Protein AF-A0AA92S564-F1 (afdb_monomer)

Nearest PDB structures (foldseek):
  7aaw-assembly1_B  TM=9.682E-01  e=4.346E-39  Bacillus cereus ATCC 14579
  4gcm-assembly1_A  TM=9.694E-01  e=1.920E-39  Staphylococcus aureus subsp. aureus MW2
  5m5j-assembly1_A  TM=9.539E-01  e=5.341E-38  Giardia duodenalis
  3ish-assembly2_C  TM=9.345E-01  e=8.551E-36  Helicobacter pylori 26695
  4o5q-assembly1_A  TM=9.581E-01  e=9.951E-33  Escherichia coli K-12

Foldseek 3Di:
DAQEEEEAQELLSLLLLLLCLLVVRLYEYEHEPDRHPPLQLAQWFCPAPPCPPTDGSVVVSVVSNVSSVVSRHHYDYFDFQAWDLPDPQIWTDTPNHDIDTYRFYEYEQAWAQDDLPAAPQVVQRNQFEDQDLVGCLQVQAAWEEEEEAFALQSLVSQVVSVVGHQAYEYEYLAPHGNYDPVSVVVSVPDPRYHYDHNKAWHYFDADPNGTQWTWIANNVVRDIDTGGTSHYHYHHAIQQPCVNHVCVWDDPPRQAGDDDPPAQHTPRQRYGYAANSRDRDPRDSNRRNVNSNRRSVSNSVSSVVCVCDDVVDDNPLQWFDLPPLAEIEHAPVSVQVCCPPSVAQEEEEQQLPDDPDPHDDPRHHYHYQRADPVQDPVRLVSLVVSLCVSLVCRVVVGRYYYYYHPQEASRLLSSLLNCCVVVVDVDSVRSSVSVCVRPVRYDHDPSSVVSSCVVRVD

Solvent-accessible surface area (backbone atoms only — not comparable to full-atom values): 23909 Å² total; per-residue (Å²): 123,37,58,27,36,28,34,20,36,23,50,12,19,31,35,17,30,33,52,28,9,68,69,71,44,51,20,40,31,35,27,37,94,54,68,30,35,76,43,54,61,41,59,73,38,71,82,47,90,94,33,94,88,36,43,43,22,48,55,54,37,50,51,44,45,53,52,12,46,72,45,51,26,44,79,41,83,42,38,71,60,35,57,46,80,90,52,82,58,25,38,34,28,30,68,83,71,46,80,47,40,18,59,26,40,39,44,15,58,22,46,48,73,45,76,91,85,39,56,50,47,78,85,24,49,69,37,30,31,42,75,47,55,90,75,52,32,70,83,36,53,75,30,40,31,35,35,39,31,39,38,49,68,27,35,52,41,45,54,55,36,49,79,31,23,64,33,29,35,41,33,20,69,41,87,71,64,75,28,52,70,68,44,50,49,55,35,68,71,34,89,43,48,44,82,40,59,26,24,37,81,57,34,46,39,63,56,99,93,22,35,50,24,40,30,27,30,34,68,90,79,63,51,72,49,74,46,79,24,52,31,39,33,43,35,69,53,66,41,34,60,45,76,42,48,75,73,77,56,56,50,50,101,77,42,32,41,48,50,50,90,94,59,24,43,38,84,47,90,58,35,25,42,17,21,38,22,43,36,91,79,77,73,41,66,59,60,12,25,52,34,6,43,48,27,23,54,54,47,49,53,52,52,50,62,43,68,68,51,54,95,85,50,85,66,76,68,87,42,35,59,81,38,81,98,34,30,37,41,32,35,60,84,40,49,62,55,40,34,74,76,71,56,37,40,33,40,39,36,38,54,53,72,80,67,87,79,88,67,93,60,90,81,46,47,78,43,71,46,64,60,70,96,77,44,56,91,79,42,43,62,54,49,48,50,53,24,50,52,54,51,49,39,44,76,71,72,37,26,31,34,40,26,28,83,83,55,53,30,61,52,35,46,38,50,24,49,36,30,42,77,70,65,76,25,95,44,71,69,54,13,47,52,56,47,28,73,61,35,76,72,47,43,62,44,72,51,48,50,52,37,50,46,67,71,72,75,116

Radius of gyration: 32.49 Å; Cα contacts (8 Å, |Δi|>4): 999; chains: 1; bounding box: 56×43×103 Å

Sequence (458 aa):
MHKVVVLGTGPAGLTAAIYLARANMHPLVVEGNEPGGQLTLTTEVENFPGFPDGIMGPELMQNMRKQAERFGATFQTGWVTNVDLSKRPFTLTVDESVQIQAESLVVSTGASAKLLGIPGEKENIGRGVSTCATCDGFFFRGKKVIIVGGGDSAMEEANFLTKFATEVRVIHRRNELRASKIMQDRARNNPKITWSLNATPIEVIANEKGVTGLKVKQNDTGVEETIDTDGIFVAIGHRPNTTFLKGQIKTDETGYIMVTPGTTETNIPGVFACGDVQDHRYRQAISAAGTGCMAALDCERFLESDAVHDWSMSEPKQYQALVEDKIFVGSASDVESMIQNEGVEVVVDLRGEAQQPAFSDPNVQWIQIALSDEGNSDQSTLFKQAIEEVVKAYKNGKKVAFHCNGGRGRTGAVAAGTHLSLGLSSTLQEAEEKVKEIRSEINIKPKQKEALHKLFSE

Mean predicted aligned error: 15.08 Å

Secondary structure (DSSP, 8-state):
-EEEEEE--SHHHHHHHHHHHHTT--PEEE--SSTTGGGGG-SEE-SSTT-TT-EEHHHHHHHHHHHHHHTT-EEE-S-EEEEE-SSSSEEEEETTTEEEEEEEEEE---EEEPP---TTTGGGBTTTEES-HHHHGGGGTTSEEEEE--SHHHHHHHHHHTTT-SEEEEEESSSS--S-HHHHHHHHT-TTEEEEETEEEEEEEEETTEEEEEEEEETTT--EEEEE-SEEEE-S-EEES-GGGTTSS-B-TTSPBP--TTS-B-SSTTEEE-GGGT-SS---HHHHHHHHHHHHHHHHHHHHHHHT--TTS----SSEEEETTTEEEE-GGGHHHHHHHH---EEEESS----TTSS--TTSEEEE----SS--TTHHHHHHHHHHHHHHHHHTT--EEEE-TTSSSHHHHHHHHHHHHTTS-SSHHHHHHHHHHH-TT----HHHHHHHHHHH--

Structure (mmCIF, N/CA/C/O backbone):
data_AF-A0AA92S564-F1
#
_entry.id   AF-A0AA92S564-F1
#
loop_
_atom_site.group_PDB
_atom_site.id
_atom_site.type_symbol
_atom_site.label_atom_id
_atom_site.label_alt_id
_atom_site.label_comp_id
_atom_site.label_asym_id
_atom_site.label_entity_id
_atom_site.label_seq_id
_atom_site.pdbx_PDB_ins_code
_atom_site.Cartn_x
_atom_site.Cartn_y
_atom_site.Cartn_z
_atom_site.occupancy
_atom_site.B_iso_or_equiv
_atom_site.auth_seq_id
_atom_site.auth_comp_id
_atom_site.auth_asym_id
_atom_site.auth_atom_id
_atom_site.pdbx_PDB_model_num
ATOM 1 N N . MET A 1 1 ? 25.114 4.923 -8.455 1.00 84.69 1 MET A N 1
ATOM 2 C CA . MET A 1 1 ? 24.017 4.923 -9.444 1.00 84.69 1 MET A CA 1
ATOM 3 C C . MET A 1 1 ? 23.402 3.537 -9.433 1.00 84.69 1 MET A C 1
ATOM 5 O O . MET A 1 1 ? 24.161 2.576 -9.431 1.00 84.69 1 MET A O 1
ATOM 9 N N . HIS A 1 2 ? 22.078 3.439 -9.343 1.00 95.19 2 HIS A N 1
ATOM 10 C CA . HIS A 1 2 ? 21.334 2.179 -9.251 1.00 95.19 2 HIS A CA 1
ATOM 11 C C . HIS A 1 2 ? 20.413 2.029 -10.464 1.00 95.19 2 HIS A C 1
ATOM 13 O O . HIS A 1 2 ? 19.885 3.024 -10.952 1.00 95.19 2 HIS A O 1
ATOM 19 N N . LYS A 1 3 ? 20.162 0.798 -10.918 1.00 94.44 3 LYS A N 1
ATOM 20 C CA . LYS A 1 3 ? 19.125 0.558 -11.935 1.00 94.44 3 LYS A CA 1
ATOM 21 C C . LYS A 1 3 ? 17.742 0.893 -11.385 1.00 94.44 3 LYS A C 1
ATOM 23 O O . LYS A 1 3 ? 16.966 1.619 -11.992 1.00 94.44 3 LYS A O 1
ATOM 28 N N . VAL A 1 4 ? 17.463 0.417 -10.177 1.00 98.00 4 VAL A N 1
ATOM 29 C CA . VAL A 1 4 ? 16.181 0.629 -9.513 1.00 98.00 4 VAL A CA 1
ATOM 30 C C . VAL A 1 4 ? 16.374 0.898 -8.029 1.00 98.00 4 VAL A C 1
ATOM 32 O O . VAL A 1 4 ? 17.160 0.232 -7.348 1.00 98.00 4 VAL A O 1
ATOM 35 N N . VAL A 1 5 ? 15.625 1.881 -7.536 1.00 98.69 5 VAL A N 1
ATOM 36 C CA . VAL A 1 5 ? 15.448 2.136 -6.107 1.00 98.69 5 VAL A CA 1
ATOM 37 C C . VAL A 1 5 ? 14.008 1.813 -5.719 1.00 98.69 5 VAL A C 1
ATOM 39 O O . VAL A 1 5 ? 13.067 2.215 -6.402 1.00 98.69 5 VAL A O 1
ATOM 42 N N . VAL A 1 6 ? 13.830 1.094 -4.613 1.00 98.75 6 VAL A N 1
ATOM 43 C CA . VAL A 1 6 ? 12.528 0.802 -4.004 1.00 98.75 6 VAL A CA 1
ATOM 44 C C . VAL A 1 6 ? 12.395 1.620 -2.723 1.00 98.75 6 VAL A C 1
ATOM 46 O O . VAL A 1 6 ? 13.259 1.560 -1.849 1.00 98.75 6 VAL A O 1
ATOM 49 N N . LEU A 1 7 ? 11.321 2.397 -2.597 1.00 98.06 7 LEU A N 1
ATOM 50 C CA . LEU A 1 7 ? 11.066 3.246 -1.434 1.00 98.06 7 LEU A CA 1
ATOM 51 C C . LEU A 1 7 ? 10.069 2.589 -0.495 1.00 98.06 7 LEU A C 1
ATOM 53 O O . LEU A 1 7 ? 8.881 2.513 -0.813 1.00 98.06 7 LEU A O 1
ATOM 57 N N . GLY A 1 8 ? 10.539 2.178 0.679 1.00 96.56 8 GLY A N 1
ATOM 58 C CA . GLY A 1 8 ? 9.728 1.542 1.708 1.00 96.56 8 GLY A CA 1
ATOM 59 C C . GLY A 1 8 ? 9.963 0.037 1.818 1.00 96.56 8 GLY A C 1
ATOM 60 O O . GLY A 1 8 ? 10.322 -0.652 0.868 1.00 96.56 8 GLY A O 1
ATOM 61 N N . THR A 1 9 ? 9.743 -0.472 3.027 1.00 96.31 9 THR A N 1
ATOM 62 C CA . THR A 1 9 ? 10.054 -1.854 3.432 1.00 96.31 9 THR A CA 1
ATOM 63 C C . THR A 1 9 ? 8.829 -2.616 3.931 1.00 96.31 9 THR A C 1
ATOM 65 O O . THR A 1 9 ? 8.962 -3.618 4.625 1.00 96.31 9 THR A O 1
ATOM 68 N N . GLY A 1 10 ? 7.624 -2.162 3.580 1.00 97.12 10 GLY A N 1
ATOM 69 C CA . GLY A 1 10 ? 6.408 -2.949 3.781 1.00 97.12 10 GLY A CA 1
ATOM 70 C C . GLY A 1 10 ? 6.328 -4.153 2.826 1.00 97.12 10 GLY A C 1
ATOM 71 O O . GLY A 1 10 ? 7.220 -4.352 1.993 1.00 97.12 10 GLY A O 1
ATOM 72 N N . PRO A 1 11 ? 5.230 -4.931 2.872 1.00 98.25 11 PRO A N 1
ATOM 73 C CA . PRO A 1 11 ? 5.041 -6.098 2.005 1.00 98.25 11 PRO A CA 1
ATOM 74 C C . PRO A 1 11 ? 5.193 -5.798 0.510 1.00 98.25 11 PRO A C 1
ATOM 76 O O . PRO A 1 11 ? 5.776 -6.600 -0.218 1.00 98.25 11 PRO A O 1
ATOM 79 N N . ALA A 1 12 ? 4.717 -4.633 0.056 1.00 98.56 12 ALA A N 1
ATOM 80 C CA . ALA A 1 12 ? 4.847 -4.196 -1.333 1.00 98.56 12 ALA A CA 1
ATOM 81 C C . ALA A 1 12 ? 6.315 -4.010 -1.746 1.00 98.56 12 ALA A C 1
ATOM 83 O O . ALA A 1 12 ? 6.772 -4.658 -2.687 1.00 98.56 12 ALA A O 1
ATOM 84 N N . GLY A 1 13 ? 7.065 -3.187 -1.008 1.00 98.50 13 GLY A N 1
ATOM 85 C CA . GLY A 1 13 ? 8.464 -2.887 -1.314 1.00 98.50 13 GLY A CA 1
ATOM 86 C C . GLY A 1 13 ? 9.370 -4.110 -1.227 1.00 98.50 13 GLY A C 1
ATOM 87 O O . GLY A 1 13 ? 10.169 -4.353 -2.129 1.00 98.50 13 GLY A O 1
ATOM 88 N N . LEU A 1 14 ? 9.202 -4.949 -0.199 1.00 98.69 14 LEU A N 1
ATOM 89 C CA . LEU A 1 14 ? 9.995 -6.176 -0.077 1.00 98.69 14 LEU A CA 1
ATOM 90 C C . LEU A 1 14 ? 9.651 -7.199 -1.161 1.00 98.69 14 LEU A C 1
ATOM 92 O O . LEU A 1 14 ? 10.558 -7.843 -1.682 1.00 98.69 14 LEU A O 1
ATOM 96 N N . THR A 1 15 ? 8.379 -7.324 -1.554 1.00 98.88 15 THR A N 1
ATOM 97 C CA . THR A 1 15 ? 8.020 -8.189 -2.690 1.00 98.88 15 THR A CA 1
ATOM 98 C C . THR A 1 15 ? 8.628 -7.660 -3.984 1.00 98.88 15 THR A C 1
ATOM 100 O O . THR A 1 15 ? 9.231 -8.435 -4.723 1.00 98.88 15 THR A O 1
ATOM 103 N N . ALA A 1 16 ? 8.555 -6.348 -4.230 1.00 98.81 16 ALA A N 1
ATOM 104 C CA . ALA A 1 16 ? 9.180 -5.741 -5.399 1.00 98.81 16 ALA A CA 1
ATOM 105 C C . ALA A 1 16 ? 10.696 -6.007 -5.428 1.00 98.81 16 ALA A C 1
ATOM 107 O O . ALA A 1 16 ? 11.240 -6.458 -6.435 1.00 98.81 16 ALA A O 1
ATOM 108 N N . ALA A 1 17 ? 11.371 -5.817 -4.291 1.00 98.75 17 ALA A N 1
ATOM 109 C CA . ALA A 1 17 ? 12.797 -6.081 -4.143 1.00 98.75 17 ALA A CA 1
ATOM 110 C C . ALA A 1 17 ? 13.158 -7.553 -4.403 1.00 98.75 17 ALA A C 1
ATOM 112 O O . ALA A 1 17 ? 14.153 -7.815 -5.071 1.00 98.75 17 ALA A O 1
ATOM 113 N N . ILE A 1 18 ? 12.352 -8.515 -3.935 1.00 98.75 18 ILE A N 1
ATOM 114 C CA . ILE A 1 18 ? 12.569 -9.948 -4.205 1.00 98.75 18 ILE A CA 1
ATOM 115 C C . ILE A 1 18 ? 12.551 -10.228 -5.710 1.00 98.75 18 ILE A C 1
ATOM 117 O O . ILE A 1 18 ? 13.452 -10.898 -6.213 1.00 98.75 18 ILE A O 1
ATOM 121 N N . TYR A 1 19 ? 11.535 -9.742 -6.427 1.00 98.69 19 TYR A N 1
ATOM 122 C CA . TYR A 1 19 ? 11.398 -9.994 -7.864 1.00 98.69 19 TYR A CA 1
ATOM 123 C C . TYR A 1 19 ? 12.511 -9.308 -8.665 1.00 98.69 19 TYR A C 1
ATOM 125 O O . TYR A 1 19 ? 13.190 -9.973 -9.443 1.00 98.69 19 TYR A O 1
ATOM 133 N N . LEU A 1 20 ? 12.788 -8.029 -8.393 1.00 98.25 20 LEU A N 1
ATOM 134 C CA . LEU A 1 20 ? 13.865 -7.278 -9.050 1.00 98.25 20 LEU A CA 1
ATOM 135 C C . LEU A 1 20 ? 15.253 -7.880 -8.777 1.00 98.25 20 LEU A C 1
ATOM 137 O O . LEU A 1 20 ? 16.093 -7.949 -9.671 1.00 98.25 20 LEU A O 1
ATOM 141 N N . ALA A 1 21 ? 15.512 -8.346 -7.552 1.00 97.06 21 ALA A N 1
ATOM 142 C CA . ALA A 1 21 ? 16.777 -8.997 -7.218 1.00 97.06 21 ALA A CA 1
ATOM 143 C C . ALA A 1 21 ? 16.939 -10.331 -7.963 1.00 97.06 21 ALA A C 1
ATOM 145 O O . ALA A 1 21 ? 18.006 -10.610 -8.504 1.00 97.06 21 ALA A O 1
ATOM 146 N N . ARG A 1 22 ? 15.863 -11.121 -8.079 1.00 95.81 22 ARG A N 1
ATOM 147 C CA . ARG A 1 22 ? 15.852 -12.363 -8.873 1.00 95.81 22 ARG A CA 1
ATOM 148 C C . ARG A 1 22 ? 16.048 -12.125 -10.371 1.00 95.81 22 ARG A C 1
ATOM 150 O O . ARG A 1 22 ? 16.612 -12.991 -11.031 1.00 95.81 22 ARG A O 1
ATOM 157 N N . ALA A 1 23 ? 15.622 -10.970 -10.870 1.00 92.06 23 ALA A N 1
ATOM 158 C CA . ALA A 1 23 ? 15.867 -10.494 -12.229 1.00 92.06 23 ALA A CA 1
ATOM 159 C C . ALA A 1 23 ? 17.281 -9.903 -12.434 1.00 92.06 23 ALA A C 1
ATOM 161 O O . ALA A 1 23 ? 17.568 -9.322 -13.474 1.00 92.06 23 ALA A O 1
ATOM 162 N N . ASN A 1 24 ? 18.188 -10.016 -11.452 1.00 91.00 24 ASN A N 1
ATOM 163 C CA . ASN A 1 24 ? 19.530 -9.414 -11.482 1.00 91.00 24 ASN A CA 1
ATOM 164 C C . ASN A 1 24 ? 19.529 -7.880 -11.682 1.00 91.00 24 ASN A C 1
ATOM 166 O O . ASN A 1 24 ? 20.494 -7.308 -12.191 1.00 91.00 24 ASN A O 1
ATOM 170 N N . MET A 1 25 ? 18.474 -7.185 -11.239 1.00 93.12 25 MET A N 1
ATOM 171 C CA . MET A 1 25 ? 18.402 -5.716 -11.289 1.00 93.12 25 MET A CA 1
ATOM 172 C C . MET A 1 25 ? 19.088 -5.033 -10.095 1.00 93.12 25 MET A C 1
ATOM 174 O O . MET A 1 25 ? 19.158 -3.807 -10.054 1.00 93.12 25 MET A O 1
ATOM 178 N N . HIS A 1 26 ? 19.610 -5.813 -9.138 1.00 94.06 26 HIS A N 1
ATOM 179 C CA . HIS A 1 26 ? 20.340 -5.344 -7.949 1.00 94.06 26 HIS A CA 1
ATOM 180 C C . HIS A 1 26 ? 19.656 -4.153 -7.238 1.00 94.06 26 HIS A C 1
ATOM 182 O O . HIS A 1 26 ? 20.258 -3.081 -7.112 1.00 94.06 26 HIS A O 1
ATOM 188 N N . PRO A 1 27 ? 18.390 -4.303 -6.797 1.00 98.19 27 PRO A N 1
ATOM 189 C CA . PRO A 1 27 ? 17.624 -3.196 -6.240 1.00 98.19 27 PRO A CA 1
ATOM 190 C C . PRO A 1 27 ? 18.255 -2.668 -4.947 1.00 98.19 27 PRO A C 1
ATOM 192 O O . PRO A 1 27 ? 18.675 -3.443 -4.079 1.00 98.19 27 PRO A O 1
ATOM 195 N N . LEU A 1 28 ? 18.259 -1.341 -4.802 1.00 98.50 28 LEU A N 1
ATOM 196 C CA . LEU A 1 28 ? 18.479 -0.681 -3.517 1.00 98.50 28 LEU A CA 1
ATOM 197 C C . LEU A 1 28 ? 17.127 -0.359 -2.878 1.00 98.50 28 LEU A C 1
ATOM 199 O O . LEU A 1 28 ? 16.309 0.340 -3.472 1.00 98.50 28 LEU A O 1
ATOM 203 N N . VAL A 1 29 ? 16.907 -0.823 -1.654 1.00 98.50 29 VAL A N 1
ATOM 204 C CA . VAL A 1 29 ? 15.708 -0.531 -0.866 1.00 98.50 29 VAL A CA 1
ATOM 205 C C . VAL A 1 29 ? 16.036 0.543 0.169 1.00 98.50 29 VAL A C 1
ATOM 207 O O . VAL A 1 29 ? 16.909 0.342 1.012 1.00 98.50 29 VAL A O 1
ATOM 210 N N . VAL A 1 30 ? 15.329 1.673 0.130 1.00 97.38 30 VAL A N 1
ATOM 211 C CA . VAL A 1 30 ? 15.441 2.727 1.151 1.00 97.38 30 VAL A CA 1
ATOM 212 C C . VAL A 1 30 ? 14.370 2.510 2.212 1.00 97.38 30 VAL A C 1
ATOM 214 O O . VAL A 1 30 ? 13.177 2.441 1.907 1.00 97.38 30 VAL A O 1
ATOM 217 N N . GLU A 1 31 ? 14.800 2.366 3.461 1.00 91.25 31 GLU A N 1
ATOM 218 C CA . GLU A 1 31 ? 13.980 1.732 4.496 1.00 91.25 31 GLU A CA 1
ATOM 219 C C . GLU A 1 31 ? 12.987 2.663 5.184 1.00 91.25 31 GLU A C 1
ATOM 221 O O . GLU A 1 31 ? 11.911 2.210 5.585 1.00 91.25 31 GLU A O 1
ATOM 226 N N . GLY A 1 32 ? 13.330 3.947 5.300 1.00 88.44 32 GLY A N 1
ATOM 227 C CA . GLY A 1 32 ? 12.619 4.888 6.155 1.00 88.44 32 GLY A CA 1
ATOM 228 C C . GLY A 1 32 ? 12.884 4.654 7.646 1.00 88.44 32 GLY A C 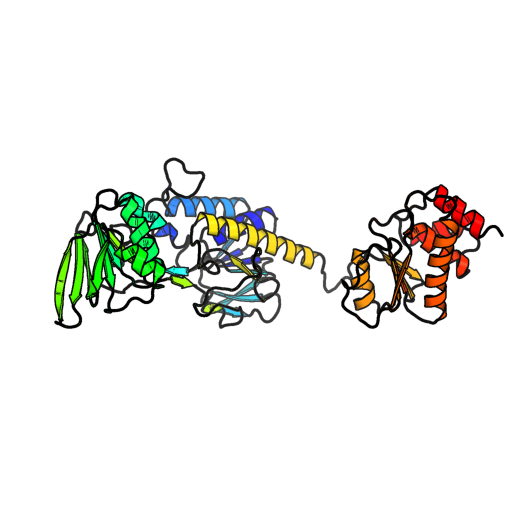1
ATOM 229 O O . GLY A 1 32 ? 13.738 3.864 8.043 1.00 88.44 32 GLY A O 1
ATOM 230 N N . ASN A 1 33 ? 12.119 5.360 8.478 1.00 81.94 33 ASN A N 1
ATOM 231 C CA . ASN A 1 33 ? 12.281 5.360 9.937 1.00 81.94 33 ASN A CA 1
ATOM 232 C C . ASN A 1 33 ? 11.557 4.196 10.631 1.00 81.94 33 ASN A C 1
ATOM 234 O O . ASN A 1 33 ? 11.789 3.947 11.810 1.00 81.94 33 ASN A O 1
ATOM 238 N N . GLU A 1 34 ? 10.688 3.489 9.907 1.00 85.94 34 GLU A N 1
ATOM 239 C CA . GLU A 1 34 ? 9.911 2.354 10.414 1.00 85.94 34 GLU A CA 1
ATOM 240 C C . GLU A 1 34 ? 10.120 1.124 9.506 1.00 85.94 34 GLU A C 1
ATOM 242 O O . GLU A 1 34 ? 9.220 0.759 8.739 1.00 85.94 34 GLU A O 1
ATOM 247 N N . PRO A 1 35 ? 11.313 0.489 9.531 1.00 89.31 35 PRO A N 1
ATOM 248 C CA . PRO A 1 35 ? 11.589 -0.678 8.702 1.00 89.31 35 PRO A CA 1
ATOM 249 C C . PRO A 1 35 ? 10.581 -1.808 8.943 1.00 89.31 35 PRO A C 1
ATOM 251 O O . PRO A 1 35 ? 10.352 -2.205 10.080 1.00 89.31 35 PRO A O 1
ATOM 254 N N . GLY A 1 36 ? 9.992 -2.344 7.872 1.00 88.56 36 GLY A N 1
ATOM 255 C CA . GLY A 1 36 ? 8.917 -3.346 7.922 1.00 88.56 36 GLY A CA 1
ATOM 256 C C . GLY A 1 36 ? 7.504 -2.749 7.843 1.00 88.56 36 GLY A C 1
ATOM 257 O O . GLY A 1 36 ? 6.546 -3.462 7.540 1.00 88.56 36 GLY A O 1
ATOM 258 N N . GLY A 1 37 ? 7.359 -1.437 8.043 1.00 90.38 37 GLY A N 1
ATOM 259 C CA . GLY A 1 37 ? 6.088 -0.726 7.923 1.00 90.38 37 GLY A CA 1
ATOM 260 C C . GLY A 1 37 ? 5.045 -1.140 8.967 1.00 90.38 37 GLY A C 1
ATOM 261 O O . GLY A 1 37 ? 5.371 -1.657 10.034 1.00 90.38 37 GLY A O 1
ATOM 262 N N . GLN A 1 38 ? 3.765 -0.919 8.651 1.00 89.31 38 GLN A N 1
ATOM 263 C CA . GLN A 1 38 ? 2.650 -1.045 9.605 1.00 89.31 38 GLN A CA 1
ATOM 264 C C . GLN A 1 38 ? 2.515 -2.430 10.256 1.00 89.31 38 GLN A C 1
ATOM 266 O O . GLN A 1 38 ? 2.063 -2.523 11.393 1.00 89.31 38 GLN A O 1
ATOM 271 N N . LEU A 1 39 ? 2.935 -3.506 9.580 1.00 89.06 39 LEU A N 1
ATOM 272 C CA . LEU A 1 39 ? 2.879 -4.857 10.148 1.00 89.06 39 LEU A CA 1
ATOM 273 C C . LEU A 1 39 ? 3.821 -5.057 11.341 1.00 89.06 39 LEU A C 1
ATOM 275 O O . LEU A 1 39 ? 3.650 -5.999 12.102 1.00 89.06 39 LEU A O 1
ATOM 279 N N . THR A 1 40 ? 4.794 -4.173 11.551 1.00 86.75 40 THR A N 1
ATOM 280 C CA . THR A 1 40 ? 5.632 -4.223 12.759 1.00 86.75 40 THR A CA 1
ATOM 281 C C . THR A 1 40 ? 4.897 -3.786 14.023 1.00 86.75 40 THR A C 1
ATOM 283 O O . THR A 1 40 ? 5.348 -4.083 15.125 1.00 86.75 40 THR A O 1
ATOM 286 N N . LEU A 1 41 ? 3.760 -3.103 13.861 1.00 81.50 41 LEU A N 1
ATOM 287 C CA . LEU A 1 41 ? 2.929 -2.612 14.956 1.00 81.50 41 LEU A CA 1
ATOM 288 C C . LEU A 1 41 ? 1.808 -3.591 15.327 1.00 81.50 41 LEU A C 1
ATOM 290 O O . LEU A 1 41 ? 1.176 -3.411 16.366 1.00 81.50 41 LEU A O 1
ATOM 294 N N . THR A 1 42 ? 1.548 -4.603 14.491 1.00 78.00 42 THR A N 1
ATOM 295 C CA . THR A 1 42 ? 0.573 -5.654 14.802 1.00 78.00 42 THR A CA 1
ATOM 296 C C . THR A 1 42 ? 1.241 -6.836 15.494 1.00 78.00 42 THR A C 1
ATOM 298 O O . THR A 1 42 ? 2.416 -7.128 15.264 1.00 78.00 42 THR A O 1
ATOM 301 N N . THR A 1 43 ? 0.485 -7.525 16.346 1.00 76.62 43 THR A N 1
ATOM 302 C CA . THR A 1 43 ? 0.931 -8.761 16.982 1.00 76.62 43 THR A CA 1
ATOM 303 C C . THR A 1 43 ? 0.839 -9.910 15.991 1.00 76.62 43 THR A C 1
ATOM 305 O O . THR A 1 43 ? 1.867 -10.342 15.487 1.00 76.62 43 THR A O 1
ATOM 308 N N . GLU A 1 44 ? -0.365 -10.360 15.653 1.00 82.62 44 GLU A N 1
ATOM 309 C CA . GLU A 1 44 ? -0.605 -11.594 14.904 1.00 82.62 44 GLU A CA 1
ATOM 310 C C . GLU A 1 44 ? -1.291 -11.314 13.562 1.00 82.62 44 GLU A C 1
ATOM 312 O O . GLU A 1 44 ? -2.180 -10.470 13.454 1.00 82.62 44 GLU A O 1
ATOM 317 N N . VAL A 1 45 ? -0.855 -12.024 12.523 1.00 86.44 45 VAL A N 1
ATOM 318 C CA . VAL A 1 45 ? -1.369 -11.941 11.157 1.00 86.44 45 VAL A CA 1
ATOM 319 C C . VAL A 1 45 ? -1.909 -13.309 10.759 1.00 86.44 45 VAL A C 1
ATOM 321 O O . VAL A 1 45 ? -1.146 -14.236 10.499 1.00 86.44 45 VAL A O 1
ATOM 324 N N . GLU A 1 46 ? -3.232 -13.421 10.663 1.00 86.38 46 GLU A N 1
ATOM 325 C CA . GLU A 1 46 ? -3.926 -14.675 10.318 1.00 86.38 46 GLU A CA 1
ATOM 326 C C . GLU A 1 46 ? -4.408 -14.716 8.856 1.00 86.38 46 GLU A C 1
ATOM 328 O O . GLU A 1 46 ? -4.875 -15.739 8.360 1.00 86.38 46 GLU A O 1
ATOM 333 N N . ASN A 1 47 ? -4.325 -13.589 8.144 1.00 86.50 47 ASN A N 1
ATOM 334 C CA . ASN A 1 47 ? -4.905 -13.418 6.809 1.00 86.50 47 ASN A CA 1
ATOM 335 C C . ASN A 1 47 ? -3.860 -13.303 5.683 1.00 86.50 47 ASN A C 1
ATOM 337 O O . ASN A 1 47 ? -4.221 -13.031 4.534 1.00 86.50 47 ASN A O 1
ATOM 341 N N . PHE A 1 48 ? -2.579 -13.535 5.988 1.00 93.88 48 PHE A N 1
ATOM 342 C CA . PHE A 1 48 ? -1.533 -13.666 4.978 1.00 93.88 48 PHE A CA 1
ATOM 343 C C . PHE A 1 48 ? -1.367 -15.149 4.599 1.00 93.88 48 PHE A C 1
ATOM 345 O O . PHE A 1 48 ? -0.979 -15.959 5.444 1.00 93.88 48 PHE A O 1
ATOM 352 N N . PRO A 1 49 ? -1.667 -15.545 3.349 1.00 94.62 49 PRO A N 1
ATOM 353 C CA . PRO A 1 49 ? -1.661 -16.950 2.956 1.00 94.62 49 PRO A CA 1
ATOM 354 C C . PRO A 1 49 ? -0.258 -17.563 3.050 1.00 94.62 49 PRO A C 1
ATOM 356 O O . PRO A 1 49 ? 0.737 -16.926 2.710 1.00 94.62 49 PRO A O 1
ATOM 359 N N . GLY A 1 50 ? -0.199 -18.829 3.469 1.00 96.25 50 GLY A N 1
ATOM 360 C CA . GLY A 1 50 ? 1.051 -19.565 3.702 1.00 96.25 50 GLY A CA 1
ATOM 361 C C . GLY A 1 50 ? 1.374 -19.801 5.180 1.00 96.25 50 GLY A C 1
ATOM 362 O O . GLY A 1 50 ? 2.238 -20.622 5.471 1.00 96.25 50 GLY A O 1
ATOM 363 N N . PHE A 1 51 ? 0.642 -19.156 6.095 1.00 94.44 51 PHE A N 1
ATOM 364 C CA . PHE A 1 51 ? 0.788 -19.304 7.547 1.00 94.44 51 PHE A CA 1
ATOM 365 C C . PHE A 1 51 ? -0.536 -19.797 8.160 1.00 94.44 51 PHE A C 1
ATOM 367 O O . PHE A 1 51 ? -1.336 -18.982 8.614 1.00 94.44 51 PHE A O 1
ATOM 374 N N . PRO A 1 52 ? -0.829 -21.113 8.114 1.00 89.31 52 PRO A N 1
ATOM 375 C CA . PRO A 1 52 ? -2.122 -21.660 8.545 1.00 89.31 52 PRO A CA 1
ATOM 376 C C . PRO A 1 52 ? -2.411 -21.456 10.037 1.00 89.31 52 PRO A C 1
ATOM 378 O O . PRO A 1 52 ? -3.575 -21.355 10.410 1.00 89.31 52 PRO A O 1
ATOM 381 N N . ASP A 1 53 ? -1.361 -21.365 10.854 1.00 89.75 53 ASP A N 1
ATOM 382 C CA . ASP A 1 53 ? -1.439 -21.133 12.299 1.00 89.75 53 ASP A CA 1
ATOM 383 C C . ASP A 1 53 ? -1.199 -19.654 12.669 1.00 89.75 53 ASP A C 1
ATOM 385 O O . ASP A 1 53 ? -0.952 -19.345 13.830 1.00 89.75 53 ASP A O 1
ATOM 389 N N . GLY A 1 54 ? -1.227 -18.746 11.684 1.00 85.94 54 GLY A N 1
ATOM 390 C CA . GLY A 1 54 ? -0.851 -17.343 11.862 1.00 85.94 54 GLY A CA 1
ATOM 391 C C . GLY A 1 54 ? 0.664 -17.117 11.926 1.00 85.94 54 GLY A C 1
ATOM 392 O O . GLY A 1 54 ? 1.473 -18.048 11.904 1.00 85.94 54 GLY A O 1
ATOM 393 N N . ILE A 1 55 ? 1.067 -15.847 11.937 1.00 93.69 55 ILE A N 1
ATOM 394 C CA . ILE A 1 55 ? 2.463 -15.423 12.116 1.00 93.69 55 ILE A CA 1
ATOM 395 C C . ILE A 1 55 ? 2.518 -14.058 12.797 1.00 93.69 55 ILE A C 1
ATOM 397 O O . ILE A 1 55 ? 1.659 -13.206 12.571 1.00 93.69 55 ILE A O 1
ATOM 401 N N . MET A 1 56 ? 3.558 -13.810 13.594 1.00 89.00 56 MET A N 1
ATOM 402 C CA . MET A 1 56 ? 3.779 -12.481 14.155 1.00 89.00 56 MET A CA 1
ATOM 403 C C . MET A 1 56 ? 4.090 -11.462 13.047 1.00 89.00 56 MET A C 1
ATOM 405 O O . MET A 1 56 ? 4.942 -11.708 12.193 1.00 89.00 56 MET A O 1
ATOM 409 N N . GLY A 1 57 ? 3.463 -10.285 13.081 1.00 89.19 57 GLY A N 1
ATOM 410 C CA . GLY A 1 57 ? 3.674 -9.226 12.085 1.00 89.19 57 GLY A CA 1
ATOM 411 C C . GLY A 1 57 ? 5.155 -8.865 11.859 1.00 89.19 57 GLY A C 1
ATOM 412 O O . GLY A 1 57 ? 5.626 -8.919 10.717 1.00 89.19 57 GLY A O 1
ATOM 413 N N . PRO A 1 58 ? 5.942 -8.593 12.921 1.00 91.38 58 PRO A N 1
ATOM 414 C CA . PRO A 1 58 ? 7.386 -8.379 12.811 1.00 91.38 58 PRO A CA 1
ATOM 415 C C . PRO A 1 58 ? 8.155 -9.566 12.214 1.00 91.38 58 PRO A C 1
ATOM 417 O O . PRO A 1 58 ? 9.108 -9.367 11.459 1.00 91.38 58 PRO A O 1
ATOM 420 N N . GLU A 1 59 ? 7.746 -10.798 12.524 1.00 95.81 59 GLU A N 1
ATOM 421 C CA . GLU A 1 59 ? 8.392 -12.012 12.016 1.00 95.81 59 GLU A CA 1
ATOM 422 C C . GLU A 1 59 ? 8.141 -12.189 10.516 1.00 95.81 59 GLU A C 1
ATOM 424 O O . GLU A 1 59 ? 9.080 -12.443 9.758 1.00 95.81 59 GLU A O 1
ATOM 429 N N . LEU A 1 60 ? 6.903 -11.964 10.062 1.00 96.69 60 LEU A N 1
ATOM 430 C CA . LEU A 1 60 ? 6.558 -11.952 8.641 1.00 96.69 60 LEU A CA 1
ATOM 431 C C . LEU A 1 60 ? 7.436 -10.954 7.877 1.00 96.69 60 LEU A C 1
ATOM 433 O O . LEU A 1 60 ? 8.052 -11.312 6.870 1.00 96.69 60 LEU A O 1
ATOM 437 N N . MET A 1 61 ? 7.563 -9.728 8.389 1.00 97.56 61 MET A N 1
ATOM 438 C CA . MET A 1 61 ? 8.386 -8.700 7.750 1.00 97.56 61 MET A CA 1
ATOM 439 C C . MET A 1 61 ? 9.872 -9.055 7.735 1.00 97.56 61 MET A C 1
ATOM 441 O O . MET A 1 61 ? 10.546 -8.864 6.718 1.00 97.56 61 MET A O 1
ATOM 445 N N . GLN A 1 62 ? 10.387 -9.626 8.824 1.00 96.81 62 GLN A N 1
ATOM 446 C CA . GLN A 1 62 ? 11.766 -10.100 8.881 1.00 96.81 62 GLN A CA 1
ATOM 447 C C . GLN A 1 62 ? 12.020 -11.231 7.871 1.00 96.81 62 GLN A C 1
ATOM 449 O O . GLN A 1 62 ? 13.069 -11.250 7.224 1.00 96.81 62 GLN A O 1
ATOM 454 N N . ASN A 1 63 ? 11.070 -12.154 7.701 1.00 98.19 63 ASN A N 1
ATOM 455 C CA . ASN A 1 63 ? 11.169 -13.244 6.732 1.00 98.19 63 ASN A CA 1
ATOM 456 C C . ASN A 1 63 ? 11.188 -12.718 5.290 1.00 98.19 63 ASN A C 1
ATOM 458 O O . ASN A 1 63 ? 12.053 -13.119 4.507 1.00 98.19 63 ASN A O 1
ATOM 462 N N . MET A 1 64 ? 10.314 -11.763 4.956 1.00 98.50 64 MET A N 1
ATOM 463 C CA . MET A 1 64 ? 10.322 -11.103 3.643 1.00 98.50 64 MET A CA 1
ATOM 464 C C . MET A 1 64 ? 11.642 -10.363 3.383 1.00 98.50 64 MET A C 1
ATOM 466 O O . MET A 1 64 ? 12.196 -10.450 2.287 1.00 98.50 64 MET A O 1
ATOM 470 N N . ARG A 1 65 ? 12.193 -9.683 4.398 1.00 97.94 65 ARG A N 1
ATOM 471 C CA . ARG A 1 65 ? 13.484 -8.991 4.287 1.00 97.94 65 ARG A CA 1
ATOM 472 C C . ARG A 1 65 ? 14.619 -9.970 3.994 1.00 97.94 65 ARG A C 1
ATOM 474 O O . ARG A 1 65 ? 15.337 -9.785 3.016 1.00 97.94 65 ARG A O 1
ATOM 481 N N . LYS A 1 66 ? 14.738 -11.038 4.791 1.00 98.31 66 LYS A N 1
ATOM 482 C CA . LYS A 1 66 ? 15.749 -12.093 4.593 1.00 98.31 66 LYS A CA 1
ATOM 483 C C . LYS A 1 66 ? 15.657 -12.700 3.194 1.00 98.31 66 LYS A C 1
ATOM 485 O O . LYS A 1 66 ? 16.676 -13.024 2.590 1.00 98.31 66 LYS A O 1
ATOM 490 N N . GLN A 1 67 ? 14.443 -12.856 2.663 1.00 98.38 67 GLN A N 1
ATOM 491 C CA . GLN A 1 67 ? 14.236 -13.350 1.305 1.00 98.38 67 GLN A CA 1
ATOM 492 C C . GLN A 1 67 ? 14.757 -12.367 0.247 1.00 98.38 67 GLN A C 1
ATOM 494 O O . GLN A 1 67 ? 15.422 -12.805 -0.690 1.00 98.38 67 GLN A O 1
ATOM 499 N N . ALA A 1 68 ? 14.503 -11.065 0.398 1.00 98.12 68 ALA A N 1
ATOM 500 C CA . ALA A 1 68 ? 15.033 -10.038 -0.500 1.00 98.12 68 ALA A CA 1
ATOM 501 C C . ALA A 1 68 ? 16.574 -9.988 -0.464 1.00 98.12 68 ALA A C 1
ATOM 503 O O . ALA A 1 68 ? 17.216 -10.044 -1.514 1.00 98.12 68 ALA A O 1
ATOM 504 N N . GLU A 1 69 ? 17.170 -9.964 0.734 1.00 97.31 69 GLU A N 1
ATOM 505 C CA . GLU A 1 69 ? 18.630 -9.976 0.936 1.00 97.31 69 GLU A CA 1
ATOM 506 C C . GLU A 1 69 ? 19.274 -11.217 0.307 1.00 97.31 69 GLU A C 1
ATOM 508 O O . GLU A 1 69 ? 20.272 -11.113 -0.404 1.00 97.31 69 GLU A O 1
ATOM 513 N N . ARG A 1 70 ? 18.664 -12.397 0.496 1.00 97.25 70 ARG A N 1
ATOM 514 C CA . ARG A 1 70 ? 19.145 -13.665 -0.075 1.00 97.25 70 ARG A CA 1
ATOM 515 C C . ARG A 1 70 ? 19.282 -13.620 -1.599 1.00 97.25 70 ARG A C 1
ATOM 517 O O . ARG A 1 70 ? 20.170 -14.280 -2.132 1.00 97.25 70 ARG A O 1
ATOM 524 N N . PHE A 1 71 ? 18.401 -12.902 -2.295 1.00 95.19 71 PHE A N 1
ATOM 525 C CA . PHE A 1 71 ? 18.453 -12.772 -3.754 1.00 95.19 71 PHE A CA 1
ATOM 526 C C . PHE A 1 71 ? 19.313 -11.596 -4.235 1.00 95.19 71 PHE A C 1
ATOM 528 O O . PHE A 1 71 ? 19.474 -11.435 -5.440 1.00 95.19 71 PHE A O 1
ATOM 535 N N . GLY A 1 72 ? 19.903 -10.812 -3.327 1.00 92.44 72 GLY A N 1
ATOM 536 C CA . GLY A 1 72 ? 20.842 -9.742 -3.667 1.00 92.44 72 GLY A CA 1
ATOM 537 C C . GLY A 1 72 ? 20.259 -8.329 -3.639 1.00 92.44 72 GLY A C 1
ATOM 538 O O . GLY A 1 72 ? 20.891 -7.417 -4.172 1.00 92.44 72 GLY A O 1
ATOM 539 N N . ALA A 1 73 ? 19.085 -8.121 -3.031 1.00 98.00 73 ALA A N 1
ATOM 540 C CA . ALA A 1 73 ? 18.635 -6.770 -2.701 1.00 98.00 73 ALA A CA 1
ATOM 541 C C . ALA A 1 73 ? 19.546 -6.158 -1.626 1.00 98.00 73 ALA A C 1
ATOM 543 O O . ALA A 1 73 ? 19.944 -6.835 -0.676 1.00 98.00 73 ALA A O 1
ATOM 544 N N . THR A 1 74 ? 19.850 -4.870 -1.761 1.00 97.94 74 THR A N 1
ATOM 545 C CA . THR A 1 74 ? 20.619 -4.109 -0.767 1.00 97.94 74 THR A CA 1
ATOM 546 C C . THR A 1 74 ? 19.719 -3.110 -0.061 1.00 97.94 74 THR A C 1
ATOM 548 O O . THR A 1 74 ? 18.695 -2.701 -0.603 1.00 97.94 74 THR A O 1
ATOM 551 N N . PHE A 1 75 ? 20.085 -2.729 1.159 1.00 97.31 75 PHE A N 1
ATOM 552 C CA . PHE A 1 75 ? 19.264 -1.876 2.011 1.00 97.31 75 PHE A CA 1
ATOM 553 C C . PHE A 1 75 ? 20.059 -0.656 2.447 1.00 97.31 75 PHE A C 1
ATOM 555 O O . PHE A 1 75 ? 21.222 -0.771 2.835 1.00 97.31 75 PHE A O 1
ATOM 562 N N . GLN A 1 76 ? 19.411 0.502 2.401 1.00 94.88 76 GLN A N 1
ATOM 563 C CA . GLN A 1 76 ? 19.927 1.742 2.951 1.00 94.88 76 GLN A CA 1
ATOM 564 C C . GLN A 1 76 ? 18.927 2.302 3.955 1.00 94.88 76 GLN A C 1
ATOM 566 O O . GLN A 1 76 ? 17.804 2.679 3.611 1.00 94.88 76 GLN A O 1
ATOM 571 N N . THR A 1 77 ? 19.373 2.401 5.200 1.00 93.00 77 THR A N 1
ATOM 572 C CA . THR A 1 77 ? 18.650 3.138 6.228 1.00 93.00 77 THR A CA 1
ATOM 573 C C . THR A 1 77 ? 18.670 4.626 5.894 1.00 93.00 77 THR A C 1
ATOM 575 O O . THR A 1 77 ? 19.690 5.159 5.453 1.00 93.00 77 THR A O 1
ATOM 578 N N . GLY A 1 78 ? 17.535 5.284 6.095 1.00 90.81 78 GLY A N 1
ATOM 579 C CA . GLY A 1 78 ? 17.382 6.717 5.881 1.00 90.81 78 GLY A CA 1
ATOM 580 C C . GLY A 1 78 ? 16.009 7.067 5.329 1.00 90.81 78 GLY A C 1
ATOM 581 O O . GLY A 1 78 ? 15.247 6.200 4.885 1.00 90.81 78 GLY A O 1
ATOM 582 N N . TRP A 1 79 ? 15.686 8.353 5.364 1.00 92.12 79 TRP A N 1
ATOM 583 C CA . TRP A 1 79 ? 14.401 8.888 4.946 1.00 92.12 79 TRP A CA 1
ATOM 584 C C . TRP A 1 79 ? 14.533 9.713 3.666 1.00 92.12 79 TRP A C 1
ATOM 586 O O . TRP A 1 79 ? 15.267 10.700 3.623 1.00 92.12 79 TRP A O 1
ATOM 596 N N . VAL A 1 80 ? 13.785 9.358 2.617 1.00 94.94 80 VAL A N 1
ATOM 597 C CA . VAL A 1 80 ? 13.731 10.180 1.398 1.00 94.94 80 VAL A CA 1
ATOM 598 C C . VAL A 1 80 ? 12.951 11.461 1.682 1.00 94.94 80 VAL A C 1
ATOM 600 O O . VAL A 1 80 ? 11.731 11.443 1.851 1.00 94.94 80 VAL A O 1
ATOM 603 N N . THR A 1 81 ? 13.650 12.593 1.721 1.00 93.75 81 THR A N 1
ATOM 604 C CA . THR A 1 81 ? 13.051 13.912 1.972 1.00 93.75 81 THR A CA 1
ATOM 605 C C . THR A 1 81 ? 12.634 14.618 0.688 1.00 93.75 81 THR A C 1
ATOM 607 O O . THR A 1 81 ? 11.750 15.479 0.714 1.00 93.75 81 THR A O 1
ATOM 610 N N . ASN A 1 82 ? 13.253 14.273 -0.442 1.00 94.69 82 ASN A N 1
ATOM 611 C CA . ASN A 1 82 ? 12.956 14.880 -1.732 1.00 94.69 82 ASN A CA 1
ATOM 612 C C . ASN A 1 82 ? 13.303 13.943 -2.892 1.00 94.69 82 ASN A C 1
ATOM 614 O O . ASN A 1 82 ? 14.204 13.113 -2.777 1.00 94.69 82 ASN A O 1
ATOM 618 N N . VAL A 1 83 ? 12.632 14.141 -4.024 1.00 96.75 83 VAL A N 1
ATOM 619 C CA . VAL A 1 83 ? 12.976 13.517 -5.306 1.00 96.75 83 VAL A CA 1
ATOM 620 C C . VAL A 1 83 ? 12.934 14.555 -6.424 1.00 96.75 83 VAL A C 1
ATOM 622 O O . VAL A 1 83 ? 12.096 15.454 -6.404 1.00 96.75 83 VAL A O 1
ATOM 625 N N . ASP A 1 84 ? 13.827 14.424 -7.397 1.00 97.06 84 ASP A N 1
ATOM 626 C CA . ASP A 1 84 ? 13.774 15.097 -8.693 1.00 97.06 84 ASP A CA 1
ATOM 627 C C . ASP A 1 84 ? 13.482 14.040 -9.761 1.00 97.06 84 ASP A C 1
ATOM 629 O O . ASP A 1 84 ? 14.327 13.191 -10.066 1.00 97.06 84 ASP A O 1
ATOM 633 N N . LEU A 1 85 ? 12.252 14.085 -10.277 1.00 96.88 85 LEU A N 1
ATOM 634 C CA . LEU A 1 85 ? 11.732 13.176 -11.296 1.00 96.88 85 LEU A CA 1
ATOM 635 C C . LEU A 1 85 ? 11.692 13.825 -12.689 1.00 96.88 85 LEU A C 1
ATOM 637 O O . LEU A 1 85 ? 11.137 13.249 -13.621 1.00 96.88 85 LEU A O 1
ATOM 641 N N . SER A 1 86 ? 12.253 15.031 -12.843 1.00 93.44 86 SER A N 1
ATOM 642 C CA . SER A 1 86 ? 12.188 15.797 -14.098 1.00 93.44 86 SER A CA 1
ATOM 643 C C . SER A 1 86 ? 13.078 15.235 -15.208 1.00 93.44 86 SER A C 1
ATOM 645 O O . SER A 1 86 ? 12.837 15.492 -16.386 1.00 93.44 86 SER A O 1
ATOM 647 N N . LYS A 1 87 ? 14.110 14.471 -14.838 1.00 91.69 87 LYS A N 1
ATOM 648 C CA . LYS A 1 87 ? 15.079 13.859 -15.750 1.00 91.69 87 LYS A CA 1
ATOM 649 C C . LYS A 1 87 ? 15.576 12.528 -15.199 1.00 91.69 87 LYS A C 1
ATOM 651 O O . LYS A 1 87 ? 15.626 12.337 -13.985 1.00 91.69 87 LYS A O 1
ATOM 656 N N . ARG A 1 88 ? 15.991 11.638 -16.100 1.00 90.06 88 ARG A N 1
ATOM 657 C CA . ARG A 1 88 ? 16.631 10.362 -15.762 1.00 90.06 88 ARG A CA 1
ATOM 658 C C . ARG A 1 88 ? 18.166 10.469 -15.879 1.00 90.06 88 ARG A C 1
ATOM 660 O O . ARG A 1 88 ? 18.635 11.194 -16.757 1.00 90.06 88 ARG A O 1
ATOM 667 N N . PRO A 1 89 ? 18.945 9.776 -15.023 1.00 95.88 89 PRO A N 1
ATOM 668 C CA . PRO A 1 89 ? 18.485 9.037 -13.847 1.00 95.88 89 PRO A CA 1
ATOM 669 C C . PRO A 1 89 ? 17.868 9.984 -12.806 1.00 95.88 89 PRO A C 1
ATOM 671 O O . PRO A 1 89 ? 18.344 11.102 -12.594 1.00 95.88 89 PRO A O 1
ATOM 674 N N . PHE A 1 90 ? 16.790 9.527 -12.175 1.00 97.75 90 PHE A N 1
ATOM 675 C CA . PHE A 1 90 ? 16.107 10.255 -11.116 1.00 97.75 90 PHE A CA 1
ATOM 676 C C . PHE A 1 90 ? 17.042 10.454 -9.938 1.00 97.75 90 PHE A C 1
ATOM 678 O O . PHE A 1 90 ? 17.879 9.599 -9.643 1.00 97.75 90 PHE A O 1
ATOM 685 N N . THR A 1 91 ? 16.888 11.577 -9.251 1.00 98.06 91 THR A N 1
ATOM 686 C CA . THR A 1 91 ? 17.732 11.921 -8.108 1.00 98.06 91 THR A CA 1
ATOM 687 C C . THR A 1 91 ? 16.890 11.958 -6.840 1.00 98.06 91 THR A C 1
ATOM 689 O O . THR A 1 91 ? 15.861 12.624 -6.787 1.00 98.06 91 THR A O 1
ATOM 692 N N . LEU A 1 92 ? 17.315 11.230 -5.813 1.00 97.50 92 LEU A N 1
ATOM 693 C CA . LEU A 1 92 ? 16.667 11.157 -4.512 1.00 97.50 92 LEU A CA 1
ATOM 694 C C . LEU A 1 92 ? 17.584 11.759 -3.453 1.00 97.50 92 LEU A C 1
ATOM 696 O O . LEU A 1 92 ? 18.766 11.423 -3.391 1.00 97.50 92 LEU A O 1
ATOM 700 N N . THR A 1 93 ? 17.016 12.580 -2.576 1.00 97.06 93 THR A N 1
ATOM 701 C CA . THR A 1 93 ? 17.697 13.082 -1.383 1.00 97.06 93 THR A CA 1
ATOM 702 C C . THR A 1 93 ? 17.261 12.263 -0.174 1.00 97.06 93 THR A C 1
ATOM 704 O O . THR A 1 93 ? 16.086 12.292 0.199 1.00 97.06 93 THR A O 1
ATOM 707 N N . VAL A 1 94 ? 18.207 11.572 0.457 1.00 94.69 94 VAL A N 1
ATOM 708 C CA . VAL A 1 94 ? 18.034 10.835 1.714 1.00 94.69 94 VAL A CA 1
ATOM 709 C C . VAL A 1 94 ? 18.643 11.639 2.860 1.00 94.69 94 VAL A C 1
ATOM 711 O O . VAL A 1 94 ? 19.749 12.164 2.726 1.00 94.69 94 VAL A O 1
ATOM 714 N N . ASP A 1 95 ? 17.907 11.771 3.964 1.00 91.50 95 ASP A N 1
ATOM 715 C CA . ASP A 1 95 ? 18.319 12.498 5.176 1.00 91.50 95 ASP A CA 1
ATOM 716 C C . ASP A 1 95 ? 18.900 13.891 4.868 1.00 91.50 95 ASP A C 1
ATOM 718 O O . ASP A 1 95 ? 19.947 14.295 5.373 1.00 91.50 95 ASP A O 1
ATOM 722 N N . GLU A 1 96 ? 18.233 14.601 3.949 1.00 88.50 96 GLU A N 1
ATOM 723 C CA . GLU A 1 96 ? 18.535 15.976 3.501 1.00 88.50 96 GLU A CA 1
ATOM 724 C C . GLU A 1 96 ? 19.886 16.192 2.800 1.00 88.50 96 GLU A C 1
ATOM 726 O O . GLU A 1 96 ? 20.107 17.256 2.224 1.00 88.50 96 GLU A O 1
ATOM 731 N N . SER A 1 97 ? 20.768 15.195 2.783 1.00 88.62 97 SER A N 1
ATOM 732 C CA . SER A 1 97 ? 22.170 15.376 2.396 1.00 88.62 97 SER A CA 1
ATOM 733 C C . SER A 1 97 ? 22.686 14.318 1.424 1.00 88.62 97 SER A C 1
ATOM 735 O O . SER A 1 97 ? 23.451 14.647 0.516 1.00 88.62 97 SER A O 1
ATOM 737 N N . VAL A 1 98 ? 22.253 13.063 1.553 1.00 93.88 98 VAL A N 1
ATOM 738 C CA . VAL A 1 98 ? 22.749 11.958 0.727 1.00 93.88 98 VAL A CA 1
ATOM 739 C C . VAL A 1 98 ? 21.988 11.918 -0.593 1.00 93.88 98 VAL A C 1
ATOM 741 O O . VAL A 1 98 ? 20.769 11.783 -0.613 1.00 93.88 98 VAL A O 1
ATOM 744 N N . GLN A 1 99 ? 22.711 12.016 -1.707 1.00 96.62 99 GLN A N 1
ATOM 745 C CA . GLN A 1 99 ? 22.139 11.936 -3.051 1.00 96.62 99 GLN A CA 1
ATOM 746 C C . GLN A 1 99 ? 22.255 10.513 -3.600 1.00 96.62 99 GLN A C 1
ATOM 748 O O . GLN A 1 99 ? 23.351 9.956 -3.677 1.00 96.62 99 GLN A O 1
ATOM 753 N N . ILE A 1 100 ? 21.129 9.945 -4.023 1.00 96.56 100 ILE A N 1
ATOM 754 C CA . ILE A 1 100 ? 21.054 8.648 -4.700 1.00 96.56 100 ILE A CA 1
ATOM 755 C C . ILE A 1 100 ? 20.499 8.874 -6.099 1.00 96.56 100 ILE A C 1
ATOM 757 O O . ILE A 1 100 ? 19.520 9.591 -6.272 1.00 96.56 100 ILE A O 1
ATOM 761 N N . GLN A 1 101 ? 21.104 8.235 -7.097 1.00 97.56 101 GLN A N 1
ATOM 762 C CA . GLN A 1 101 ? 20.607 8.261 -8.470 1.00 97.56 101 GLN A CA 1
ATOM 763 C C . GLN A 1 101 ? 20.099 6.891 -8.898 1.00 97.56 101 GLN A C 1
ATOM 765 O O . GLN A 1 101 ? 20.786 5.890 -8.655 1.00 97.56 101 GLN A O 1
ATOM 770 N N . ALA A 1 102 ? 18.937 6.870 -9.554 1.00 97.19 102 ALA A N 1
ATOM 771 C CA . ALA A 1 102 ? 18.269 5.658 -10.012 1.00 97.19 102 ALA A CA 1
ATOM 772 C C . ALA A 1 102 ? 17.691 5.811 -11.427 1.00 97.19 102 ALA A C 1
ATOM 774 O O . ALA A 1 102 ? 17.078 6.831 -11.729 1.00 97.19 102 ALA A O 1
ATOM 775 N N . GLU A 1 103 ? 17.842 4.810 -12.294 1.00 96.69 103 GLU A N 1
ATOM 776 C CA . GLU A 1 103 ? 17.205 4.828 -13.625 1.00 96.69 103 GLU A CA 1
ATOM 777 C C . GLU A 1 103 ? 15.683 4.656 -13.546 1.00 96.69 103 GLU A C 1
ATOM 779 O O . GLU A 1 103 ? 14.965 5.203 -14.385 1.00 96.69 103 GLU A O 1
ATOM 784 N N . SER A 1 104 ? 15.206 3.928 -12.534 1.00 98.12 104 SER A N 1
ATOM 785 C CA . SER A 1 104 ? 13.795 3.676 -12.246 1.00 98.12 104 SER A CA 1
ATOM 786 C C . SER A 1 104 ? 13.507 3.730 -10.740 1.00 98.12 104 SER A C 1
ATOM 788 O O . SER A 1 104 ? 14.398 3.529 -9.904 1.00 98.12 104 SER A O 1
ATOM 790 N N . LEU A 1 105 ? 12.252 4.003 -10.384 1.00 98.56 105 LEU A N 1
ATOM 791 C CA . LEU A 1 105 ? 11.797 4.172 -9.008 1.00 98.56 105 LEU A CA 1
ATOM 792 C C . LEU A 1 105 ? 10.513 3.380 -8.740 1.00 98.56 105 LEU A C 1
ATOM 794 O O . LEU A 1 105 ? 9.514 3.554 -9.432 1.00 98.56 105 LEU A O 1
ATOM 798 N N . VAL A 1 106 ? 10.501 2.578 -7.675 1.00 98.81 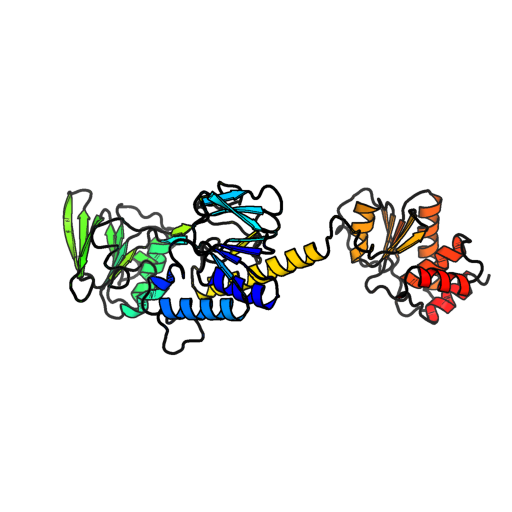106 VAL A N 1
ATOM 799 C CA . VAL A 1 106 ? 9.286 1.937 -7.153 1.00 98.81 106 VAL A CA 1
ATOM 800 C C . VAL A 1 106 ? 8.895 2.604 -5.837 1.00 98.81 106 VAL A C 1
ATOM 802 O O . VAL A 1 106 ? 9.601 2.498 -4.834 1.00 98.81 106 VAL A O 1
ATOM 805 N N . VAL A 1 107 ? 7.760 3.299 -5.823 1.00 98.62 107 VAL A N 1
ATOM 806 C CA . VAL A 1 107 ? 7.210 3.981 -4.649 1.00 98.62 107 VAL A CA 1
ATOM 807 C C . VAL A 1 107 ? 6.279 3.030 -3.896 1.00 98.62 107 VAL A C 1
ATOM 809 O O . VAL A 1 107 ? 5.183 2.717 -4.351 1.00 98.62 107 VAL A O 1
ATOM 812 N N . SER A 1 108 ? 6.705 2.593 -2.711 1.00 98.31 108 SER A N 1
ATOM 813 C CA . SER A 1 108 ? 5.960 1.670 -1.842 1.00 98.31 108 SER A CA 1
ATOM 814 C C . SER A 1 108 ? 5.886 2.170 -0.393 1.00 98.31 108 SER A C 1
ATOM 816 O O . SER A 1 108 ? 5.940 1.402 0.567 1.00 98.31 108 SER A O 1
ATOM 818 N N . THR A 1 109 ? 5.768 3.490 -0.224 1.00 97.38 109 THR A N 1
ATOM 819 C CA . THR A 1 109 ? 5.853 4.189 1.072 1.00 97.38 109 THR A CA 1
ATOM 820 C C . THR A 1 109 ? 4.619 4.013 1.966 1.00 97.38 109 THR A C 1
ATOM 822 O O . THR A 1 109 ? 4.606 4.478 3.107 1.00 97.38 109 THR A O 1
ATOM 825 N N . GLY A 1 110 ? 3.591 3.319 1.471 1.00 96.00 110 GLY A N 1
ATOM 826 C CA . GLY A 1 110 ? 2.363 3.006 2.196 1.00 96.00 110 GLY A CA 1
ATOM 827 C C . GLY A 1 110 ? 1.506 4.229 2.534 1.00 96.00 110 GLY A C 1
ATOM 828 O O . GLY A 1 110 ? 1.672 5.323 1.987 1.00 96.00 110 GLY A O 1
ATOM 829 N N . ALA A 1 111 ? 0.572 4.028 3.461 1.00 94.38 111 ALA A N 1
ATOM 830 C CA . ALA A 1 111 ? -0.283 5.070 4.006 1.00 94.38 111 ALA A CA 1
ATOM 831 C C . ALA A 1 111 ? -0.394 4.912 5.521 1.00 94.38 111 ALA A C 1
ATOM 833 O O . ALA A 1 111 ? -0.685 3.826 6.007 1.00 94.38 111 ALA A O 1
ATOM 834 N N . SER A 1 112 ? -0.197 5.986 6.276 1.00 91.19 112 SER A N 1
ATOM 835 C CA . SER A 1 112 ? -0.304 5.950 7.734 1.00 91.19 112 SER A CA 1
ATOM 836 C C . SER A 1 112 ? -1.756 6.130 8.172 1.00 91.19 112 SER A C 1
ATOM 838 O O . SER A 1 112 ? -2.448 7.041 7.704 1.00 91.19 112 SER A O 1
ATOM 840 N N . ALA A 1 113 ? -2.229 5.288 9.089 1.00 88.69 113 ALA A N 1
ATOM 841 C CA . ALA A 1 113 ? -3.526 5.482 9.726 1.00 88.69 113 ALA A CA 1
ATOM 842 C C . ALA A 1 113 ? -3.571 6.832 10.461 1.00 88.69 113 ALA A C 1
ATOM 844 O O . ALA A 1 113 ? -2.611 7.238 11.120 1.00 88.69 113 ALA A O 1
ATOM 845 N N . LYS A 1 114 ? -4.689 7.551 10.340 1.00 91.50 114 LYS A N 1
ATOM 846 C CA . LYS A 1 114 ? -4.909 8.772 11.118 1.00 91.50 114 LYS A CA 1
ATOM 847 C C . LYS A 1 114 ? -5.348 8.374 12.523 1.00 91.50 114 LYS A C 1
ATOM 849 O O . LYS A 1 114 ? -6.336 7.663 12.680 1.00 91.50 114 LYS A O 1
ATOM 854 N N . LEU A 1 115 ? -4.626 8.874 13.517 1.00 92.75 115 LEU A N 1
ATOM 855 C CA . LEU A 1 115 ? -4.945 8.721 14.934 1.00 92.75 115 LEU A CA 1
ATOM 856 C C . LEU A 1 115 ? -5.678 9.963 15.459 1.00 92.75 115 LEU A C 1
ATOM 858 O O . LEU A 1 115 ? -5.629 11.033 14.842 1.00 92.75 115 LEU A O 1
ATOM 862 N N . LEU A 1 116 ? -6.367 9.819 16.587 1.00 94.56 116 LEU A N 1
ATOM 863 C CA . LEU A 1 116 ? -7.063 10.909 17.272 1.00 94.56 116 LEU A CA 1
ATOM 864 C C . LEU A 1 116 ? -6.083 11.864 17.966 1.00 94.56 116 LEU A C 1
ATOM 866 O O . LEU A 1 116 ? -6.386 13.050 18.096 1.00 94.56 116 LEU A O 1
ATOM 870 N N . GLY A 1 117 ? -4.917 11.362 18.380 1.00 95.56 117 GLY A N 1
ATOM 871 C CA . GLY A 1 117 ? -3.913 12.112 19.131 1.00 95.56 117 GLY A CA 1
ATOM 872 C C . GLY A 1 117 ? -4.296 12.309 20.597 1.00 95.56 117 GLY A C 1
ATOM 873 O O . GLY A 1 117 ? -3.962 13.340 21.177 1.00 95.56 117 GLY A O 1
ATOM 874 N N . ILE A 1 118 ? -5.028 11.354 21.177 1.00 97.38 118 ILE A N 1
ATOM 875 C CA . ILE A 1 118 ? -5.495 11.412 22.569 1.00 97.38 118 ILE A CA 1
ATOM 876 C C . ILE A 1 118 ? -4.606 10.576 23.503 1.00 97.38 118 ILE A C 1
ATOM 878 O O . ILE A 1 118 ? -4.004 9.596 23.054 1.00 97.38 118 ILE A O 1
ATOM 882 N N . PRO A 1 119 ? -4.527 10.915 24.805 1.00 98.06 119 PRO A N 1
ATOM 883 C CA . PRO A 1 119 ? -3.789 10.114 25.775 1.00 98.06 119 PRO A CA 1
ATOM 884 C C . PRO A 1 119 ? -4.251 8.652 25.791 1.00 98.06 119 PRO A C 1
ATOM 886 O O . PRO A 1 119 ? -5.447 8.361 25.695 1.00 98.06 119 PRO A O 1
ATOM 889 N N . GLY A 1 120 ? -3.284 7.737 25.885 1.00 96.31 120 GLY A N 1
ATOM 890 C CA . GLY A 1 120 ? -3.510 6.295 25.921 1.00 96.31 120 GLY A CA 1
ATOM 891 C C . GLY A 1 120 ? -3.776 5.653 24.558 1.00 96.31 120 GLY A C 1
ATOM 892 O O . GLY A 1 120 ? -3.779 4.427 24.476 1.00 96.31 120 GLY A O 1
ATOM 893 N N . GLU A 1 121 ? -4.005 6.416 23.483 1.00 95.38 121 GLU A N 1
ATOM 894 C CA . GLU A 1 121 ? -4.272 5.835 22.161 1.00 95.38 121 GLU A CA 1
ATOM 895 C C . GLU A 1 121 ? -3.046 5.099 21.620 1.00 95.38 121 GLU A C 1
ATOM 897 O O . GLU A 1 121 ? -3.135 3.919 21.286 1.00 95.38 121 GLU A O 1
ATOM 902 N N . LYS A 1 122 ? -1.890 5.774 21.569 1.00 92.25 122 LYS A N 1
ATOM 903 C CA . LYS A 1 122 ? -0.672 5.235 20.950 1.00 92.25 122 LYS A CA 1
ATOM 904 C C . LYS A 1 122 ? -0.081 4.077 21.757 1.00 92.25 122 LYS A C 1
ATOM 906 O O . LYS A 1 122 ? 0.379 3.102 21.174 1.00 92.25 122 LYS A O 1
ATOM 911 N N . GLU A 1 123 ? -0.119 4.166 23.085 1.00 92.75 123 GLU A N 1
ATOM 912 C CA . GLU A 1 123 ? 0.422 3.160 24.010 1.00 92.75 123 GLU A CA 1
ATOM 913 C C . GLU A 1 123 ? -0.382 1.851 24.017 1.00 92.75 123 GLU A C 1
ATOM 915 O O . GLU A 1 123 ? 0.124 0.819 24.463 1.00 92.75 123 GLU A O 1
ATOM 920 N N . ASN A 1 124 ? -1.634 1.890 23.548 1.00 93.25 124 ASN A N 1
ATOM 921 C CA . ASN A 1 124 ? -2.534 0.738 23.537 1.00 93.25 124 ASN A CA 1
ATOM 922 C C . ASN A 1 124 ? -2.832 0.195 22.130 1.00 93.25 124 ASN A C 1
ATOM 924 O O . ASN A 1 124 ? -3.681 -0.693 21.996 1.00 93.25 124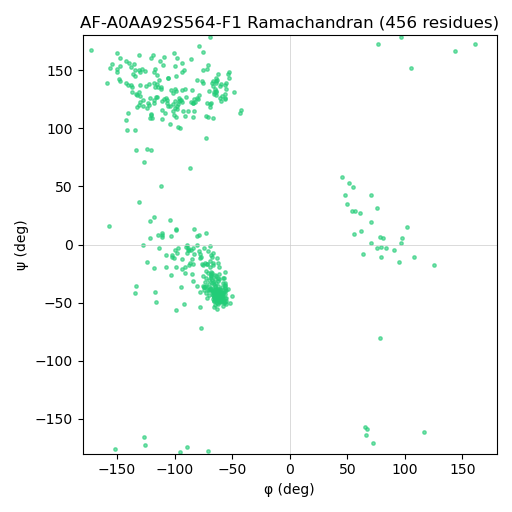 ASN A O 1
ATOM 928 N N . ILE A 1 125 ? -2.124 0.663 21.092 1.00 90.69 125 ILE A N 1
ATOM 929 C CA . ILE A 1 125 ? -2.142 0.019 19.768 1.00 90.69 125 ILE A CA 1
ATOM 930 C C . ILE A 1 125 ? -1.671 -1.434 19.923 1.00 90.69 125 ILE A C 1
ATOM 932 O O . ILE A 1 125 ? -0.659 -1.697 20.571 1.00 90.69 125 ILE A O 1
ATOM 936 N N . GLY A 1 126 ? -2.450 -2.389 19.406 1.00 86.19 126 GLY A N 1
ATOM 937 C CA . GLY A 1 126 ? -2.195 -3.829 19.574 1.00 86.19 126 GLY A CA 1
ATOM 938 C C . GLY A 1 126 ? -2.546 -4.387 20.965 1.00 86.19 126 GLY A C 1
ATOM 939 O O . GLY A 1 126 ? -2.467 -5.592 21.184 1.00 86.19 126 GLY A O 1
ATOM 940 N N . ARG A 1 127 ? -2.988 -3.543 21.911 1.00 90.38 127 ARG A N 1
ATOM 941 C CA . ARG A 1 127 ? -3.461 -3.927 23.262 1.00 90.38 127 ARG A CA 1
ATOM 942 C C . ARG A 1 127 ? -4.934 -3.570 23.503 1.00 90.38 127 ARG A C 1
ATOM 944 O O . ARG A 1 127 ? -5.369 -3.395 24.641 1.00 90.38 127 ARG A O 1
ATOM 951 N N . GLY A 1 128 ? -5.700 -3.450 22.422 1.00 92.19 128 GLY A N 1
ATOM 952 C CA . GLY A 1 128 ? -7.124 -3.110 22.436 1.00 92.19 128 GLY A CA 1
ATOM 953 C C . GLY A 1 128 ? -7.475 -1.902 21.569 1.00 92.19 128 GLY A C 1
ATOM 954 O O . GLY A 1 128 ? -8.636 -1.762 21.199 1.00 92.19 128 GLY A O 1
ATOM 955 N N . VAL A 1 129 ? -6.503 -1.066 21.189 1.00 95.88 129 VAL A N 1
ATOM 956 C CA . VAL A 1 129 ? -6.677 -0.060 20.129 1.00 95.88 129 VAL A CA 1
ATOM 957 C C . VAL A 1 129 ? -6.206 -0.646 18.798 1.00 95.88 129 VAL A C 1
ATOM 959 O O . VAL A 1 129 ? -5.125 -1.229 18.717 1.00 95.88 129 VAL A O 1
ATOM 962 N N . SER A 1 130 ? -7.011 -0.475 17.754 1.00 93.75 130 SER A N 1
ATOM 963 C CA . SER A 1 130 ? -6.721 -0.918 16.389 1.00 93.75 130 SER A CA 1
ATOM 964 C C . SER A 1 130 ? -7.118 0.153 15.374 1.00 93.75 130 SER A C 1
ATOM 966 O O . SER A 1 130 ? -8.035 0.943 15.596 1.00 93.75 130 SER A O 1
ATOM 968 N N . THR A 1 131 ? -6.442 0.170 14.230 1.00 92.38 131 THR A N 1
ATOM 969 C CA . THR A 1 131 ? -6.774 1.002 13.061 1.00 92.38 131 THR A CA 1
ATOM 970 C C . THR A 1 131 ? -7.280 0.169 11.878 1.00 92.38 131 THR A C 1
ATOM 972 O O . THR A 1 131 ? -7.480 0.711 10.791 1.00 92.38 131 THR A O 1
ATOM 975 N N . CYS A 1 132 ? -7.480 -1.143 12.068 1.00 89.56 132 CYS A N 1
ATOM 976 C CA . CYS A 1 132 ? -7.885 -2.079 11.023 1.00 89.56 132 CYS A CA 1
ATOM 977 C C . CYS A 1 132 ? -8.881 -3.121 11.560 1.00 89.56 132 CYS A C 1
ATOM 979 O O . CYS A 1 132 ? -8.495 -4.155 12.112 1.00 89.56 132 CYS A O 1
ATOM 981 N N . ALA A 1 133 ? -10.183 -2.905 11.338 1.00 88.94 133 ALA A N 1
ATOM 982 C CA . ALA A 1 133 ? -11.198 -3.875 11.753 1.00 88.94 133 ALA A CA 1
ATOM 983 C C . ALA A 1 133 ? -11.065 -5.240 11.065 1.00 88.94 133 ALA A C 1
ATOM 985 O O . ALA A 1 133 ? -11.322 -6.263 11.695 1.00 88.94 133 ALA A O 1
ATOM 986 N N . THR A 1 134 ? -10.667 -5.280 9.790 1.00 86.50 134 THR A N 1
ATOM 987 C CA . THR A 1 134 ? -10.495 -6.536 9.038 1.00 86.50 134 THR A CA 1
ATOM 988 C C . THR A 1 134 ? -9.324 -7.375 9.533 1.00 86.50 134 THR A C 1
ATOM 990 O O . THR A 1 134 ? -9.371 -8.593 9.387 1.00 86.50 134 THR A O 1
ATOM 993 N N . CYS A 1 135 ? -8.312 -6.731 10.114 1.00 85.12 135 CYS A N 1
ATOM 994 C CA . CYS A 1 135 ? -7.148 -7.381 10.693 1.00 85.12 135 CYS A CA 1
ATOM 995 C C . CYS A 1 135 ? -7.502 -7.973 12.063 1.00 85.12 135 CYS A C 1
ATOM 997 O O . CYS A 1 135 ? -7.364 -9.173 12.268 1.00 85.12 135 CYS A O 1
ATOM 999 N N . ASP A 1 136 ? -8.050 -7.149 12.965 1.00 90.81 136 ASP A N 1
ATOM 1000 C CA . ASP A 1 136 ? -8.099 -7.511 14.388 1.00 90.81 136 ASP A CA 1
ATOM 1001 C C . ASP A 1 136 ? -9.499 -7.891 14.885 1.00 90.81 136 ASP A C 1
ATOM 1003 O O . ASP A 1 136 ? -9.661 -8.376 16.005 1.00 90.81 136 ASP A O 1
ATOM 1007 N N . GLY A 1 137 ? -10.544 -7.687 14.076 1.00 89.38 137 GLY A N 1
ATOM 1008 C CA . GLY A 1 137 ? -11.938 -7.875 14.490 1.00 89.38 137 GLY A CA 1
ATOM 1009 C C . GLY A 1 137 ? -12.253 -9.279 15.017 1.00 89.38 137 GLY A C 1
ATOM 1010 O O . GLY A 1 137 ? -13.111 -9.429 15.890 1.00 89.38 137 GLY A O 1
ATOM 1011 N N . PHE A 1 138 ? -11.534 -10.302 14.546 1.00 89.50 138 PHE A N 1
ATOM 1012 C CA . PHE A 1 138 ? -11.682 -11.683 15.007 1.00 89.50 138 PHE A CA 1
ATOM 1013 C C . PHE A 1 138 ? -11.349 -11.855 16.503 1.00 89.50 138 PHE A C 1
ATOM 1015 O O . PHE A 1 138 ? -12.092 -12.544 17.211 1.00 89.50 138 PHE A O 1
ATOM 1022 N N . PHE A 1 139 ? -10.330 -11.155 17.021 1.00 89.19 139 PHE A N 1
ATOM 1023 C CA . PHE A 1 139 ? -9.894 -11.214 18.429 1.00 89.19 139 PHE A CA 1
ATOM 1024 C C . PHE A 1 139 ? -10.907 -10.619 19.426 1.00 89.19 139 PHE A C 1
ATOM 1026 O O . PHE A 1 139 ? -10.783 -10.783 20.649 1.00 89.19 139 PHE A O 1
ATOM 1033 N N . PHE A 1 140 ? -11.937 -9.938 18.916 1.00 93.69 140 PHE A N 1
ATOM 1034 C CA . PHE A 1 140 ? -13.019 -9.338 19.699 1.00 93.69 140 PHE A CA 1
ATOM 1035 C C . PHE A 1 140 ? -14.323 -10.142 19.641 1.00 93.69 140 PHE A C 1
ATOM 1037 O O . PHE A 1 140 ? -15.405 -9.632 19.945 1.00 93.69 140 PHE A O 1
ATOM 1044 N N . ARG A 1 141 ? -14.240 -11.433 19.298 1.00 94.69 141 ARG A N 1
ATOM 1045 C CA . ARG A 1 141 ? -15.381 -12.349 19.375 1.00 94.69 141 ARG A CA 1
ATOM 1046 C C . ARG A 1 141 ? -15.973 -12.375 20.785 1.00 94.69 141 ARG A C 1
ATOM 1048 O O . ARG A 1 141 ? -15.276 -12.651 21.755 1.00 94.69 141 ARG A O 1
ATOM 1055 N N . GLY A 1 142 ? -17.275 -12.119 20.890 1.00 95.75 142 GLY A N 1
ATOM 1056 C CA . GLY A 1 142 ? -17.979 -12.109 22.175 1.00 95.75 142 GLY A CA 1
ATOM 1057 C C . GLY A 1 142 ? -17.795 -10.829 23.004 1.00 95.75 142 GLY A C 1
ATOM 1058 O O . GLY A 1 142 ? -18.410 -10.714 24.062 1.00 95.75 142 GLY A O 1
ATOM 1059 N N . LYS A 1 143 ? -16.994 -9.868 22.530 1.00 96.69 143 LYS A N 1
ATOM 1060 C CA . LYS A 1 143 ? -16.625 -8.649 23.262 1.00 96.69 143 LYS A CA 1
ATOM 1061 C C . LYS A 1 143 ? -17.434 -7.428 22.820 1.00 96.69 143 LYS A C 1
ATOM 1063 O O . LYS A 1 143 ? -18.068 -7.455 21.760 1.00 96.69 143 LYS A O 1
ATOM 1068 N N . LYS A 1 144 ? -17.397 -6.360 23.620 1.00 97.62 144 LYS A N 1
ATOM 1069 C CA . LYS A 1 144 ? -17.926 -5.040 23.252 1.00 97.62 144 LYS A CA 1
ATOM 1070 C C . LYS A 1 144 ? -16.823 -4.225 22.599 1.00 97.62 144 LYS A C 1
ATOM 1072 O O . LYS A 1 144 ? -15.703 -4.189 23.106 1.00 97.62 144 LYS A O 1
ATOM 1077 N N . VAL A 1 145 ? -17.132 -3.576 21.482 1.00 98.25 145 VAL A N 1
ATOM 1078 C CA . VAL A 1 145 ? -16.154 -2.752 20.765 1.00 98.25 145 VAL A CA 1
ATOM 1079 C C . VAL A 1 145 ? -16.716 -1.383 20.428 1.00 98.25 145 VAL A C 1
ATOM 1081 O O . VAL A 1 145 ? -17.910 -1.209 20.183 1.00 98.25 145 VAL A O 1
ATOM 1084 N N . ILE A 1 146 ? -15.823 -0.408 20.372 1.00 98.56 146 ILE A N 1
ATOM 1085 C CA . ILE A 1 146 ? -16.089 0.942 19.903 1.00 98.56 146 ILE A CA 1
ATOM 1086 C C . ILE A 1 146 ? -15.468 1.104 18.524 1.00 98.56 146 ILE A C 1
ATOM 1088 O O . ILE A 1 146 ? -14.361 0.632 18.280 1.00 98.56 146 ILE A O 1
ATOM 1092 N N . ILE A 1 147 ? -16.146 1.838 17.648 1.00 97.94 147 ILE A N 1
ATOM 1093 C CA . ILE A 1 147 ? -15.562 2.363 16.420 1.00 97.94 147 ILE A CA 1
ATOM 1094 C C . ILE A 1 147 ? -15.680 3.885 16.390 1.00 97.94 147 ILE A C 1
ATOM 1096 O O . ILE A 1 147 ? -16.763 4.446 16.551 1.00 97.94 147 ILE A O 1
ATOM 1100 N N . VAL A 1 148 ? -14.556 4.567 16.186 1.00 98.25 148 VAL A N 1
ATOM 1101 C CA . VAL A 1 148 ? -14.486 6.026 16.100 1.00 98.25 148 VAL A CA 1
ATOM 1102 C C . VAL A 1 148 ? -14.393 6.434 14.637 1.00 98.25 148 VAL A C 1
ATOM 1104 O O . VAL A 1 148 ? -13.403 6.156 13.964 1.00 98.25 148 VAL A O 1
ATOM 1107 N N . GLY A 1 149 ? -15.415 7.121 14.131 1.00 96.94 149 GLY A N 1
ATOM 1108 C CA . GLY A 1 149 ? -15.457 7.538 12.732 1.00 96.94 149 GLY A CA 1
ATOM 1109 C C . GLY A 1 149 ? -16.861 7.889 12.258 1.00 96.94 149 GLY A C 1
ATOM 1110 O O . GLY A 1 149 ? -17.840 7.730 12.976 1.00 96.94 149 GLY A O 1
ATOM 1111 N N . GLY A 1 150 ? -16.965 8.431 11.046 1.00 95.31 150 GLY A N 1
ATOM 1112 C CA . GLY A 1 150 ? -18.270 8.792 10.474 1.00 95.31 150 GLY A CA 1
ATOM 1113 C C . GLY A 1 150 ? -18.316 8.882 8.952 1.00 95.31 150 GLY A C 1
ATOM 1114 O O . GLY A 1 150 ? -19.233 9.497 8.414 1.00 95.31 150 GLY A O 1
ATOM 1115 N N . GLY A 1 151 ? -17.316 8.327 8.263 1.00 93.81 151 GLY A N 1
ATOM 1116 C CA . GLY A 1 151 ? -17.339 8.114 6.811 1.00 93.81 151 GLY A CA 1
ATOM 1117 C C . GLY A 1 151 ? -17.792 6.695 6.464 1.00 93.81 151 GLY A C 1
ATOM 1118 O O . GLY A 1 151 ? -18.073 5.904 7.366 1.00 93.81 151 GLY A O 1
ATOM 1119 N N . ASP A 1 152 ? -17.830 6.364 5.172 1.00 89.75 152 ASP A N 1
ATOM 1120 C CA . ASP A 1 152 ? -18.252 5.033 4.710 1.00 89.75 152 ASP A CA 1
ATOM 1121 C C . ASP A 1 152 ? -17.400 3.910 5.311 1.00 89.75 152 ASP A C 1
ATOM 1123 O O . ASP A 1 152 ? -17.964 2.949 5.826 1.00 89.75 152 ASP A O 1
ATOM 1127 N N . SER A 1 153 ? -16.073 4.077 5.387 1.00 88.88 153 SER A N 1
ATOM 1128 C CA . SER A 1 153 ? -15.181 3.080 6.001 1.00 88.88 153 SER A CA 1
ATOM 1129 C C . SER A 1 153 ? -15.572 2.752 7.442 1.00 88.88 153 SER A C 1
ATOM 1131 O O . SER A 1 153 ? -15.640 1.587 7.807 1.00 88.88 153 SER A O 1
ATOM 1133 N N . ALA A 1 154 ? -15.925 3.759 8.249 1.00 94.62 154 ALA A N 1
ATOM 1134 C CA . ALA A 1 154 ? -16.365 3.524 9.622 1.00 94.62 154 ALA A CA 1
ATOM 1135 C C . ALA A 1 154 ? -17.679 2.728 9.673 1.00 94.62 154 ALA A C 1
ATOM 1137 O O . ALA A 1 154 ? -17.857 1.896 10.552 1.00 94.62 154 ALA A O 1
ATOM 1138 N N . MET A 1 155 ? -18.608 2.952 8.738 1.00 96.19 155 MET A N 1
ATOM 1139 C CA . MET A 1 155 ? -19.888 2.229 8.699 1.00 96.19 155 MET A CA 1
ATOM 1140 C C . MET A 1 155 ? -19.735 0.797 8.173 1.00 96.19 155 MET A C 1
ATOM 1142 O O . MET A 1 155 ? -20.420 -0.117 8.643 1.00 96.19 155 MET A O 1
ATOM 1146 N N . GLU A 1 156 ? -18.841 0.588 7.209 1.00 91.50 156 GLU A N 1
ATOM 1147 C CA . GLU A 1 156 ? -18.482 -0.737 6.702 1.00 91.50 156 GLU A CA 1
ATOM 1148 C C . GLU A 1 156 ? -17.783 -1.568 7.779 1.00 91.50 156 GLU A C 1
ATOM 1150 O O . GLU A 1 156 ? -18.206 -2.693 8.057 1.00 91.50 156 GLU A O 1
ATOM 1155 N N . GLU A 1 157 ? -16.779 -0.993 8.442 1.00 94.56 157 GLU A N 1
ATOM 1156 C CA . GLU A 1 157 ? -16.045 -1.638 9.529 1.00 94.56 157 GLU A CA 1
ATOM 1157 C C . GLU A 1 157 ? -16.943 -1.901 10.744 1.00 94.56 157 GLU A C 1
ATOM 1159 O O . GLU A 1 157 ? -16.895 -2.995 11.304 1.00 94.56 157 GLU A O 1
ATOM 1164 N N . ALA A 1 158 ? -17.846 -0.976 11.099 1.00 96.88 158 ALA A N 1
ATOM 1165 C CA . ALA A 1 158 ? -18.820 -1.195 12.169 1.00 96.88 158 ALA A CA 1
ATOM 1166 C C . ALA A 1 158 ? -19.668 -2.446 11.899 1.00 96.88 158 ALA A C 1
ATOM 1168 O O . ALA A 1 158 ? -19.780 -3.329 12.748 1.00 96.88 158 ALA A O 1
ATOM 1169 N N . ASN A 1 159 ? -20.222 -2.557 10.687 1.00 95.31 159 ASN A N 1
ATOM 1170 C CA . ASN A 1 159 ? -20.994 -3.730 10.278 1.00 95.31 159 ASN A CA 1
ATOM 1171 C C . ASN A 1 159 ? -20.143 -5.001 10.248 1.00 95.31 159 ASN A C 1
ATOM 1173 O O . ASN A 1 159 ? -20.610 -6.054 10.683 1.00 95.31 159 ASN A O 1
ATOM 1177 N N . PHE A 1 160 ? -18.904 -4.923 9.763 1.00 94.75 160 PHE A N 1
ATOM 1178 C CA . PHE A 1 160 ? -17.982 -6.054 9.765 1.00 94.75 160 PHE A CA 1
ATOM 1179 C C . PHE A 1 160 ? -17.733 -6.581 11.185 1.00 94.75 160 PHE A C 1
ATOM 1181 O O . PHE A 1 160 ? -17.873 -7.783 11.417 1.00 94.75 160 PHE A O 1
ATOM 1188 N N . LEU A 1 161 ? -17.468 -5.691 12.145 1.00 97.25 161 LEU A N 1
ATOM 1189 C CA . LEU A 1 161 ? -17.219 -6.043 13.545 1.00 97.25 161 LEU A CA 1
ATOM 1190 C C . LEU A 1 161 ? -18.415 -6.744 14.202 1.00 97.25 161 LEU A C 1
ATOM 1192 O O . LEU A 1 161 ? -18.213 -7.627 15.035 1.00 97.25 161 LEU A O 1
ATOM 1196 N N . THR A 1 162 ? -19.657 -6.455 13.785 1.00 96.88 162 THR A N 1
ATOM 1197 C CA . THR A 1 162 ? -20.854 -7.135 14.332 1.00 96.88 162 THR A CA 1
ATOM 1198 C C . THR A 1 162 ? -20.895 -8.649 14.080 1.00 96.88 162 THR A C 1
ATOM 1200 O O . THR A 1 162 ? -21.644 -9.367 14.756 1.00 96.88 162 THR A O 1
ATOM 1203 N N . LYS A 1 163 ? -20.079 -9.159 13.145 1.00 95.31 163 LYS A N 1
ATOM 1204 C CA . LYS A 1 163 ? -19.901 -10.602 12.910 1.00 95.31 163 LYS A CA 1
ATOM 1205 C C . LYS A 1 163 ? -19.207 -11.307 14.081 1.00 95.31 163 LYS A C 1
ATOM 1207 O O . LYS A 1 163 ? -19.403 -12.507 14.259 1.00 95.31 163 LYS A O 1
ATOM 1212 N N . PHE A 1 164 ? -18.428 -10.572 14.875 1.00 94.75 164 PHE A N 1
ATOM 1213 C CA . PHE A 1 164 ? -17.624 -11.103 15.978 1.00 94.75 164 PHE A CA 1
ATOM 1214 C C . PHE A 1 164 ? -18.085 -10.549 17.330 1.00 94.75 164 PHE A C 1
ATOM 1216 O O . PHE A 1 164 ? -18.339 -11.319 18.260 1.00 94.75 164 PHE A O 1
ATOM 1223 N N . ALA A 1 165 ? -18.242 -9.229 17.423 1.00 96.94 165 ALA A N 1
ATOM 1224 C CA . ALA A 1 165 ? -18.605 -8.527 18.644 1.00 96.94 165 ALA A CA 1
ATOM 1225 C C . ALA A 1 165 ? -20.071 -8.766 19.058 1.00 96.94 165 ALA A C 1
ATOM 1227 O O . ALA A 1 165 ? -20.954 -9.070 18.238 1.00 96.94 165 ALA A O 1
ATOM 1228 N N . THR A 1 166 ? -20.334 -8.623 20.358 1.00 96.94 166 THR A N 1
ATOM 1229 C CA . THR A 1 166 ? -21.693 -8.634 20.927 1.00 96.94 166 THR A CA 1
ATOM 1230 C C . THR A 1 166 ? -22.384 -7.286 20.754 1.00 96.94 166 THR A C 1
ATOM 1232 O O . THR A 1 166 ? -23.576 -7.258 20.459 1.00 96.94 166 THR A O 1
ATOM 1235 N N . GLU A 1 167 ? -21.625 -6.194 20.848 1.00 97.75 167 GLU A N 1
ATOM 1236 C CA . GLU A 1 167 ? -22.064 -4.814 20.627 1.00 97.75 167 GLU A CA 1
ATOM 1237 C C . GLU A 1 167 ? -20.953 -4.036 19.908 1.00 97.75 167 GLU A C 1
ATOM 1239 O O . GLU A 1 167 ? -19.775 -4.179 20.244 1.00 97.75 167 GLU A O 1
ATOM 1244 N N . VAL A 1 168 ? -21.332 -3.205 18.936 1.00 98.50 168 VAL A N 1
ATOM 1245 C CA . VAL A 1 168 ? -20.443 -2.254 18.261 1.00 98.50 168 VAL A CA 1
ATOM 1246 C C . VAL A 1 168 ? -20.997 -0.850 18.466 1.00 98.50 168 VAL A C 1
ATOM 1248 O O . VAL A 1 168 ? -22.040 -0.508 17.914 1.00 98.50 168 VAL A O 1
ATOM 1251 N N . ARG A 1 169 ? -20.303 -0.008 19.227 1.00 98.50 169 ARG A N 1
ATOM 1252 C CA . ARG A 1 169 ? -20.719 1.381 19.436 1.00 98.50 169 ARG A CA 1
ATOM 1253 C C . ARG A 1 169 ? -19.975 2.327 18.507 1.00 98.50 169 ARG A C 1
ATOM 1255 O O . ARG A 1 169 ? -18.758 2.459 18.592 1.00 98.50 169 ARG A O 1
ATOM 1262 N N . VAL A 1 170 ? -20.710 3.028 17.652 1.00 98.50 170 VAL A N 1
ATOM 1263 C CA . VAL A 1 170 ? -20.166 4.087 16.797 1.00 98.50 170 VAL A CA 1
ATOM 1264 C C . VAL A 1 170 ? -20.079 5.383 17.593 1.00 98.50 170 VAL A C 1
ATOM 1266 O O . VAL A 1 170 ? -21.098 5.891 18.061 1.00 98.50 170 VAL A O 1
ATOM 1269 N N . ILE A 1 171 ? -18.880 5.955 17.677 1.00 98.25 171 ILE A N 1
ATOM 1270 C CA . ILE A 1 171 ? -18.639 7.282 18.245 1.00 98.25 171 ILE A CA 1
ATOM 1271 C C . ILE A 1 171 ? -18.271 8.259 17.134 1.00 98.25 171 ILE A C 1
ATOM 1273 O O . ILE A 1 171 ? -17.321 8.049 16.372 1.00 98.25 171 ILE A O 1
ATOM 1277 N N . HIS A 1 172 ? -19.016 9.362 17.065 1.00 98.00 172 HIS A N 1
ATOM 1278 C CA . HIS A 1 172 ? -18.753 10.432 16.115 1.00 98.00 172 HIS A CA 1
ATOM 1279 C C . HIS A 1 172 ? -18.892 11.812 16.754 1.00 98.00 172 HIS A C 1
ATOM 1281 O O . HIS A 1 172 ? -19.889 12.124 17.395 1.00 98.00 172 HIS A O 1
ATOM 1287 N N . ARG A 1 173 ? -17.928 12.692 16.467 1.00 95.75 173 ARG A N 1
ATOM 1288 C CA . ARG A 1 173 ? -17.859 14.059 17.011 1.00 95.75 173 ARG A CA 1
ATOM 1289 C C . ARG A 1 173 ? -18.939 15.027 16.507 1.00 95.75 173 ARG A C 1
ATOM 1291 O O . ARG A 1 173 ? -18.898 16.197 16.855 1.00 95.75 173 ARG A O 1
ATOM 1298 N N . ARG A 1 174 ? -19.840 14.606 15.619 1.00 95.94 174 ARG A N 1
ATOM 1299 C CA . ARG A 1 174 ? -20.936 15.432 15.076 1.00 95.94 174 ARG A CA 1
ATOM 1300 C C . ARG A 1 174 ? -22.246 14.666 15.170 1.00 95.94 174 ARG A C 1
ATOM 1302 O O . ARG A 1 174 ? -22.236 13.443 15.285 1.00 95.94 174 ARG A O 1
ATOM 1309 N N . ASN A 1 175 ? -23.353 15.390 15.051 1.00 95.00 175 ASN A N 1
ATOM 1310 C CA . ASN A 1 175 ? -24.688 14.805 14.912 1.00 95.00 175 ASN A CA 1
ATOM 1311 C C . ASN A 1 175 ? -24.911 14.139 13.544 1.00 95.00 175 ASN A C 1
ATOM 1313 O O . ASN A 1 175 ? -25.723 13.228 13.420 1.00 95.00 175 ASN A O 1
ATOM 1317 N N . GLU A 1 176 ? -24.172 14.567 12.520 1.00 94.12 176 GLU A N 1
ATOM 1318 C CA . GLU A 1 176 ? -24.328 14.093 11.146 1.00 94.12 176 GLU A CA 1
ATOM 1319 C C . GLU A 1 176 ? -23.082 13.350 10.663 1.00 94.12 176 GLU A C 1
ATOM 1321 O O . GLU A 1 176 ? -21.948 13.777 10.901 1.00 94.12 176 GLU A O 1
ATOM 1326 N N . LEU A 1 177 ? -23.307 12.241 9.957 1.00 95.50 177 LEU A N 1
ATOM 1327 C CA . LEU A 1 177 ? -22.263 11.407 9.368 1.00 95.50 177 LEU A CA 1
ATOM 1328 C C . LEU A 1 177 ? -22.000 11.833 7.920 1.00 95.50 177 LEU A C 1
ATOM 1330 O O . LEU A 1 177 ? -22.911 12.240 7.203 1.00 95.50 177 LEU A O 1
ATOM 1334 N N . ARG A 1 178 ? -20.750 11.680 7.474 1.00 94.44 178 ARG A N 1
ATOM 1335 C CA . ARG A 1 178 ? -20.341 11.880 6.073 1.00 94.44 178 ARG A CA 1
ATOM 1336 C C . ARG A 1 178 ? -20.576 10.653 5.195 1.00 94.44 178 ARG A C 1
ATOM 1338 O O . ARG A 1 178 ? -20.513 10.778 3.979 1.00 94.44 178 ARG A O 1
ATOM 1345 N N . ALA A 1 179 ? -20.779 9.486 5.802 1.00 93.44 179 ALA A N 1
ATOM 1346 C CA . ALA A 1 179 ? -21.072 8.251 5.088 1.00 93.44 179 ALA A CA 1
ATOM 1347 C C . ALA A 1 179 ? -22.272 8.422 4.142 1.00 93.44 179 ALA A C 1
ATOM 1349 O O . ALA A 1 179 ? -23.225 9.141 4.453 1.00 93.44 179 ALA A O 1
ATOM 1350 N N . SER A 1 180 ? -22.250 7.726 3.013 1.00 91.19 180 SER A N 1
ATOM 1351 C CA . SER A 1 180 ? -23.376 7.622 2.093 1.00 91.19 180 SER A CA 1
ATOM 1352 C C . SER A 1 180 ? -24.645 7.163 2.817 1.00 91.19 180 SER A C 1
ATOM 1354 O O . SER A 1 180 ? -24.609 6.390 3.782 1.00 91.19 180 SER A O 1
ATOM 1356 N N . LYS A 1 181 ? -25.805 7.623 2.337 1.00 93.75 181 LYS A N 1
ATOM 1357 C CA . LYS A 1 181 ? -27.095 7.336 2.977 1.00 93.75 181 LYS A CA 1
ATOM 1358 C C . LYS A 1 181 ? -27.348 5.831 3.130 1.00 93.75 181 LYS A C 1
ATOM 1360 O O . LYS A 1 181 ? -27.763 5.387 4.193 1.00 93.75 181 LYS A O 1
ATOM 1365 N N . ILE A 1 182 ? -26.983 5.049 2.114 1.00 90.88 182 ILE A N 1
ATOM 1366 C CA . ILE A 1 182 ? -27.116 3.586 2.108 1.00 90.88 182 ILE A CA 1
ATOM 1367 C C . ILE A 1 182 ? -26.269 2.941 3.215 1.00 90.88 182 ILE A C 1
ATOM 1369 O O . ILE A 1 182 ? -26.747 2.033 3.897 1.00 90.88 182 ILE A O 1
ATOM 1373 N N . MET A 1 183 ? -25.032 3.403 3.425 1.00 92.19 183 MET A N 1
ATOM 1374 C CA . MET A 1 183 ? -24.168 2.859 4.479 1.00 92.19 183 MET A CA 1
ATOM 1375 C C . MET A 1 183 ? -24.655 3.241 5.874 1.00 92.19 183 MET A C 1
ATOM 1377 O O . MET A 1 183 ? -24.657 2.394 6.770 1.00 92.19 183 MET A O 1
ATOM 1381 N N . GLN A 1 184 ? -25.138 4.475 6.048 1.00 95.38 184 G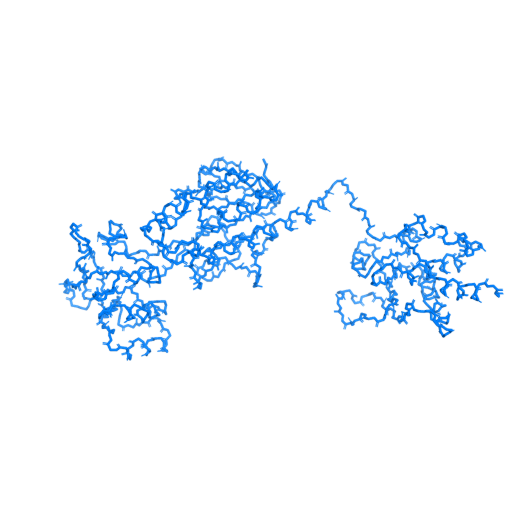LN A N 1
ATOM 1382 C CA . GLN A 1 184 ? -25.781 4.888 7.296 1.00 95.38 184 GLN A CA 1
ATOM 1383 C C . GLN A 1 184 ? -27.007 4.024 7.603 1.00 95.38 184 GLN A C 1
ATOM 1385 O O . GLN A 1 184 ? -27.134 3.523 8.716 1.00 95.38 184 GLN A O 1
ATOM 1390 N N . ASP A 1 185 ? -27.891 3.822 6.625 1.00 94.00 185 ASP A N 1
ATOM 1391 C CA . ASP A 1 185 ? -29.120 3.050 6.810 1.00 94.00 185 ASP A CA 1
ATOM 1392 C C . ASP A 1 185 ? -28.806 1.576 7.106 1.00 94.00 185 ASP A C 1
ATOM 1394 O O . ASP A 1 185 ? -29.384 0.994 8.023 1.00 94.00 185 ASP A O 1
ATOM 1398 N N . ARG A 1 186 ? -27.821 0.980 6.418 1.00 92.12 186 ARG A N 1
ATOM 1399 C CA . ARG A 1 186 ? -27.344 -0.381 6.713 1.00 92.12 186 ARG A CA 1
ATOM 1400 C C . ARG A 1 186 ? -26.841 -0.510 8.151 1.00 92.12 186 ARG A C 1
ATOM 1402 O O . ARG A 1 186 ? -27.219 -1.457 8.832 1.00 92.12 186 ARG A O 1
ATOM 1409 N N . ALA A 1 187 ? -26.005 0.423 8.608 1.00 95.00 187 ALA A N 1
ATOM 1410 C CA . ALA A 1 187 ? -25.496 0.409 9.976 1.00 95.00 187 ALA A CA 1
ATOM 1411 C C . ALA A 1 187 ? -26.611 0.642 11.009 1.00 95.00 187 ALA A C 1
ATOM 1413 O O . ALA A 1 187 ? -26.651 -0.041 12.026 1.00 95.00 187 ALA A O 1
ATOM 1414 N N . ARG A 1 188 ? -27.550 1.565 10.752 1.00 96.38 188 ARG A N 1
ATOM 1415 C CA . ARG A 1 188 ? -28.669 1.859 11.669 1.00 96.38 188 ARG A CA 1
ATOM 1416 C C . ARG A 1 188 ? -29.660 0.703 11.788 1.00 96.38 188 ARG A C 1
ATOM 1418 O O . ARG A 1 188 ? -30.239 0.524 12.851 1.00 96.38 188 ARG A O 1
ATOM 1425 N N . ASN A 1 189 ? -29.825 -0.084 10.727 1.00 97.19 189 ASN A N 1
ATOM 1426 C CA . ASN A 1 189 ? -30.685 -1.268 10.721 1.00 97.19 189 ASN A CA 1
ATOM 1427 C C . ASN A 1 189 ? -30.042 -2.493 11.395 1.00 97.19 189 ASN A C 1
ATOM 1429 O O . ASN A 1 189 ? -30.699 -3.524 11.535 1.00 97.19 189 ASN A O 1
ATOM 1433 N N . ASN A 1 190 ? -28.770 -2.417 11.798 1.00 97.50 190 ASN A N 1
ATOM 1434 C CA . ASN A 1 190 ? -28.089 -3.505 12.484 1.00 97.50 190 ASN A CA 1
ATOM 1435 C C . ASN A 1 190 ? -28.310 -3.395 14.007 1.00 97.50 190 ASN A C 1
ATOM 1437 O O . ASN A 1 190 ? -27.803 -2.458 14.623 1.00 97.50 190 ASN A O 1
ATOM 1441 N N . PRO A 1 191 ? -29.005 -4.353 14.650 1.00 97.75 191 PRO A N 1
ATOM 1442 C CA . PRO A 1 191 ? -29.370 -4.249 16.065 1.00 97.75 191 PRO A CA 1
ATOM 1443 C C . PRO A 1 191 ? -28.176 -4.347 17.025 1.00 97.75 191 PRO A C 1
ATOM 1445 O O . PRO A 1 191 ? -28.315 -4.015 18.198 1.00 97.75 191 PRO A O 1
ATOM 1448 N N . LYS A 1 192 ? -27.007 -4.802 16.553 1.00 98.12 192 LYS A N 1
ATOM 1449 C CA . LYS A 1 192 ? -25.771 -4.819 17.349 1.00 98.12 192 LYS A CA 1
ATOM 1450 C C . LYS A 1 192 ? -25.035 -3.478 17.342 1.00 98.12 192 LYS A C 1
ATOM 1452 O O . LYS A 1 192 ? -24.047 -3.348 18.062 1.00 98.12 192 LYS A O 1
ATOM 1457 N N . ILE A 1 193 ? -25.465 -2.517 16.519 1.00 98.50 193 ILE A N 1
ATOM 1458 C CA . ILE A 1 193 ? -24.815 -1.212 16.400 1.00 98.50 193 ILE A CA 1
ATOM 1459 C C . ILE A 1 193 ? -25.535 -0.179 17.267 1.00 98.50 193 ILE A C 1
ATOM 1461 O O . ILE A 1 193 ? -26.711 0.118 17.058 1.00 98.50 193 ILE A O 1
ATOM 1465 N N . THR A 1 194 ? -24.802 0.409 18.211 1.00 97.94 194 THR A N 1
ATOM 1466 C CA . THR A 1 194 ? -25.259 1.525 19.051 1.00 97.94 194 THR A CA 1
ATOM 1467 C C . THR A 1 194 ? -24.535 2.820 18.675 1.00 97.94 194 THR A C 1
ATOM 1469 O O . THR A 1 194 ? -23.506 2.797 17.999 1.00 97.94 194 THR A O 1
ATOM 1472 N N . TRP A 1 195 ? -25.090 3.974 19.060 1.00 97.50 195 TRP A N 1
ATOM 1473 C CA . TRP A 1 195 ? -24.659 5.278 18.543 1.00 97.50 195 TRP A CA 1
ATOM 1474 C C . TRP A 1 195 ? -24.402 6.281 19.663 1.00 97.50 195 TRP A C 1
ATOM 1476 O O . TRP A 1 195 ? -25.284 6.562 20.469 1.00 97.50 195 TRP A O 1
ATOM 1486 N N . SER A 1 196 ? -23.222 6.886 19.629 1.00 96.50 196 SER A N 1
ATOM 1487 C CA . SER A 1 196 ? -22.819 8.031 20.442 1.00 96.50 196 SER A CA 1
ATOM 1488 C C . SER A 1 196 ? -22.375 9.143 19.493 1.00 96.50 196 SER A C 1
ATOM 1490 O O . SER A 1 196 ? -21.197 9.297 19.163 1.00 96.50 196 SER A O 1
ATOM 1492 N N . LEU A 1 197 ? -23.364 9.869 18.974 1.00 96.94 197 LEU A N 1
ATOM 1493 C CA . LEU A 1 197 ? -23.148 11.027 18.111 1.00 96.94 197 LEU A CA 1
ATOM 1494 C C . LEU A 1 197 ? -22.935 12.278 18.958 1.00 96.94 197 LEU A C 1
ATOM 1496 O O . LEU A 1 197 ? -23.308 12.314 20.126 1.00 96.94 197 LEU A O 1
ATOM 1500 N N . ASN A 1 198 ? -22.326 13.290 18.349 1.00 97.12 198 ASN A N 1
ATOM 1501 C CA . ASN A 1 198 ? -21.904 14.511 19.028 1.00 97.12 198 ASN A CA 1
ATOM 1502 C C . ASN A 1 198 ? -21.005 14.282 20.257 1.00 97.12 198 ASN A C 1
ATOM 1504 O O . ASN A 1 198 ? -20.964 15.099 21.177 1.00 97.12 198 ASN A O 1
ATOM 1508 N N . ALA A 1 199 ? -20.249 13.186 20.231 1.00 97.56 199 ALA A N 1
ATOM 1509 C CA . ALA A 1 199 ? -19.339 12.788 21.289 1.00 97.56 199 ALA A CA 1
ATOM 1510 C C . ALA A 1 199 ? -17.898 12.809 20.769 1.00 97.56 199 ALA A C 1
ATOM 1512 O O . ALA A 1 199 ? -17.579 12.201 19.741 1.00 97.56 199 ALA A O 1
ATOM 1513 N N . THR A 1 200 ? -17.023 13.520 21.473 1.00 97.69 200 THR A N 1
ATOM 1514 C CA . THR A 1 200 ? -15.601 13.637 21.136 1.00 97.69 200 THR A CA 1
ATOM 1515 C C . THR A 1 200 ? -14.772 12.768 22.083 1.00 97.69 200 THR A C 1
ATOM 1517 O O . THR A 1 200 ? -14.810 13.008 23.289 1.00 97.69 200 THR A O 1
ATOM 1520 N N . PRO A 1 201 ? -14.017 11.774 21.580 1.00 98.00 201 PRO A N 1
ATOM 1521 C CA . PRO A 1 201 ? -13.052 11.025 22.385 1.00 98.00 201 PRO A CA 1
ATOM 1522 C C . PRO A 1 201 ? -12.016 11.938 23.048 1.00 98.00 201 PRO A C 1
ATOM 1524 O O . PRO A 1 201 ? -11.507 12.852 22.400 1.00 98.00 201 PRO A O 1
ATOM 1527 N N . ILE A 1 202 ? -11.703 11.676 24.317 1.00 98.12 202 ILE A N 1
ATOM 1528 C CA . ILE A 1 202 ? -10.749 12.460 25.117 1.00 98.12 202 ILE A CA 1
ATOM 1529 C C . ILE A 1 202 ? -9.545 11.622 25.532 1.00 98.12 202 ILE A C 1
ATOM 1531 O O . ILE A 1 202 ? -8.437 12.137 25.521 1.00 98.12 202 ILE A O 1
ATOM 1535 N N . GLU A 1 203 ? -9.756 10.365 25.930 1.00 98.31 203 GLU A N 1
ATOM 1536 C CA . GLU A 1 203 ? -8.715 9.515 26.519 1.00 98.31 203 GLU A CA 1
ATOM 1537 C C . GLU A 1 203 ? -9.089 8.033 26.390 1.00 98.31 203 GLU A C 1
ATOM 1539 O O . GLU A 1 203 ? -10.244 7.653 26.609 1.00 98.31 203 GLU A O 1
ATOM 1544 N N . VAL A 1 204 ? -8.108 7.193 26.057 1.00 98.44 204 VAL A N 1
ATOM 1545 C CA . VAL A 1 204 ? -8.235 5.732 26.112 1.00 98.44 204 VAL A CA 1
ATOM 1546 C C . VAL A 1 204 ? -7.899 5.254 27.521 1.00 98.44 204 VAL A C 1
ATOM 1548 O O . VAL A 1 204 ? -6.796 5.479 28.012 1.00 98.44 204 VAL A O 1
ATOM 1551 N N . ILE A 1 205 ? -8.837 4.548 28.151 1.00 98.06 205 ILE A N 1
ATOM 1552 C CA . ILE A 1 205 ? -8.665 3.978 29.487 1.00 98.06 205 ILE A CA 1
ATOM 1553 C C . ILE A 1 205 ? -8.239 2.517 29.343 1.00 98.06 205 ILE A C 1
ATOM 1555 O O . ILE A 1 205 ? -8.934 1.716 28.711 1.00 98.06 205 ILE A O 1
ATOM 1559 N N . ALA A 1 206 ? -7.103 2.167 29.941 1.00 96.75 206 ALA A N 1
ATOM 1560 C CA . ALA A 1 206 ? -6.530 0.828 29.882 1.00 96.75 206 ALA A CA 1
ATOM 1561 C C . ALA A 1 206 ? -5.891 0.423 31.217 1.00 96.75 206 ALA A C 1
ATOM 1563 O O . ALA A 1 206 ? -5.502 1.267 32.025 1.00 96.75 206 ALA A O 1
ATOM 1564 N N . ASN A 1 207 ? -5.756 -0.884 31.430 1.00 93.88 207 ASN A N 1
ATOM 1565 C CA . ASN A 1 207 ? -5.027 -1.472 32.551 1.00 93.88 207 ASN A CA 1
ATOM 1566 C C . ASN A 1 207 ? -3.975 -2.484 32.050 1.00 93.88 207 ASN A C 1
ATOM 1568 O O . ASN A 1 207 ? -3.638 -2.533 30.865 1.00 93.88 207 ASN A O 1
ATOM 1572 N N . GLU A 1 208 ? -3.432 -3.309 32.947 1.00 89.38 208 GLU A N 1
ATOM 1573 C CA . GLU A 1 208 ? -2.436 -4.335 32.597 1.00 89.38 208 GLU A CA 1
ATOM 1574 C C . GLU A 1 208 ? -2.932 -5.308 31.511 1.00 89.38 208 GLU A C 1
ATOM 1576 O O . GLU A 1 208 ? -2.152 -5.733 30.658 1.00 89.38 208 GLU A O 1
ATOM 1581 N N . LYS A 1 209 ? -4.239 -5.599 31.488 1.00 85.69 209 LYS A N 1
ATOM 1582 C CA . LYS A 1 209 ? -4.884 -6.529 30.551 1.00 85.69 209 LYS A CA 1
ATOM 1583 C C . LYS A 1 209 ? -5.292 -5.891 29.217 1.00 85.69 209 LYS A C 1
ATOM 1585 O O . LYS A 1 209 ? -5.735 -6.621 28.336 1.00 85.69 209 LYS A O 1
ATOM 1590 N N . GLY A 1 210 ? -5.123 -4.578 29.053 1.00 91.94 210 GLY A N 1
ATOM 1591 C CA . GLY A 1 210 ? -5.465 -3.838 27.835 1.00 91.94 210 GLY A CA 1
ATOM 1592 C C . GLY A 1 210 ? -6.560 -2.794 28.050 1.00 91.94 210 GLY A C 1
ATOM 1593 O O . GLY A 1 210 ? -6.808 -2.358 29.176 1.00 91.94 210 GLY A O 1
ATOM 1594 N N . VAL A 1 211 ? -7.184 -2.367 26.952 1.00 96.81 211 VAL A N 1
ATOM 1595 C CA . VAL A 1 211 ? -8.265 -1.367 26.948 1.00 96.81 211 VAL A CA 1
ATOM 1596 C C . VAL A 1 211 ? -9.466 -1.838 27.774 1.00 96.81 211 VAL A C 1
ATOM 1598 O O . VAL A 1 211 ? -9.896 -2.983 27.663 1.00 96.81 211 VAL A O 1
ATOM 1601 N N . THR A 1 212 ? -10.017 -0.932 28.582 1.00 97.50 212 THR A N 1
ATOM 1602 C CA . THR A 1 212 ? -11.246 -1.151 29.364 1.00 97.50 212 THR A CA 1
ATOM 1603 C C . THR A 1 212 ? -12.331 -0.115 29.093 1.00 97.50 212 THR A C 1
ATOM 1605 O O . THR A 1 212 ? -13.482 -0.316 29.476 1.00 97.50 212 THR A O 1
ATOM 1608 N N . GLY A 1 213 ? -11.994 1.008 28.459 1.00 97.69 213 GLY A N 1
ATOM 1609 C CA . GLY A 1 213 ? -12.973 2.041 28.159 1.00 97.69 213 GLY A CA 1
ATOM 1610 C C . GLY A 1 213 ? -12.435 3.165 27.286 1.00 97.69 213 GLY A C 1
ATOM 1611 O O . GLY A 1 213 ? -11.229 3.320 27.098 1.00 97.69 213 GLY A O 1
ATOM 1612 N N . LEU A 1 214 ? -13.352 3.982 26.779 1.00 98.50 214 LEU A N 1
ATOM 1613 C CA . LEU A 1 214 ? -13.042 5.239 26.109 1.00 98.50 214 LEU A CA 1
ATOM 1614 C C . LEU A 1 214 ? -13.766 6.378 26.821 1.00 98.50 214 LEU A C 1
ATOM 1616 O O . LEU A 1 214 ? -14.995 6.381 26.912 1.00 98.50 214 LEU A O 1
ATOM 1620 N N . LYS A 1 215 ? -13.004 7.360 27.298 1.00 98.44 215 LYS A N 1
ATOM 1621 C CA . LYS A 1 215 ? -13.559 8.592 27.846 1.00 98.44 215 LYS A CA 1
ATOM 1622 C C . LYS A 1 215 ? -13.969 9.513 26.704 1.00 98.44 215 LYS A C 1
ATOM 1624 O O . LYS A 1 215 ? -13.168 9.792 25.808 1.00 98.44 215 LYS A O 1
ATOM 1629 N N . VAL A 1 216 ? -15.203 10.000 26.736 1.00 98.00 216 VAL A N 1
ATOM 1630 C CA . VAL A 1 216 ? -15.770 10.895 25.722 1.00 98.00 216 VAL A CA 1
ATOM 1631 C C . VAL A 1 216 ? -16.370 12.139 26.360 1.00 98.00 216 VAL A C 1
ATOM 1633 O O . VAL A 1 216 ? -16.853 12.097 27.487 1.00 98.00 216 VAL A O 1
ATOM 1636 N N . LYS A 1 217 ? -16.366 13.244 25.617 1.00 97.94 217 LYS A N 1
ATOM 1637 C CA . LYS A 1 217 ? -17.066 14.485 25.948 1.00 97.94 217 LYS A CA 1
ATOM 1638 C C . LYS A 1 217 ? -18.278 14.634 25.048 1.00 97.94 217 LYS A C 1
ATOM 1640 O O . LYS A 1 217 ? -18.121 14.678 23.827 1.00 97.94 217 LYS A O 1
ATOM 1645 N N . GLN A 1 218 ? -19.458 14.785 25.630 1.00 96.88 218 GLN A N 1
ATOM 1646 C CA . GLN A 1 218 ? -20.628 15.237 24.887 1.00 96.88 218 GLN A CA 1
ATOM 1647 C C . GLN A 1 218 ? -20.468 16.717 24.546 1.00 96.88 218 GLN A C 1
ATOM 1649 O O . GLN A 1 218 ? -20.283 17.548 25.435 1.00 96.88 218 GLN A O 1
ATOM 1654 N N . ASN A 1 219 ? -20.498 17.064 23.260 1.00 95.12 219 ASN A N 1
ATOM 1655 C CA . ASN A 1 219 ? -20.112 18.409 22.829 1.00 95.12 219 ASN A CA 1
ATOM 1656 C C . ASN A 1 219 ? -21.125 19.486 23.244 1.00 95.12 219 ASN A C 1
ATOM 1658 O O . ASN A 1 219 ? -20.707 20.597 23.558 1.00 95.12 219 ASN A O 1
ATOM 1662 N N . ASP A 1 220 ? -22.424 19.166 23.277 1.00 93.94 220 ASP A N 1
ATOM 1663 C CA . ASP A 1 220 ? -23.472 20.144 23.613 1.00 93.94 220 ASP A CA 1
ATOM 1664 C C . ASP A 1 220 ? -23.509 20.471 25.110 1.00 93.94 220 ASP A C 1
ATOM 1666 O O . ASP A 1 220 ? -23.718 21.618 25.498 1.00 93.94 220 ASP A O 1
ATOM 1670 N N . THR A 1 221 ? -23.315 19.462 25.963 1.00 94.69 221 THR A N 1
ATOM 1671 C CA . THR A 1 221 ? -23.439 19.585 27.424 1.00 94.69 221 THR A CA 1
ATOM 1672 C C . THR A 1 221 ? -22.095 19.758 28.122 1.00 94.69 221 THR A C 1
ATOM 1674 O O . THR A 1 221 ? -22.044 20.168 29.279 1.00 94.69 221 THR A O 1
ATOM 1677 N N . GLY A 1 222 ? -21.002 19.399 27.450 1.00 95.38 222 GLY A N 1
ATOM 1678 C CA . GLY A 1 222 ? -19.661 19.338 28.018 1.00 95.38 222 GLY A CA 1
ATOM 1679 C C . GLY A 1 222 ? -19.439 18.197 29.012 1.00 95.38 222 GLY A C 1
ATOM 1680 O O . GLY A 1 222 ? -18.334 18.092 29.537 1.00 95.38 222 GLY A O 1
ATOM 1681 N N . VAL A 1 223 ? -20.450 17.357 29.262 1.00 96.25 223 VAL A N 1
ATOM 1682 C CA . VAL A 1 223 ? -20.370 16.223 30.191 1.00 96.25 223 VAL A CA 1
ATOM 1683 C C . VAL A 1 223 ? -19.381 15.193 29.662 1.00 96.25 223 VAL A C 1
ATOM 1685 O O . VAL A 1 223 ? -19.441 14.803 28.495 1.00 96.25 223 VAL A O 1
ATOM 1688 N N . GLU A 1 224 ? -18.485 14.753 30.539 1.00 97.31 224 GLU A N 1
ATOM 1689 C CA . GLU A 1 224 ? -17.542 13.678 30.262 1.00 97.31 224 GLU A CA 1
ATOM 1690 C C . GLU A 1 224 ? -18.070 12.366 30.842 1.00 97.31 224 GLU A C 1
ATOM 1692 O O . GLU A 1 224 ? -18.483 12.314 32.001 1.00 97.31 224 GLU A O 1
ATOM 1697 N N . GLU A 1 225 ? -18.040 11.305 30.045 1.00 96.38 225 GLU A N 1
ATOM 1698 C CA . GLU A 1 225 ? -18.426 9.958 30.461 1.00 96.38 225 GLU A CA 1
ATOM 1699 C C . GLU A 1 225 ? -17.400 8.935 29.971 1.00 96.38 225 GLU A C 1
ATOM 1701 O O . GLU A 1 225 ? -16.761 9.122 28.933 1.00 96.38 225 GLU A O 1
ATOM 1706 N N . THR A 1 226 ? -17.239 7.843 30.715 1.00 97.81 226 THR A N 1
ATOM 1707 C CA . THR A 1 226 ? -16.430 6.700 30.282 1.00 97.81 226 THR A CA 1
ATOM 1708 C C . THR A 1 226 ? -17.357 5.627 29.742 1.00 97.81 226 THR A C 1
ATOM 1710 O O . THR A 1 226 ? -18.265 5.176 30.436 1.00 97.81 226 THR A O 1
ATOM 1713 N N . ILE A 1 227 ? -17.120 5.221 28.499 1.00 97.56 227 ILE A N 1
ATOM 1714 C CA . ILE A 1 227 ? -17.841 4.128 27.858 1.00 97.56 227 ILE A CA 1
ATOM 1715 C C . ILE A 1 227 ? -16.991 2.867 27.976 1.00 97.56 227 ILE A C 1
ATOM 1717 O O . ILE A 1 227 ? -15.905 2.806 27.398 1.00 97.56 227 ILE A O 1
ATOM 1721 N N . ASP A 1 228 ? -17.504 1.863 28.683 1.00 97.56 228 ASP A N 1
ATOM 1722 C CA . ASP A 1 228 ? -16.847 0.561 28.812 1.00 97.56 228 ASP A CA 1
ATOM 1723 C C . ASP A 1 228 ? -16.748 -0.142 27.455 1.00 97.56 228 ASP A C 1
ATOM 1725 O O . ASP A 1 228 ? -17.733 -0.263 26.717 1.00 97.56 228 ASP A O 1
ATOM 1729 N N . THR A 1 229 ? -15.554 -0.633 27.135 1.00 97.62 229 THR A N 1
ATOM 1730 C CA . THR A 1 229 ? -15.290 -1.389 25.910 1.00 97.62 229 THR A CA 1
ATOM 1731 C C . THR A 1 229 ? -14.078 -2.286 26.096 1.00 97.62 229 THR A C 1
ATOM 1733 O O . THR A 1 229 ? -13.161 -1.947 26.840 1.00 97.62 229 THR A O 1
ATOM 1736 N N . ASP A 1 230 ? -14.039 -3.398 25.373 1.00 96.75 230 ASP A N 1
ATOM 1737 C CA . ASP A 1 230 ? -12.862 -4.261 25.327 1.00 96.75 230 ASP A CA 1
ATOM 1738 C C . ASP A 1 230 ? -11.912 -3.869 24.184 1.00 96.75 230 ASP A C 1
ATOM 1740 O O . ASP A 1 230 ? -10.744 -4.251 24.191 1.00 96.75 230 ASP A O 1
ATOM 1744 N N . GLY A 1 231 ? -12.414 -3.133 23.183 1.00 97.25 231 GLY A N 1
ATOM 1745 C CA . GLY A 1 231 ? -11.647 -2.712 22.011 1.00 97.25 231 GLY A CA 1
ATOM 1746 C C . GLY A 1 231 ? -12.108 -1.390 21.405 1.00 97.25 231 GLY A C 1
ATOM 1747 O O . GLY A 1 231 ? -13.282 -1.023 21.499 1.00 97.25 231 GLY A O 1
ATOM 1748 N N . ILE A 1 232 ? -11.184 -0.668 20.775 1.00 98.31 232 ILE A N 1
ATOM 1749 C CA . ILE A 1 232 ? -11.411 0.621 20.112 1.00 98.31 232 ILE A CA 1
ATOM 1750 C C . ILE A 1 232 ? -10.807 0.553 18.710 1.00 98.31 232 ILE A C 1
ATOM 1752 O O . ILE A 1 232 ? -9.602 0.385 18.554 1.00 98.31 232 ILE A O 1
ATOM 1756 N N . PHE A 1 233 ? -11.644 0.737 17.695 1.00 97.62 233 PHE A N 1
ATOM 1757 C CA . PHE A 1 233 ? -11.253 0.793 16.292 1.00 97.62 233 PHE A CA 1
ATOM 1758 C C . PHE A 1 233 ? -11.301 2.237 15.791 1.00 97.62 233 PHE A C 1
ATOM 1760 O O . PHE A 1 233 ? -12.354 2.875 15.799 1.00 97.62 233 PHE A O 1
ATOM 1767 N N . VAL A 1 234 ? -10.167 2.775 15.355 1.00 96.88 234 VAL A N 1
ATOM 1768 C CA . VAL A 1 234 ? -10.046 4.155 14.871 1.00 96.88 234 VAL A CA 1
ATOM 1769 C C . VAL A 1 234 ? -10.169 4.168 13.346 1.00 96.88 234 VAL A C 1
ATOM 1771 O O . VAL A 1 234 ? -9.217 3.898 12.621 1.00 96.88 234 VAL A O 1
ATOM 1774 N N . ALA A 1 235 ? -11.358 4.513 12.850 1.00 94.25 235 ALA A N 1
ATOM 1775 C CA . ALA A 1 235 ? -11.728 4.483 11.433 1.00 94.25 235 ALA A CA 1
ATOM 1776 C C . ALA A 1 235 ? -11.930 5.902 10.861 1.00 94.25 235 ALA A C 1
ATOM 1778 O O . ALA A 1 235 ? -12.946 6.222 10.233 1.00 94.25 235 ALA A O 1
ATOM 1779 N N . ILE A 1 236 ? -10.953 6.789 11.086 1.00 92.06 236 ILE A N 1
ATOM 1780 C CA . ILE A 1 236 ? -10.982 8.195 10.624 1.00 92.06 236 ILE A CA 1
ATOM 1781 C C . ILE A 1 236 ? -10.178 8.435 9.330 1.00 92.06 236 ILE A C 1
ATOM 1783 O O . ILE A 1 236 ? -9.962 9.579 8.919 1.00 92.06 236 ILE A O 1
ATOM 1787 N N . GLY A 1 237 ? -9.787 7.349 8.660 1.00 88.12 237 GLY A N 1
ATOM 1788 C CA . GLY A 1 237 ? -9.096 7.347 7.372 1.00 88.12 237 GLY A CA 1
ATOM 1789 C C . GLY A 1 237 ? -7.579 7.216 7.488 1.00 88.12 237 GLY A C 1
ATOM 1790 O O . GLY A 1 237 ? -7.016 7.148 8.575 1.00 88.12 237 GLY A O 1
ATOM 1791 N N . HIS A 1 238 ? -6.918 7.177 6.337 1.00 90.56 238 HIS A N 1
ATOM 1792 C CA . HIS A 1 238 ? -5.465 7.063 6.225 1.00 90.56 238 HIS A CA 1
ATOM 1793 C C . HIS A 1 238 ? -4.899 8.291 5.503 1.00 90.56 238 HIS A C 1
ATOM 1795 O O . HIS A 1 238 ? -5.642 9.079 4.904 1.00 90.56 238 HIS A O 1
ATOM 1801 N N . ARG A 1 239 ? -3.589 8.501 5.624 1.00 93.19 239 ARG A N 1
ATOM 1802 C CA . ARG A 1 239 ? -2.829 9.502 4.878 1.00 93.19 239 ARG A CA 1
ATOM 1803 C C . ARG A 1 239 ? -1.734 8.783 4.080 1.00 93.19 239 ARG A C 1
ATOM 1805 O O . ARG A 1 239 ? -0.810 8.267 4.704 1.00 93.19 239 ARG A O 1
ATOM 1812 N N . PRO A 1 240 ? -1.810 8.747 2.742 1.00 95.69 240 PRO A N 1
ATOM 1813 C CA . PRO A 1 240 ? -0.744 8.188 1.915 1.00 95.69 240 PRO A CA 1
ATOM 1814 C C . PRO A 1 240 ? 0.556 8.987 2.080 1.00 95.69 240 PRO A C 1
ATOM 1816 O O . PRO A 1 240 ? 0.549 10.216 2.214 1.00 95.69 240 PRO A O 1
ATOM 1819 N N . ASN A 1 241 ? 1.687 8.282 2.092 1.00 95.81 241 ASN A N 1
ATOM 1820 C CA . ASN A 1 241 ? 3.001 8.857 2.375 1.00 95.81 241 ASN A CA 1
ATOM 1821 C C . ASN A 1 241 ? 3.647 9.421 1.100 1.00 95.81 241 ASN A C 1
ATOM 1823 O O . ASN A 1 241 ? 4.661 8.915 0.624 1.00 95.81 241 ASN A O 1
ATOM 1827 N N . THR A 1 242 ? 3.041 10.475 0.545 1.00 96.50 242 THR A N 1
ATOM 1828 C CA . THR A 1 242 ? 3.378 11.055 -0.774 1.00 96.50 242 THR A CA 1
ATOM 1829 C C . THR A 1 242 ? 3.976 12.463 -0.714 1.00 96.50 242 THR A C 1
ATOM 1831 O O . THR A 1 242 ? 4.379 13.011 -1.735 1.00 96.50 242 THR A O 1
ATOM 1834 N N . THR A 1 243 ? 4.092 13.062 0.477 1.00 94.56 243 THR A N 1
ATOM 1835 C CA . THR A 1 243 ? 4.496 14.475 0.651 1.00 94.56 243 THR A CA 1
ATOM 1836 C C . THR A 1 243 ? 5.852 14.810 0.005 1.00 94.56 243 THR A C 1
ATOM 1838 O O . THR A 1 243 ? 6.018 15.893 -0.555 1.00 94.56 243 THR A O 1
ATOM 1841 N N . PHE A 1 244 ? 6.810 13.877 0.029 1.00 94.38 244 PHE A N 1
ATOM 1842 C CA . PHE A 1 244 ? 8.154 14.063 -0.537 1.00 94.38 244 PHE A CA 1
ATOM 1843 C C . PHE A 1 244 ? 8.164 14.203 -2.073 1.00 94.38 244 PHE A C 1
ATOM 1845 O O . PHE A 1 244 ? 9.131 14.716 -2.631 1.00 94.38 244 PHE A O 1
ATOM 1852 N N . LEU A 1 245 ? 7.084 13.794 -2.753 1.00 95.44 245 LEU A N 1
ATOM 1853 C CA . LEU A 1 245 ? 6.938 13.885 -4.210 1.00 95.44 245 LEU A CA 1
ATOM 1854 C C . LEU A 1 245 ? 6.657 15.318 -4.685 1.00 95.44 245 LEU A C 1
ATOM 1856 O O . LEU A 1 245 ? 6.827 15.612 -5.867 1.00 95.44 245 LEU A O 1
ATOM 1860 N N . LYS A 1 246 ? 6.216 16.212 -3.783 1.00 92.88 246 LYS A N 1
ATOM 1861 C CA . LYS A 1 246 ? 5.940 17.638 -4.057 1.00 92.88 246 LYS A CA 1
ATOM 1862 C C . LYS A 1 246 ? 5.057 17.882 -5.295 1.00 92.88 246 LYS A C 1
ATOM 1864 O O . LYS A 1 246 ? 5.246 18.855 -6.016 1.00 92.88 246 LYS A O 1
ATOM 1869 N N . GLY A 1 247 ? 4.097 16.989 -5.543 1.00 93.25 247 GLY A N 1
ATOM 1870 C CA . GLY A 1 247 ? 3.140 17.094 -6.652 1.00 93.25 247 GLY A CA 1
ATOM 1871 C C . GLY A 1 247 ? 3.672 16.691 -8.034 1.00 93.25 247 GLY A C 1
ATOM 1872 O O . GLY A 1 247 ? 2.954 16.859 -9.012 1.00 93.25 247 GLY A O 1
ATOM 1873 N N . GLN A 1 248 ? 4.893 16.150 -8.138 1.00 95.88 248 GLN A N 1
ATOM 1874 C CA . GLN A 1 248 ? 5.444 15.654 -9.413 1.00 95.88 248 GLN A CA 1
ATOM 1875 C C . GLN A 1 248 ? 4.674 14.435 -9.952 1.00 95.88 248 GLN A C 1
ATOM 1877 O O . GLN A 1 248 ? 4.516 14.269 -11.163 1.00 95.88 248 GLN A O 1
ATOM 1882 N N . ILE A 1 249 ? 4.172 13.595 -9.044 1.00 97.56 249 ILE A N 1
ATOM 1883 C CA . ILE A 1 249 ? 3.304 12.461 -9.363 1.00 97.56 249 ILE A CA 1
ATOM 1884 C C . ILE A 1 249 ? 1.857 12.861 -9.087 1.00 97.56 249 ILE A C 1
ATOM 1886 O O . ILE A 1 249 ? 1.554 13.430 -8.035 1.00 97.56 249 ILE A O 1
ATOM 1890 N N . LYS A 1 250 ? 0.963 12.549 -10.026 1.00 97.62 250 LYS A N 1
ATOM 1891 C CA . LYS A 1 250 ? -0.469 12.798 -9.894 1.00 97.62 250 LYS A CA 1
ATOM 1892 C C . LYS A 1 250 ? -1.050 11.946 -8.769 1.00 97.62 250 LYS A C 1
ATOM 1894 O O . LYS A 1 250 ? -0.893 10.725 -8.743 1.00 97.62 250 LYS A O 1
ATOM 1899 N N . THR A 1 251 ? -1.780 12.601 -7.880 1.00 97.81 251 THR A N 1
ATOM 1900 C CA . THR A 1 251 ? -2.540 11.961 -6.809 1.00 97.81 251 THR A CA 1
ATOM 1901 C C . THR A 1 251 ? -4.020 12.289 -6.929 1.00 97.81 251 THR A C 1
ATOM 1903 O O . THR A 1 251 ? -4.385 13.287 -7.552 1.00 97.81 251 THR A O 1
ATOM 1906 N N . ASP A 1 252 ? -4.871 11.482 -6.303 1.00 95.00 252 ASP A N 1
ATOM 1907 C CA . ASP A 1 252 ? -6.267 11.853 -6.082 1.00 95.00 252 ASP A CA 1
ATOM 1908 C C . ASP A 1 252 ? -6.404 13.000 -5.055 1.00 95.00 252 ASP A C 1
ATOM 1910 O O . ASP A 1 252 ? -5.420 13.483 -4.480 1.00 95.00 252 ASP A O 1
ATOM 1914 N N . GLU A 1 253 ? -7.641 13.435 -4.800 1.00 92.12 253 GLU A N 1
ATOM 1915 C CA . GLU A 1 253 ? -7.962 14.516 -3.851 1.00 92.12 253 GLU A CA 1
ATOM 1916 C C . GLU A 1 253 ? -7.554 14.209 -2.400 1.00 92.12 253 GLU A C 1
ATOM 1918 O O . GLU A 1 253 ? -7.431 15.113 -1.571 1.00 92.12 253 GLU A O 1
ATOM 1923 N N . THR A 1 254 ? -7.350 12.934 -2.072 1.00 89.88 254 THR A N 1
ATOM 1924 C CA . THR A 1 254 ? -6.947 12.467 -0.741 1.00 89.88 254 THR A CA 1
ATOM 1925 C C . THR A 1 254 ? -5.447 12.177 -0.631 1.00 89.88 254 THR A C 1
ATOM 1927 O O . THR A 1 254 ? -4.951 11.940 0.475 1.00 89.88 254 THR A O 1
ATOM 1930 N N . GLY A 1 255 ? -4.717 12.289 -1.745 1.00 95.56 255 GLY A N 1
ATOM 1931 C CA . GLY A 1 255 ? -3.265 12.188 -1.842 1.00 95.56 255 GLY A CA 1
ATOM 1932 C C . GLY A 1 255 ? -2.731 10.818 -2.270 1.00 95.56 255 GLY A C 1
ATOM 1933 O O . GLY A 1 255 ? -1.510 10.643 -2.231 1.00 95.56 255 GLY A O 1
ATOM 1934 N N . TYR A 1 256 ? -3.587 9.854 -2.640 1.00 97.62 256 TYR A N 1
ATOM 1935 C CA . TYR A 1 256 ? -3.137 8.533 -3.108 1.00 97.62 256 TYR A CA 1
ATOM 1936 C C . TYR A 1 256 ? -2.602 8.645 -4.530 1.00 97.62 256 TYR A C 1
ATOM 1938 O O . TYR A 1 256 ? -3.179 9.362 -5.347 1.00 97.62 256 TYR A O 1
ATOM 1946 N N . ILE A 1 257 ? -1.503 7.953 -4.832 1.00 98.44 257 ILE A N 1
ATOM 1947 C CA . ILE A 1 257 ? -0.909 7.973 -6.174 1.00 98.44 257 ILE A CA 1
ATOM 1948 C C . ILE A 1 257 ? -1.887 7.350 -7.167 1.00 98.44 257 ILE A C 1
ATOM 1950 O O . ILE A 1 257 ? -2.357 6.235 -6.961 1.00 98.44 257 ILE A O 1
ATOM 1954 N N . MET A 1 258 ? -2.165 8.061 -8.258 1.00 97.94 258 MET A N 1
ATOM 1955 C CA . MET A 1 258 ? -2.945 7.507 -9.358 1.00 97.94 258 MET A CA 1
ATOM 1956 C C . MET A 1 258 ? -2.032 6.696 -10.272 1.00 97.94 258 MET A C 1
ATOM 1958 O O . MET A 1 258 ? -1.039 7.217 -10.785 1.00 97.94 258 MET A O 1
ATOM 1962 N N . VAL A 1 259 ? -2.403 5.438 -10.491 1.00 97.06 259 VAL A N 1
ATOM 1963 C CA . VAL A 1 259 ? -1.752 4.539 -11.448 1.00 97.06 259 VAL A CA 1
ATOM 1964 C C . VAL A 1 259 ? -2.689 4.214 -12.606 1.00 97.06 259 VAL A C 1
ATOM 1966 O O . VAL A 1 259 ? -3.914 4.318 -12.471 1.00 97.06 259 VAL A O 1
ATOM 1969 N N . THR A 1 260 ? -2.131 3.809 -13.745 1.00 94.56 260 THR A N 1
ATOM 1970 C CA . THR A 1 260 ? -2.932 3.284 -14.857 1.00 94.56 260 THR A CA 1
ATOM 1971 C C . THR A 1 260 ? -3.685 2.026 -14.393 1.00 94.56 260 THR A C 1
ATOM 1973 O O . THR A 1 260 ? -3.065 1.096 -13.874 1.00 94.56 260 THR A O 1
ATOM 1976 N N . PRO A 1 261 ? -5.025 1.956 -14.538 1.00 91.25 261 PRO A N 1
ATOM 1977 C CA . PRO A 1 261 ? -5.795 0.817 -14.049 1.00 91.25 261 PRO A CA 1
ATOM 1978 C C . PRO A 1 261 ? -5.305 -0.517 -14.625 1.00 91.25 261 PRO A C 1
ATOM 1980 O O . PRO A 1 261 ? -5.250 -0.695 -15.839 1.00 91.25 261 PRO A O 1
ATOM 1983 N N . GLY A 1 262 ? -4.991 -1.469 -13.744 1.00 89.62 262 GLY A N 1
ATOM 1984 C CA . GLY A 1 262 ? -4.467 -2.786 -14.122 1.00 89.62 262 GLY A CA 1
ATOM 1985 C C . GLY A 1 262 ? -2.939 -2.874 -14.207 1.00 89.62 262 GLY A C 1
ATOM 1986 O O . GLY A 1 262 ? -2.429 -3.980 -14.367 1.00 89.62 262 GLY A O 1
ATOM 1987 N N . THR A 1 263 ? -2.217 -1.762 -14.041 1.00 95.75 263 THR A N 1
ATOM 1988 C CA . THR A 1 263 ? -0.748 -1.712 -13.952 1.00 95.75 263 THR A CA 1
ATOM 1989 C C . THR A 1 263 ? -0.320 -0.997 -12.663 1.00 95.75 263 THR A C 1
ATOM 1991 O O . THR A 1 263 ? -1.144 -0.721 -11.786 1.00 95.75 263 THR A O 1
ATOM 1994 N N . THR A 1 264 ? 0.978 -0.733 -12.515 1.00 98.12 264 THR A N 1
ATOM 1995 C CA . THR A 1 264 ? 1.542 0.078 -11.419 1.00 98.12 264 THR A CA 1
ATOM 1996 C C . THR A 1 264 ? 2.175 1.384 -11.898 1.00 98.12 264 THR A C 1
ATOM 1998 O O . THR A 1 264 ? 2.812 2.098 -11.122 1.00 98.12 264 THR A O 1
ATOM 2001 N N . GLU A 1 265 ? 2.004 1.703 -13.178 1.00 97.69 265 GLU A N 1
ATOM 2002 C CA . GLU A 1 265 ? 2.612 2.856 -13.835 1.00 97.69 265 GLU A CA 1
ATOM 2003 C C . GLU A 1 265 ? 1.989 4.160 -13.349 1.00 97.69 265 GLU A C 1
ATOM 2005 O O . GLU A 1 265 ? 0.765 4.308 -13.320 1.00 97.69 265 GLU A O 1
ATOM 2010 N N . THR A 1 266 ? 2.835 5.128 -13.001 1.00 98.06 266 THR A N 1
ATOM 2011 C CA . THR A 1 266 ? 2.397 6.491 -12.684 1.00 98.06 266 THR A CA 1
ATOM 2012 C C . THR A 1 266 ? 2.371 7.367 -13.942 1.00 98.06 266 THR A C 1
ATOM 2014 O O . THR A 1 266 ? 2.630 6.915 -15.054 1.00 98.06 266 THR A O 1
ATOM 2017 N N . ASN A 1 267 ? 2.104 8.666 -13.789 1.00 96.62 267 ASN A N 1
ATOM 2018 C CA . ASN A 1 267 ? 2.215 9.620 -14.895 1.00 96.62 267 ASN A CA 1
ATOM 2019 C C . ASN A 1 267 ? 3.662 9.927 -15.330 1.00 96.62 267 ASN A C 1
ATOM 2021 O O . ASN A 1 267 ? 3.831 10.696 -16.275 1.00 96.62 267 ASN A O 1
ATOM 2025 N N . ILE A 1 268 ? 4.678 9.418 -14.626 1.00 97.19 268 ILE A N 1
ATOM 2026 C CA . ILE A 1 268 ? 6.091 9.590 -14.979 1.00 97.19 268 ILE A CA 1
ATOM 2027 C C . ILE A 1 268 ? 6.644 8.226 -15.424 1.00 97.19 268 ILE A C 1
ATOM 2029 O O . ILE A 1 268 ? 6.703 7.312 -14.598 1.00 97.19 268 ILE A O 1
ATOM 2033 N N . PRO A 1 269 ? 7.063 8.066 -16.695 1.00 96.31 269 PRO A N 1
ATOM 2034 C CA . PRO A 1 269 ? 7.682 6.831 -17.173 1.00 96.31 269 PRO A CA 1
ATOM 2035 C C . PRO A 1 269 ? 8.898 6.441 -16.326 1.00 96.31 269 PRO A C 1
ATOM 2037 O O . PRO A 1 269 ? 9.738 7.286 -16.017 1.00 96.31 269 PRO A O 1
ATOM 2040 N N . GLY A 1 270 ? 8.982 5.170 -15.936 1.00 95.81 270 GLY A N 1
ATOM 2041 C CA . GLY A 1 270 ? 10.025 4.669 -15.036 1.00 95.81 270 GLY A CA 1
ATOM 2042 C C . GLY A 1 270 ? 9.774 4.925 -13.554 1.00 95.81 270 GLY A C 1
ATOM 2043 O O . GLY A 1 270 ? 10.636 4.626 -12.731 1.00 95.81 270 GLY A O 1
ATOM 2044 N N . VAL A 1 271 ? 8.608 5.466 -13.192 1.00 98.62 271 VAL A N 1
ATOM 2045 C CA . VAL A 1 271 ? 8.166 5.551 -11.802 1.00 98.62 271 VAL A CA 1
ATOM 2046 C C . VAL A 1 271 ? 6.888 4.744 -11.625 1.00 98.62 271 VAL A C 1
ATOM 2048 O O . VAL A 1 271 ? 5.865 5.014 -12.260 1.00 98.62 271 VAL A O 1
ATOM 2051 N N . PHE A 1 272 ? 6.952 3.779 -10.714 1.00 98.81 272 PHE A N 1
ATOM 2052 C CA . PHE A 1 272 ? 5.882 2.836 -10.404 1.00 98.81 272 PHE A CA 1
ATOM 2053 C C . PHE A 1 272 ? 5.422 3.028 -8.962 1.00 98.81 272 PHE A C 1
ATOM 2055 O O . PHE A 1 272 ? 6.215 3.428 -8.108 1.00 98.81 272 PHE A O 1
ATOM 2062 N N . ALA A 1 273 ? 4.161 2.728 -8.661 1.00 98.81 273 ALA A N 1
ATOM 2063 C CA . ALA A 1 273 ? 3.624 2.789 -7.305 1.00 98.81 273 ALA A CA 1
ATOM 2064 C C . ALA A 1 273 ? 2.876 1.505 -6.937 1.00 98.81 273 ALA A C 1
ATOM 2066 O O . ALA A 1 273 ? 2.105 0.969 -7.729 1.00 98.81 273 ALA A O 1
ATOM 2067 N N . CYS A 1 274 ? 3.084 1.013 -5.715 1.00 98.69 274 CYS A N 1
ATOM 2068 C CA . CYS A 1 274 ? 2.468 -0.225 -5.243 1.00 98.69 274 CYS A CA 1
ATOM 2069 C C . CYS A 1 274 ? 2.162 -0.215 -3.741 1.00 98.69 274 CYS A C 1
ATOM 2071 O O . CYS A 1 274 ? 2.695 0.575 -2.960 1.00 98.69 274 CYS A O 1
ATOM 2073 N N . GLY A 1 275 ? 1.266 -1.113 -3.332 1.00 98.31 275 GLY A N 1
ATOM 2074 C CA . GLY A 1 275 ? 0.711 -1.147 -1.983 1.00 98.31 275 GLY A CA 1
ATOM 2075 C C . GLY A 1 275 ? -0.178 0.050 -1.661 1.00 98.31 275 GLY A C 1
ATOM 2076 O O . GLY A 1 275 ? -0.691 0.735 -2.549 1.00 98.31 275 GLY A O 1
ATOM 2077 N N . ASP A 1 276 ? -0.344 0.300 -0.367 1.00 97.75 276 ASP A N 1
ATOM 2078 C 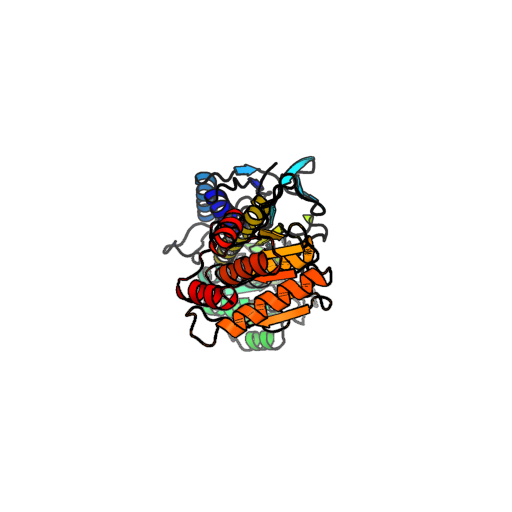CA . ASP A 1 276 ? -1.303 1.267 0.175 1.00 97.75 276 ASP A CA 1
ATOM 2079 C C . ASP A 1 276 ? -1.039 2.723 -0.234 1.00 97.75 276 ASP A C 1
ATOM 2081 O O . ASP A 1 276 ? -1.890 3.571 -0.014 1.00 97.75 276 ASP A O 1
ATOM 2085 N N . VAL A 1 277 ? 0.113 3.062 -0.826 1.00 98.06 277 VAL A N 1
ATOM 2086 C CA . VAL A 1 277 ? 0.355 4.435 -1.315 1.00 98.06 277 VAL A CA 1
ATOM 2087 C C . VAL A 1 277 ? -0.528 4.789 -2.524 1.00 98.06 277 VAL A C 1
ATOM 2089 O O . VAL A 1 277 ? -0.800 5.965 -2.764 1.00 98.06 277 VAL A O 1
ATOM 2092 N N . GLN A 1 278 ? -0.990 3.774 -3.265 1.00 97.94 278 GLN A N 1
ATOM 2093 C CA . GLN A 1 278 ? -1.912 3.904 -4.402 1.00 97.94 278 GLN A CA 1
ATOM 2094 C C . GLN A 1 278 ? -3.251 3.180 -4.173 1.00 97.94 278 GLN A C 1
ATOM 2096 O O . GLN A 1 278 ? -4.254 3.530 -4.785 1.00 97.94 278 GLN A O 1
ATOM 2101 N N . ASP A 1 279 ? -3.307 2.215 -3.246 1.00 95.75 279 ASP A N 1
ATOM 2102 C CA . ASP A 1 279 ? -4.531 1.472 -2.929 1.00 95.75 279 ASP A CA 1
ATOM 2103 C C . ASP A 1 279 ? -5.260 2.049 -1.705 1.00 95.75 279 ASP A C 1
ATOM 2105 O O . ASP A 1 279 ? -4.925 1.758 -0.556 1.00 95.75 279 ASP A O 1
ATOM 2109 N N . HIS A 1 280 ? -6.318 2.825 -1.941 1.00 89.88 280 HIS A N 1
ATOM 2110 C CA . HIS A 1 280 ? -7.225 3.285 -0.883 1.00 89.88 280 HIS A CA 1
ATOM 2111 C C . HIS A 1 280 ? -8.380 2.302 -0.603 1.00 89.88 280 HIS A C 1
ATOM 2113 O O . HIS A 1 280 ? -9.179 2.527 0.314 1.00 89.88 280 HIS A O 1
ATOM 2119 N N . ARG A 1 281 ? -8.505 1.220 -1.385 1.00 88.75 281 ARG A N 1
ATOM 2120 C CA . ARG A 1 281 ? -9.665 0.320 -1.380 1.00 88.75 281 ARG A CA 1
ATOM 2121 C C . ARG A 1 281 ? -9.435 -0.937 -0.551 1.00 88.75 281 ARG A C 1
ATOM 2123 O O . ARG A 1 281 ? -10.246 -1.196 0.334 1.00 88.75 281 ARG A O 1
ATOM 2130 N N . TYR A 1 282 ? -8.388 -1.714 -0.833 1.00 91.62 282 TYR A N 1
ATOM 2131 C CA . TYR A 1 282 ? -8.182 -3.016 -0.189 1.00 91.62 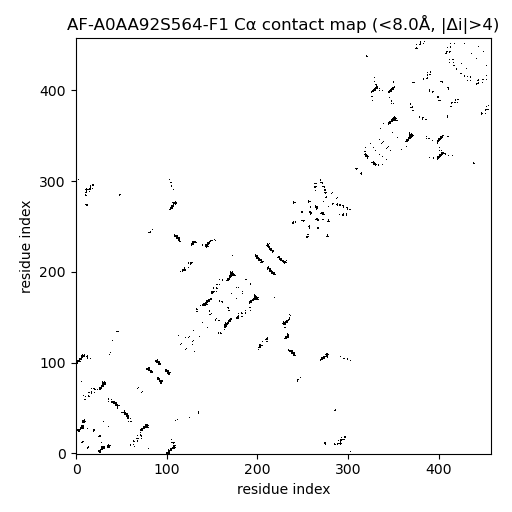282 TYR A CA 1
ATOM 2132 C C . TYR A 1 282 ? -7.323 -2.906 1.067 1.00 91.62 282 TYR A C 1
ATOM 2134 O O . TYR A 1 282 ? -7.759 -3.374 2.116 1.00 91.62 282 TYR A O 1
ATOM 2142 N N . ARG A 1 283 ? -6.151 -2.258 0.984 1.00 91.38 283 ARG A N 1
ATOM 2143 C CA . ARG A 1 283 ? -5.271 -1.972 2.138 1.00 91.38 283 ARG A CA 1
ATOM 2144 C C . ARG A 1 283 ? -4.975 -3.217 2.981 1.00 91.38 283 ARG A C 1
ATOM 2146 O O . ARG A 1 283 ? -5.253 -3.260 4.178 1.00 91.38 283 ARG A O 1
ATOM 2153 N N . GLN A 1 284 ? -4.499 -4.281 2.338 1.00 95.00 284 GLN A N 1
ATOM 2154 C CA . GLN A 1 284 ? -4.123 -5.536 2.994 1.00 95.00 284 GLN A CA 1
ATOM 2155 C C . GLN A 1 284 ? -2.688 -5.912 2.631 1.00 95.00 284 GLN A C 1
ATOM 2157 O O . GLN A 1 284 ? -2.227 -5.671 1.517 1.00 95.00 284 GLN A O 1
ATOM 2162 N N . ALA A 1 285 ? -1.993 -6.590 3.545 1.00 96.25 285 ALA A N 1
ATOM 2163 C CA . ALA A 1 285 ? -0.616 -7.028 3.324 1.00 96.25 285 ALA A CA 1
ATOM 2164 C C . ALA A 1 285 ? -0.456 -7.877 2.050 1.00 96.25 285 ALA A C 1
ATOM 2166 O O . ALA A 1 285 ? 0.511 -7.709 1.309 1.00 96.25 285 ALA A O 1
ATOM 2167 N N . ILE A 1 286 ? -1.426 -8.753 1.765 1.00 97.94 286 ILE A N 1
ATOM 2168 C CA . ILE A 1 286 ? -1.389 -9.624 0.587 1.00 97.94 286 ILE A CA 1
ATOM 2169 C C . ILE A 1 286 ? -1.683 -8.879 -0.725 1.00 97.94 286 ILE A C 1
ATOM 2171 O O . ILE A 1 286 ? -1.033 -9.158 -1.732 1.00 97.94 286 ILE A O 1
ATOM 2175 N N . SER A 1 287 ? -2.592 -7.892 -0.732 1.00 97.88 287 SER A N 1
ATOM 2176 C CA . SER A 1 287 ? -2.808 -7.048 -1.920 1.00 97.88 287 SER A CA 1
ATOM 2177 C C . SER A 1 287 ? -1.602 -6.140 -2.169 1.00 97.88 287 SER A C 1
ATOM 2179 O O . SER A 1 287 ? -1.174 -5.968 -3.312 1.00 97.88 287 SER A O 1
ATOM 2181 N N . ALA A 1 288 ? -0.989 -5.627 -1.100 1.00 98.44 288 ALA A N 1
ATOM 2182 C CA . ALA A 1 288 ? 0.250 -4.869 -1.171 1.00 98.44 288 ALA A CA 1
ATOM 2183 C C . ALA A 1 288 ? 1.405 -5.711 -1.733 1.00 98.44 288 ALA A C 1
ATOM 2185 O O . ALA A 1 288 ? 2.080 -5.268 -2.656 1.00 98.44 288 ALA A O 1
ATOM 2186 N N . ALA A 1 289 ? 1.591 -6.946 -1.259 1.00 98.69 289 ALA A N 1
ATOM 2187 C CA . ALA A 1 289 ? 2.578 -7.867 -1.824 1.00 98.69 289 ALA A CA 1
ATOM 2188 C C . ALA A 1 289 ? 2.311 -8.152 -3.315 1.00 98.69 289 ALA A C 1
ATOM 2190 O O . ALA A 1 289 ? 3.224 -8.060 -4.134 1.00 98.69 289 ALA A O 1
ATOM 2191 N N . GLY A 1 290 ? 1.053 -8.417 -3.689 1.00 98.56 290 GLY A N 1
ATOM 2192 C CA . GLY A 1 290 ? 0.660 -8.649 -5.083 1.00 98.56 290 GLY A CA 1
ATOM 2193 C C . GLY A 1 290 ? 0.983 -7.469 -6.005 1.00 98.56 290 GLY A C 1
ATOM 2194 O O . GLY A 1 290 ? 1.621 -7.649 -7.039 1.00 98.56 290 GLY A O 1
ATOM 2195 N N . THR A 1 291 ? 0.625 -6.248 -5.606 1.00 98.75 291 THR A N 1
ATOM 2196 C CA . THR A 1 291 ? 0.976 -5.037 -6.375 1.00 98.75 291 THR A CA 1
ATOM 2197 C C . THR A 1 291 ? 2.477 -4.737 -6.347 1.00 98.75 291 THR A C 1
ATOM 2199 O O . THR A 1 291 ? 3.001 -4.179 -7.304 1.00 98.75 291 THR A O 1
ATOM 2202 N N . GL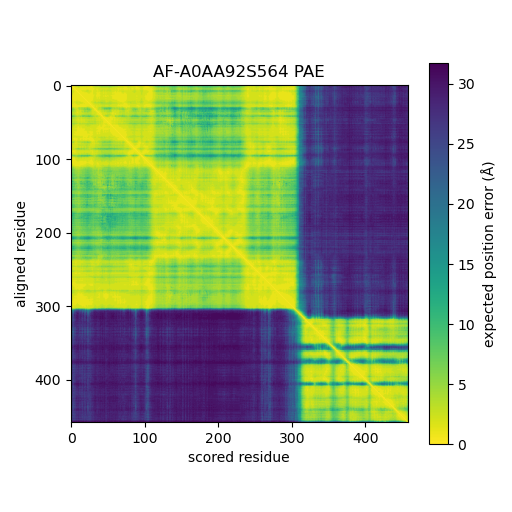Y A 1 292 ? 3.202 -5.149 -5.301 1.00 98.81 292 GLY A N 1
ATOM 2203 C CA . GLY A 1 292 ? 4.667 -5.118 -5.262 1.00 98.81 292 GLY A CA 1
ATOM 2204 C C . GLY A 1 292 ? 5.307 -6.002 -6.335 1.00 98.81 292 GLY A C 1
ATOM 2205 O O . GLY A 1 292 ? 6.239 -5.573 -7.009 1.00 98.81 292 GLY A O 1
ATOM 2206 N N . CYS A 1 293 ? 4.766 -7.205 -6.546 1.00 98.81 293 CYS A N 1
ATOM 2207 C CA . CYS A 1 293 ? 5.149 -8.071 -7.664 1.00 98.81 293 CYS A CA 1
ATOM 2208 C C . CYS A 1 293 ? 4.867 -7.395 -9.015 1.00 98.81 293 CYS A C 1
ATOM 2210 O O . CYS A 1 293 ? 5.762 -7.321 -9.853 1.00 98.81 293 CYS A O 1
ATOM 2212 N N . MET A 1 294 ? 3.665 -6.832 -9.201 1.00 98.62 294 MET A N 1
ATOM 2213 C CA . MET A 1 294 ? 3.323 -6.102 -10.430 1.00 98.62 294 MET A CA 1
ATOM 2214 C C . MET A 1 294 ? 4.316 -4.966 -10.713 1.00 98.62 294 MET A C 1
ATOM 2216 O O . MET A 1 294 ? 4.831 -4.882 -11.821 1.00 98.62 294 MET A O 1
ATOM 2220 N N . ALA A 1 295 ? 4.663 -4.162 -9.703 1.00 98.75 295 ALA A N 1
ATOM 2221 C CA . ALA A 1 295 ? 5.612 -3.061 -9.859 1.00 98.75 295 ALA A CA 1
ATOM 2222 C C . ALA A 1 295 ? 7.024 -3.516 -10.209 1.00 98.75 295 ALA A C 1
ATOM 2224 O O . ALA A 1 295 ? 7.696 -2.848 -10.988 1.00 98.75 295 ALA A O 1
ATOM 2225 N N . ALA A 1 296 ? 7.479 -4.647 -9.672 1.00 98.69 296 ALA A N 1
ATOM 2226 C CA . ALA A 1 296 ? 8.755 -5.213 -10.081 1.00 98.69 296 ALA A CA 1
ATOM 2227 C C . ALA A 1 296 ? 8.755 -5.635 -11.552 1.00 98.69 296 ALA A C 1
ATOM 2229 O O . ALA A 1 296 ? 9.710 -5.324 -12.248 1.00 98.69 296 ALA A O 1
ATOM 2230 N N . LEU A 1 297 ? 7.695 -6.298 -12.021 1.00 97.38 297 LEU A N 1
ATOM 2231 C CA . LEU A 1 297 ? 7.593 -6.774 -13.405 1.00 97.38 297 LEU A CA 1
ATOM 2232 C C . LEU A 1 297 ? 7.365 -5.631 -14.405 1.00 97.38 297 LEU A C 1
ATOM 2234 O O . LEU A 1 297 ? 7.886 -5.667 -15.516 1.00 97.38 297 LEU A O 1
ATOM 2238 N N . ASP A 1 298 ? 6.598 -4.606 -14.033 1.00 97.00 298 ASP A N 1
ATOM 2239 C CA . ASP A 1 298 ? 6.449 -3.385 -14.835 1.00 97.00 298 ASP A CA 1
ATOM 2240 C C . ASP A 1 298 ? 7.790 -2.639 -14.927 1.00 97.00 298 ASP A C 1
ATOM 2242 O O . ASP A 1 298 ? 8.215 -2.255 -16.014 1.00 97.00 298 ASP A O 1
ATOM 2246 N N . CYS A 1 299 ? 8.499 -2.511 -13.801 1.00 97.56 299 CYS A N 1
ATOM 2247 C CA . CYS A 1 299 ? 9.814 -1.878 -13.730 1.00 97.56 299 CYS A CA 1
ATOM 2248 C C . CYS A 1 299 ? 10.893 -2.646 -14.496 1.00 97.56 299 CYS A C 1
ATOM 2250 O O . CYS A 1 299 ? 11.657 -2.030 -15.230 1.00 97.56 299 CYS A O 1
ATOM 2252 N N . GLU A 1 300 ? 10.948 -3.971 -14.354 1.00 94.12 300 GLU A N 1
ATOM 2253 C CA . GLU A 1 300 ? 11.848 -4.843 -15.112 1.00 94.12 300 GLU A CA 1
ATOM 2254 C C . GLU A 1 300 ? 11.600 -4.672 -16.606 1.00 94.12 300 GLU A C 1
ATOM 2256 O O . GLU A 1 300 ? 12.524 -4.317 -17.323 1.00 94.12 300 GLU A O 1
ATOM 2261 N N . ARG A 1 301 ? 10.349 -4.808 -17.067 1.00 91.44 301 ARG A N 1
ATOM 2262 C CA . ARG A 1 301 ? 10.010 -4.627 -18.486 1.00 91.44 301 ARG A CA 1
ATOM 2263 C C . ARG A 1 301 ? 10.371 -3.246 -19.000 1.00 91.44 301 ARG A C 1
ATOM 2265 O O . ARG A 1 301 ? 10.863 -3.139 -20.116 1.00 91.44 301 ARG A O 1
ATOM 2272 N N . PHE A 1 302 ? 10.139 -2.202 -18.212 1.00 91.81 302 PHE A N 1
ATOM 2273 C CA . PHE A 1 302 ? 10.523 -0.842 -18.569 1.00 91.81 302 PHE A CA 1
ATOM 2274 C C . PHE A 1 302 ? 12.042 -0.697 -18.684 1.00 91.81 302 PHE A C 1
ATOM 2276 O O . PHE A 1 302 ? 12.529 -0.210 -19.695 1.00 91.81 302 PHE A O 1
ATOM 2283 N N . LEU A 1 303 ? 12.793 -1.186 -17.694 1.00 87.62 303 LEU A N 1
ATOM 2284 C CA . LEU A 1 303 ? 14.254 -1.148 -17.692 1.00 87.62 303 LEU A CA 1
ATOM 2285 C C . LEU A 1 303 ? 14.879 -2.059 -18.747 1.00 87.62 303 LEU A C 1
ATOM 2287 O O . LEU A 1 303 ? 15.968 -1.760 -19.207 1.00 87.62 303 LEU A O 1
ATOM 2291 N N . GLU A 1 304 ? 14.239 -3.161 -19.129 1.00 82.75 304 GLU A N 1
ATOM 2292 C CA . GLU A 1 304 ? 14.692 -4.031 -20.215 1.00 82.75 304 GLU A CA 1
ATOM 2293 C C . GLU A 1 304 ? 14.359 -3.430 -21.575 1.00 82.75 304 GLU A C 1
ATOM 2295 O O . GLU A 1 304 ? 15.213 -3.422 -22.451 1.00 82.75 304 GLU A O 1
ATOM 2300 N N . SER A 1 305 ? 13.173 -2.841 -21.728 1.00 66.94 305 SER A N 1
ATOM 2301 C CA . SER A 1 305 ? 12.825 -2.053 -22.918 1.00 66.94 305 SER A CA 1
ATOM 2302 C C . SER A 1 305 ? 13.732 -0.822 -23.062 1.00 66.94 305 SER A C 1
ATOM 2304 O O . SER A 1 305 ? 14.019 -0.406 -24.177 1.00 66.94 305 SER A O 1
ATOM 2306 N N . ASP A 1 306 ? 14.238 -0.282 -21.947 1.00 48.09 306 ASP A N 1
ATOM 2307 C CA . ASP A 1 306 ? 15.260 0.770 -21.910 1.00 48.09 306 ASP A CA 1
ATOM 2308 C C . ASP A 1 306 ? 16.705 0.240 -22.004 1.00 48.09 306 ASP A C 1
ATOM 2310 O O . ASP A 1 306 ? 17.587 0.965 -22.448 1.00 48.09 306 ASP A O 1
ATOM 2314 N N . ALA A 1 307 ? 16.995 -1.004 -21.608 1.00 40.53 307 ALA A N 1
ATOM 2315 C CA . ALA A 1 307 ? 18.302 -1.653 -21.812 1.00 40.53 307 ALA A CA 1
ATOM 2316 C C . ALA A 1 307 ? 18.510 -2.056 -23.282 1.00 40.53 307 ALA A C 1
ATOM 2318 O O . ALA A 1 307 ? 19.636 -2.280 -23.719 1.00 40.53 307 ALA A O 1
ATOM 2319 N N . VAL A 1 308 ? 17.411 -2.078 -24.030 1.00 39.62 308 VAL A N 1
ATOM 2320 C CA . VAL A 1 308 ? 17.288 -2.070 -25.492 1.00 39.62 308 VAL A CA 1
ATOM 2321 C C . VAL A 1 308 ? 17.374 -0.603 -26.008 1.00 39.62 308 VAL A C 1
ATOM 2323 O O . VAL A 1 308 ? 17.088 -0.287 -27.154 1.00 39.62 308 VAL A O 1
ATOM 2326 N N . HIS A 1 309 ? 17.797 0.357 -25.175 1.00 33.41 309 HIS A N 1
ATOM 2327 C CA . HIS A 1 309 ? 18.106 1.744 -25.539 1.00 33.41 309 HIS A CA 1
ATOM 2328 C C . HIS A 1 309 ? 19.447 2.186 -24.932 1.00 33.41 309 HIS A C 1
ATOM 2330 O O . HIS A 1 309 ? 19.533 2.905 -23.937 1.00 33.41 309 HIS A O 1
ATOM 2336 N N . ASP A 1 310 ? 20.532 1.804 -25.606 1.00 32.25 310 ASP A N 1
ATOM 2337 C CA . ASP A 1 310 ? 21.803 2.523 -25.547 1.00 32.25 310 ASP A CA 1
ATOM 2338 C C . ASP A 1 310 ? 21.660 3.831 -26.345 1.00 32.25 310 ASP A C 1
ATOM 2340 O O . ASP A 1 310 ? 21.562 3.831 -27.571 1.00 32.25 310 ASP A O 1
ATOM 2344 N N . TRP A 1 311 ? 21.660 4.978 -25.663 1.00 35.28 311 TRP A N 1
ATOM 2345 C CA . TRP A 1 311 ? 21.575 6.300 -26.305 1.00 35.28 311 TRP A CA 1
ATOM 2346 C C . TRP A 1 311 ? 22.878 6.703 -27.026 1.00 35.28 311 TRP A C 1
ATOM 2348 O O . TRP A 1 311 ? 23.023 7.848 -27.457 1.00 35.28 311 TRP A O 1
ATOM 2358 N N . SER A 1 312 ? 23.835 5.783 -27.177 1.00 38.03 312 SER A N 1
ATOM 2359 C CA . SER A 1 312 ? 25.066 5.975 -27.946 1.00 38.03 312 SER A CA 1
ATOM 2360 C C . SER A 1 312 ? 25.357 4.897 -28.996 1.00 38.03 312 SER A C 1
ATOM 2362 O O . SER A 1 312 ? 26.313 5.053 -29.756 1.00 38.03 312 SER A O 1
ATOM 2364 N N . MET A 1 313 ? 24.504 3.881 -29.145 1.00 32.84 313 MET A N 1
ATOM 2365 C CA . MET A 1 313 ? 24.574 2.905 -30.235 1.00 32.84 313 MET A CA 1
ATOM 2366 C C . MET A 1 313 ? 23.155 2.597 -30.709 1.00 32.84 313 MET A C 1
ATOM 2368 O O . MET A 1 313 ? 22.362 2.011 -29.985 1.00 32.84 313 MET A O 1
ATOM 2372 N N . SER A 1 314 ? 22.844 2.996 -31.942 1.00 33.50 314 SER A N 1
ATOM 2373 C CA . SER A 1 314 ? 21.633 2.600 -32.660 1.00 33.50 314 SER A CA 1
ATOM 2374 C C . SER A 1 314 ? 21.346 1.107 -32.471 1.00 33.50 314 SER A C 1
ATOM 2376 O O . SER A 1 314 ? 22.118 0.272 -32.953 1.00 33.50 314 SER A O 1
ATOM 2378 N N . GLU A 1 315 ? 20.231 0.769 -31.825 1.00 40.44 315 GLU A N 1
ATOM 2379 C CA . GLU A 1 315 ? 19.638 -0.554 -31.985 1.00 40.44 315 GLU A CA 1
ATOM 2380 C C . GLU A 1 315 ? 19.434 -0.848 -33.473 1.00 40.44 315 GLU A C 1
ATOM 2382 O O . GLU A 1 315 ? 19.103 0.064 -34.245 1.00 40.44 315 GLU A O 1
ATOM 2387 N N . PRO A 1 316 ? 19.633 -2.101 -33.910 1.00 46.34 316 PRO A N 1
ATOM 2388 C CA . PRO A 1 316 ? 19.417 -2.446 -35.297 1.00 46.34 316 PRO A CA 1
ATOM 2389 C C . PRO A 1 316 ? 17.961 -2.145 -35.635 1.00 46.34 316 PRO A C 1
ATOM 2391 O O . PRO A 1 316 ? 17.043 -2.670 -35.002 1.00 46.34 316 PRO A O 1
ATOM 2394 N N . LYS A 1 317 ? 17.753 -1.312 -36.661 1.00 55.53 317 LYS A N 1
ATOM 2395 C CA . LYS A 1 317 ? 16.468 -1.212 -37.351 1.00 55.53 317 LYS A CA 1
ATOM 2396 C C . LYS A 1 317 ? 15.961 -2.648 -37.538 1.00 55.53 317 LYS A C 1
ATOM 2398 O O . LYS A 1 317 ? 16.576 -3.427 -38.264 1.00 55.53 317 LYS A O 1
ATOM 2403 N N . GLN A 1 318 ? 14.869 -3.032 -36.869 1.00 64.81 318 GLN A N 1
ATOM 2404 C CA . GLN A 1 318 ? 14.280 -4.370 -37.062 1.00 64.81 318 GLN A CA 1
ATOM 2405 C C . GLN A 1 318 ? 13.701 -4.529 -38.487 1.00 64.81 318 GLN A C 1
ATOM 2407 O O . GLN A 1 318 ? 13.360 -5.632 -38.925 1.00 64.81 318 GLN A O 1
ATOM 2412 N N . TYR A 1 319 ? 13.676 -3.427 -39.247 1.00 77.88 319 TYR A N 1
ATOM 2413 C CA . TYR A 1 319 ? 13.413 -3.363 -40.673 1.00 77.88 319 TYR A CA 1
ATOM 2414 C C . TYR A 1 319 ? 14.668 -3.108 -41.518 1.00 77.88 319 TYR A C 1
ATOM 2416 O O . TYR A 1 319 ? 15.572 -2.357 -41.161 1.00 77.88 319 TYR A O 1
ATOM 2424 N N . GLN A 1 320 ? 14.670 -3.761 -42.677 1.00 84.00 320 GLN A N 1
ATOM 2425 C CA . GLN A 1 320 ? 15.598 -3.626 -43.797 1.00 84.00 320 GLN A CA 1
ATOM 2426 C C . GLN A 1 320 ? 15.354 -2.379 -44.648 1.00 84.00 320 GLN A C 1
ATOM 2428 O O . GLN A 1 320 ? 14.194 -2.146 -44.981 1.00 84.00 320 GLN A O 1
ATOM 2433 N N . ALA A 1 321 ? 16.374 -1.668 -45.133 1.00 87.88 321 ALA A N 1
ATOM 2434 C CA . ALA A 1 321 ? 16.214 -0.902 -46.368 1.00 87.88 321 ALA A CA 1
ATOM 2435 C C . ALA A 1 321 ? 16.441 -1.847 -47.559 1.00 87.88 321 ALA A C 1
ATOM 2437 O O . ALA A 1 321 ? 17.534 -2.373 -47.740 1.00 87.88 321 ALA A O 1
ATOM 2438 N N . LEU A 1 322 ? 15.403 -2.081 -48.363 1.00 88.94 322 LEU A N 1
ATOM 2439 C CA . LEU A 1 322 ? 15.532 -2.764 -49.655 1.00 88.94 322 LEU A CA 1
ATOM 2440 C C . LEU A 1 322 ? 16.242 -1.873 -50.676 1.00 88.94 322 LEU A C 1
ATOM 2442 O O . LEU A 1 322 ? 17.052 -2.330 -51.472 1.00 88.94 322 LEU A O 1
ATOM 2446 N N . VAL A 1 323 ? 15.918 -0.583 -50.630 1.00 89.00 323 VAL A N 1
ATOM 2447 C CA . VAL A 1 323 ? 16.639 0.482 -51.320 1.00 89.00 323 VAL A CA 1
ATOM 2448 C C . VAL A 1 323 ? 16.895 1.551 -50.278 1.00 89.00 323 VAL A C 1
ATOM 2450 O O . VAL A 1 323 ? 15.943 2.028 -49.653 1.00 89.00 323 VAL A O 1
ATOM 2453 N N . GLU A 1 324 ? 18.167 1.889 -50.088 1.00 86.75 324 GLU A N 1
ATOM 2454 C CA . GLU A 1 324 ? 18.622 2.847 -49.082 1.00 86.75 324 GLU A CA 1
ATOM 2455 C C . GLU A 1 324 ? 17.783 4.135 -49.125 1.00 86.75 324 GLU A C 1
ATOM 2457 O O . GLU A 1 324 ? 17.469 4.659 -50.198 1.00 86.75 324 GLU A O 1
ATOM 2462 N N . ASP A 1 325 ? 17.326 4.571 -47.949 1.00 84.06 325 ASP A N 1
ATOM 2463 C CA . ASP A 1 325 ? 16.482 5.751 -47.715 1.00 84.06 325 ASP A CA 1
ATOM 2464 C C . ASP A 1 325 ? 15.143 5.826 -48.475 1.00 84.06 325 ASP A C 1
ATOM 2466 O O . ASP A 1 325 ? 14.479 6.871 -48.454 1.00 84.06 325 ASP A O 1
ATOM 2470 N N . LYS A 1 326 ? 14.718 4.758 -49.164 1.00 89.50 326 LYS A N 1
ATOM 2471 C CA . LYS A 1 326 ? 13.573 4.816 -50.087 1.00 89.50 326 LYS A CA 1
ATOM 2472 C C . LYS A 1 326 ? 12.572 3.680 -49.965 1.00 89.50 326 LYS A C 1
ATOM 2474 O O . LYS A 1 326 ? 11.373 3.948 -50.050 1.00 89.50 326 LYS A O 1
ATOM 2479 N N . ILE A 1 327 ? 13.027 2.442 -49.806 1.00 92.75 327 ILE A N 1
ATOM 2480 C CA . ILE A 1 327 ? 12.140 1.278 -49.716 1.00 92.75 327 ILE A CA 1
ATOM 2481 C C . ILE A 1 327 ? 12.496 0.493 -48.465 1.00 92.75 327 ILE A C 1
ATOM 2483 O O . ILE A 1 327 ? 13.609 -0.014 -48.359 1.00 92.75 327 ILE A O 1
ATOM 2487 N N . PHE A 1 328 ? 11.540 0.358 -47.553 1.00 91.56 328 PHE A N 1
ATOM 2488 C CA . PHE A 1 328 ? 11.720 -0.290 -46.260 1.00 91.56 328 PHE A CA 1
ATOM 2489 C C . PHE A 1 328 ? 10.907 -1.582 -46.167 1.00 91.56 328 PHE A C 1
ATOM 2491 O O . PHE A 1 328 ? 9.785 -1.681 -46.671 1.00 91.56 328 PHE A O 1
ATOM 2498 N N . VAL A 1 329 ? 11.489 -2.594 -45.529 1.00 87.88 329 VAL A N 1
ATOM 2499 C CA . VAL A 1 329 ? 10.940 -3.950 -45.453 1.00 87.88 329 VAL A CA 1
ATOM 2500 C C . VAL A 1 329 ? 10.998 -4.449 -44.026 1.00 87.88 329 VAL A C 1
ATOM 2502 O O . VAL A 1 329 ? 12.076 -4.631 -43.458 1.00 87.88 329 VAL A O 1
ATOM 2505 N N . GLY A 1 330 ? 9.831 -4.733 -43.458 1.00 81.38 330 GLY A N 1
ATOM 2506 C CA . GLY A 1 330 ? 9.715 -5.149 -42.066 1.00 81.38 330 GLY A CA 1
ATOM 2507 C C . GLY A 1 330 ? 8.509 -6.033 -41.789 1.00 81.38 330 GLY A C 1
ATOM 2508 O O . GLY A 1 330 ? 7.770 -6.459 -42.681 1.00 81.38 330 GLY A O 1
ATOM 2509 N N . SER A 1 331 ? 8.349 -6.345 -40.515 1.00 77.75 331 SER A N 1
ATOM 2510 C CA . SER A 1 331 ? 7.156 -6.947 -39.943 1.00 77.75 331 SER A CA 1
ATOM 2511 C C . SER A 1 331 ? 6.068 -5.889 -39.724 1.00 77.75 331 SER A C 1
ATOM 2513 O O . SER A 1 331 ? 6.298 -4.689 -39.862 1.00 77.75 331 SER A O 1
ATOM 2515 N N . ALA A 1 332 ? 4.857 -6.333 -39.385 1.00 75.31 332 ALA A N 1
ATOM 2516 C CA . ALA A 1 332 ? 3.751 -5.418 -39.106 1.00 75.31 332 ALA A CA 1
ATOM 2517 C C . ALA A 1 332 ? 4.019 -4.499 -37.899 1.00 75.31 332 ALA A C 1
ATOM 2519 O O . ALA A 1 332 ? 3.563 -3.362 -37.904 1.00 75.31 332 ALA A O 1
ATOM 2520 N N . SER A 1 333 ? 4.783 -4.961 -36.903 1.00 73.44 333 SER A N 1
ATOM 2521 C CA . SER A 1 333 ? 5.168 -4.155 -35.737 1.00 73.44 333 SER A CA 1
ATOM 2522 C C . SER A 1 333 ? 6.196 -3.068 -36.060 1.00 73.44 333 SER A C 1
ATOM 2524 O O . SER A 1 333 ? 6.324 -2.124 -35.292 1.00 73.44 333 SER A O 1
ATOM 2526 N N . ASP A 1 334 ? 6.890 -3.152 -37.200 1.00 78.56 334 ASP A N 1
ATOM 2527 C CA . ASP A 1 334 ? 7.945 -2.194 -37.563 1.00 78.56 334 ASP A CA 1
ATOM 2528 C C . ASP A 1 334 ? 7.400 -0.952 -38.285 1.00 78.56 334 ASP A C 1
ATOM 2530 O O . ASP A 1 334 ? 8.099 0.051 -38.418 1.00 78.56 334 ASP A O 1
ATOM 2534 N N . VAL A 1 335 ? 6.159 -1.012 -38.778 1.00 80.94 335 VAL A N 1
ATOM 2535 C CA . VAL A 1 335 ? 5.581 0.003 -39.673 1.00 80.94 335 VAL A CA 1
ATOM 2536 C C . VAL A 1 335 ? 5.508 1.374 -39.011 1.00 80.94 335 VAL A C 1
ATOM 2538 O O . VAL A 1 335 ? 5.842 2.373 -39.642 1.00 80.94 335 VAL A O 1
ATOM 2541 N N . GLU A 1 336 ? 5.123 1.431 -37.738 1.00 79.44 336 GLU A N 1
ATOM 2542 C CA . GLU A 1 336 ? 5.045 2.692 -36.997 1.00 79.44 336 GLU A CA 1
ATOM 2543 C C . GLU A 1 336 ? 6.422 3.353 -36.863 1.00 79.44 336 GLU A C 1
ATOM 2545 O O . GLU A 1 336 ? 6.562 4.548 -37.117 1.00 79.44 336 GLU A O 1
ATOM 2550 N N . SER A 1 337 ? 7.456 2.557 -36.579 1.00 79.00 337 SER A N 1
ATOM 2551 C CA . SER A 1 337 ? 8.839 3.036 -36.522 1.00 79.00 337 SER A CA 1
ATOM 2552 C C . SER A 1 337 ? 9.318 3.549 -37.883 1.00 79.00 337 SER A C 1
ATOM 2554 O O . SER A 1 337 ? 9.947 4.601 -37.951 1.00 79.00 337 SER A O 1
ATOM 2556 N N . MET A 1 338 ? 8.978 2.878 -38.990 1.00 85.25 338 MET A N 1
ATOM 2557 C CA . MET A 1 338 ? 9.318 3.370 -40.333 1.00 85.25 338 MET A CA 1
ATOM 2558 C C . MET A 1 338 ? 8.603 4.684 -40.676 1.00 85.25 338 MET A C 1
ATOM 2560 O O . MET A 1 338 ? 9.189 5.563 -41.306 1.00 85.25 338 MET A O 1
ATOM 2564 N N . ILE A 1 339 ? 7.342 4.844 -40.265 1.00 85.62 339 ILE A N 1
ATOM 2565 C CA . ILE A 1 339 ? 6.593 6.090 -40.473 1.00 85.62 339 ILE A CA 1
ATOM 2566 C C . ILE A 1 339 ? 7.239 7.228 -39.677 1.00 85.62 339 ILE A C 1
ATOM 2568 O O . ILE A 1 339 ? 7.575 8.259 -40.254 1.00 85.62 339 ILE A O 1
ATOM 2572 N N . GLN A 1 340 ? 7.461 7.031 -38.376 1.00 81.25 340 GLN A N 1
ATOM 2573 C CA . GLN A 1 340 ? 7.929 8.087 -37.475 1.00 81.25 340 GLN A CA 1
ATOM 2574 C C . GLN A 1 340 ? 9.402 8.450 -37.689 1.00 81.25 340 GLN A C 1
ATOM 2576 O O . GLN A 1 340 ? 9.748 9.630 -37.685 1.00 81.25 340 GLN A O 1
ATOM 2581 N N . ASN A 1 341 ? 10.265 7.451 -37.890 1.00 82.94 341 ASN A N 1
ATOM 2582 C CA . ASN A 1 341 ? 11.715 7.656 -37.911 1.00 82.94 341 ASN A CA 1
ATOM 2583 C C . ASN A 1 341 ? 12.260 7.856 -39.326 1.00 82.94 341 ASN A C 1
ATOM 2585 O O . ASN A 1 341 ? 13.163 8.664 -39.532 1.00 82.94 341 ASN A O 1
ATOM 2589 N N . GLU A 1 342 ? 11.703 7.154 -40.315 1.00 86.38 342 GLU A N 1
ATOM 2590 C CA . GLU A 1 342 ? 12.181 7.236 -41.698 1.00 86.38 342 GLU A CA 1
ATOM 2591 C C . GLU A 1 342 ? 11.315 8.150 -42.566 1.00 86.38 342 GLU A C 1
ATOM 2593 O O . GLU A 1 342 ? 11.737 8.512 -43.665 1.00 86.38 342 GLU A O 1
ATOM 2598 N N . GLY A 1 343 ? 10.136 8.564 -42.094 1.00 88.56 343 GLY A N 1
ATOM 2599 C CA . GLY A 1 343 ? 9.216 9.413 -42.851 1.00 88.56 343 GLY A CA 1
ATOM 2600 C C . GLY A 1 343 ? 8.571 8.674 -44.020 1.00 88.56 343 GLY A C 1
ATOM 2601 O O . GLY A 1 343 ? 8.517 9.205 -45.128 1.00 88.56 343 GLY A O 1
ATOM 2602 N N . VAL A 1 344 ? 8.150 7.424 -43.810 1.00 91.12 344 VAL A N 1
ATOM 2603 C CA . VAL A 1 344 ? 7.423 6.649 -44.827 1.00 91.12 344 VAL A CA 1
ATOM 2604 C C . VAL A 1 344 ? 6.071 7.286 -45.141 1.00 91.12 344 VAL A C 1
ATOM 2606 O O . VAL A 1 344 ? 5.279 7.574 -44.252 1.00 91.12 344 VAL A O 1
ATOM 2609 N N . GLU A 1 345 ? 5.787 7.438 -46.434 1.00 92.50 345 GLU A N 1
ATOM 2610 C CA . GLU A 1 345 ? 4.587 8.101 -46.959 1.00 92.50 345 GLU A CA 1
ATOM 2611 C C . GLU A 1 345 ? 3.575 7.112 -47.556 1.00 92.50 345 GLU A C 1
ATOM 2613 O O . GLU A 1 345 ? 2.403 7.449 -47.741 1.00 92.50 345 GLU A O 1
ATOM 2618 N N . VAL A 1 346 ? 4.015 5.897 -47.905 1.00 93.31 346 VAL A N 1
ATOM 2619 C CA . VAL A 1 346 ? 3.165 4.837 -48.468 1.00 93.31 346 VAL A CA 1
ATOM 2620 C C . VAL A 1 346 ? 3.443 3.518 -47.765 1.00 93.31 346 VAL A C 1
ATOM 2622 O O . VAL A 1 346 ? 4.591 3.084 -47.704 1.00 93.31 346 VAL A O 1
ATOM 2625 N N . VAL A 1 347 ? 2.394 2.843 -47.302 1.00 91.50 347 VAL A N 1
ATOM 2626 C CA . VAL A 1 347 ? 2.479 1.505 -46.712 1.00 91.50 347 VAL A CA 1
ATOM 2627 C C . VAL A 1 347 ? 1.679 0.512 -47.547 1.00 91.50 347 VAL A C 1
ATOM 2629 O O . VAL A 1 347 ? 0.484 0.705 -47.768 1.00 91.50 347 VAL A O 1
ATOM 2632 N N . VAL A 1 348 ? 2.328 -0.567 -47.989 1.00 91.69 348 VAL A N 1
ATOM 2633 C CA . VAL A 1 348 ? 1.690 -1.695 -48.682 1.00 91.69 348 VAL A CA 1
ATOM 2634 C C . VAL A 1 348 ? 1.555 -2.881 -47.715 1.00 91.69 348 VAL A C 1
ATOM 2636 O O . VAL A 1 348 ? 2.529 -3.580 -47.423 1.00 91.69 348 VAL A O 1
ATOM 2639 N N . ASP A 1 349 ? 0.341 -3.108 -47.211 1.00 88.38 349 ASP A N 1
ATOM 2640 C CA . ASP A 1 349 ? -0.005 -4.225 -46.321 1.00 88.38 349 ASP A CA 1
ATOM 2641 C C . ASP A 1 349 ? -0.310 -5.483 -47.145 1.00 88.38 349 ASP A C 1
ATOM 2643 O O . ASP A 1 349 ? -1.347 -5.581 -47.805 1.00 88.38 349 ASP A O 1
ATOM 2647 N N . LEU A 1 350 ? 0.586 -6.471 -47.068 1.00 86.88 350 LEU A N 1
ATOM 2648 C CA . LEU A 1 350 ? 0.503 -7.724 -47.825 1.00 86.88 350 LEU A CA 1
ATOM 2649 C C . LEU A 1 350 ? -0.458 -8.767 -47.219 1.00 86.88 350 LEU A C 1
ATOM 2651 O O . LEU A 1 350 ? -0.576 -9.882 -47.738 1.00 86.88 350 LEU A O 1
ATOM 2655 N N . ARG A 1 351 ? -1.110 -8.464 -46.092 1.00 76.25 351 ARG A N 1
ATOM 2656 C CA . ARG A 1 351 ? -2.143 -9.315 -45.477 1.00 76.25 351 ARG A CA 1
ATOM 2657 C C . ARG A 1 351 ? -3.553 -8.803 -45.720 1.00 76.25 351 ARG A C 1
ATOM 2659 O O . ARG A 1 351 ? -4.471 -9.616 -45.734 1.00 76.25 351 ARG A O 1
ATOM 2666 N N . GLY A 1 352 ? -3.714 -7.498 -45.929 1.00 68.25 352 GLY A N 1
ATOM 2667 C CA . GLY A 1 352 ? -5.028 -6.861 -46.003 1.00 68.25 352 GLY A CA 1
ATOM 2668 C C . GLY A 1 352 ? -5.837 -7.020 -44.711 1.00 68.25 352 GLY A C 1
ATOM 2669 O O . GLY A 1 352 ? -7.061 -7.062 -44.758 1.00 68.25 352 GLY A O 1
ATOM 2670 N N . GLU A 1 353 ? -5.152 -7.166 -43.572 1.00 61.84 353 GLU A N 1
ATOM 2671 C CA . GLU A 1 353 ? -5.757 -7.401 -42.250 1.00 61.84 353 GLU A CA 1
ATOM 2672 C C . GLU A 1 353 ? -5.795 -6.129 -41.391 1.00 61.84 353 GLU A C 1
ATOM 2674 O O . GLU A 1 353 ? -6.457 -6.117 -40.352 1.00 61.84 353 GLU A O 1
ATOM 2679 N N . ALA A 1 354 ? -5.111 -5.049 -41.788 1.00 57.69 354 ALA A N 1
ATOM 2680 C CA . ALA A 1 354 ? -5.142 -3.811 -41.020 1.00 57.69 354 ALA A CA 1
ATOM 2681 C C . ALA A 1 354 ? -6.551 -3.178 -41.052 1.00 57.69 354 ALA A C 1
ATOM 2683 O O . ALA A 1 354 ? -6.989 -2.634 -42.063 1.00 57.69 354 ALA A O 1
ATOM 2684 N N . GLN A 1 355 ? -7.278 -3.202 -39.932 1.00 50.88 355 GLN A N 1
ATOM 2685 C CA . GLN A 1 355 ? -8.428 -2.314 -39.752 1.00 50.88 355 GLN A CA 1
ATOM 2686 C C . GLN A 1 355 ? -7.908 -0.872 -39.638 1.00 50.88 355 GLN A C 1
ATOM 2688 O O . GLN A 1 355 ? -7.092 -0.570 -38.767 1.00 50.88 355 GLN A O 1
ATOM 2693 N N . GLN A 1 356 ? -8.355 0.033 -40.514 1.00 48.50 356 GLN A N 1
ATOM 2694 C CA . GLN A 1 356 ? -8.130 1.465 -40.297 1.00 48.50 356 GLN A CA 1
ATOM 2695 C C . GLN A 1 356 ? -8.928 1.926 -39.056 1.00 48.50 356 GLN A C 1
ATOM 2697 O O . GLN A 1 356 ? -10.108 1.575 -38.980 1.00 48.50 356 GLN A O 1
ATOM 2702 N N . PRO A 1 357 ? -8.379 2.739 -38.125 1.00 50.16 357 PRO A N 1
ATOM 2703 C CA . PRO A 1 357 ? -7.019 3.276 -38.030 1.00 50.16 357 PRO A CA 1
ATOM 2704 C C . PRO A 1 357 ? -6.328 2.857 -36.711 1.00 50.16 357 PRO A C 1
ATOM 2706 O O . PRO A 1 357 ? -6.655 3.368 -35.643 1.00 50.16 357 PRO A O 1
ATOM 2709 N N . ALA A 1 358 ? -5.333 1.970 -36.772 1.00 51.25 358 ALA A N 1
ATOM 2710 C CA . ALA A 1 358 ? -4.423 1.734 -35.640 1.00 51.25 358 ALA A CA 1
ATOM 2711 C C . ALA A 1 358 ? -3.175 2.644 -35.665 1.00 51.25 358 ALA A C 1
ATOM 2713 O O . ALA A 1 358 ? -2.366 2.590 -34.747 1.00 51.25 358 ALA A O 1
ATOM 2714 N N . PHE A 1 359 ? -3.018 3.488 -36.694 1.00 56.50 359 PHE A N 1
ATOM 2715 C CA . PHE A 1 359 ? -1.811 4.287 -36.923 1.00 56.50 359 PHE A CA 1
ATOM 2716 C C . PHE A 1 359 ? -2.188 5.748 -37.193 1.00 56.50 359 PHE A C 1
ATOM 2718 O O . PHE A 1 359 ? -3.107 6.035 -37.958 1.00 56.50 359 PHE A O 1
ATOM 2725 N N . SER A 1 360 ? -1.520 6.660 -36.494 1.00 54.31 360 SER A N 1
ATOM 2726 C CA . SER A 1 360 ? -2.003 7.999 -36.136 1.00 54.31 360 SER A CA 1
ATOM 2727 C C . SER A 1 360 ? -1.729 9.116 -37.151 1.00 54.31 360 SER A C 1
ATOM 2729 O O . SER A 1 360 ? -2.189 10.235 -36.924 1.00 54.31 360 SER A O 1
ATOM 2731 N N . ASP A 1 361 ? -1.034 8.851 -38.265 1.00 68.50 361 ASP A N 1
ATOM 2732 C CA . ASP A 1 361 ? -0.718 9.884 -39.261 1.00 68.50 361 ASP A CA 1
ATOM 2733 C C . ASP A 1 361 ? -1.689 9.855 -40.463 1.00 68.50 361 ASP A C 1
ATOM 2735 O O . ASP A 1 361 ? -1.625 8.939 -41.291 1.00 68.50 361 ASP A O 1
ATOM 2739 N N . PRO A 1 362 ? -2.580 10.858 -40.605 1.00 70.00 362 PRO A N 1
ATOM 2740 C CA . PRO A 1 362 ? -3.517 10.946 -41.724 1.00 70.00 362 PRO A CA 1
ATOM 2741 C C . PRO A 1 362 ? -2.844 11.231 -43.079 1.00 70.00 362 PRO A C 1
ATOM 2743 O O . PRO A 1 362 ? -3.519 11.167 -44.107 1.00 70.00 362 PRO A O 1
ATOM 2746 N N . ASN A 1 363 ? -1.546 11.551 -43.110 1.00 78.88 363 ASN A N 1
ATOM 2747 C CA . ASN A 1 363 ? -0.805 11.854 -44.337 1.00 78.88 363 ASN A CA 1
ATOM 2748 C C . ASN A 1 363 ? -0.183 10.614 -45.001 1.00 78.88 363 ASN A C 1
ATOM 2750 O O . ASN A 1 363 ? 0.333 10.716 -46.116 1.00 78.88 363 ASN A O 1
ATOM 2754 N N . VAL A 1 364 ? -0.243 9.444 -44.356 1.00 86.69 364 VAL A N 1
ATOM 2755 C CA . VAL A 1 364 ? 0.318 8.195 -44.887 1.00 86.69 364 VAL A CA 1
ATOM 2756 C C . VAL A 1 364 ? -0.721 7.449 -45.722 1.00 86.69 364 VAL A C 1
ATOM 2758 O O . VAL A 1 364 ? -1.829 7.154 -45.272 1.00 86.69 364 VAL A O 1
ATOM 2761 N N . GLN A 1 365 ? -0.358 7.096 -46.954 1.00 89.75 365 GLN A N 1
ATOM 2762 C CA . GLN A 1 365 ? -1.215 6.335 -47.857 1.00 89.75 365 GLN A CA 1
ATOM 2763 C C . GLN A 1 365 ? -1.101 4.830 -47.578 1.00 89.75 365 GLN A C 1
ATOM 2765 O O . GLN A 1 365 ? -0.033 4.248 -47.741 1.00 89.75 365 GLN A O 1
ATOM 2770 N N . TRP A 1 366 ? -2.219 4.179 -47.255 1.00 87.31 366 TRP A N 1
ATOM 2771 C CA . TRP A 1 366 ? -2.277 2.731 -47.031 1.00 87.31 366 TRP A CA 1
ATOM 2772 C C . TRP A 1 366 ? -2.856 1.994 -48.239 1.00 87.31 366 TRP A C 1
ATOM 2774 O O . TRP A 1 366 ? -3.925 2.344 -48.740 1.00 87.31 366 TRP A O 1
ATOM 2784 N N . ILE A 1 367 ? -2.160 0.953 -48.692 1.00 88.56 367 ILE A N 1
ATOM 2785 C CA . ILE A 1 367 ? -2.554 0.084 -49.802 1.00 88.56 367 ILE A CA 1
ATOM 2786 C C . ILE A 1 367 ? -2.628 -1.345 -49.270 1.00 88.56 367 ILE A C 1
ATOM 2788 O O . ILE A 1 367 ? -1.638 -1.881 -48.786 1.00 88.56 367 ILE A O 1
ATOM 2792 N N . GLN A 1 368 ? -3.798 -1.972 -49.358 1.00 86.81 368 GLN A N 1
ATOM 2793 C CA . GLN A 1 368 ? -4.033 -3.312 -48.819 1.00 86.81 368 GLN A CA 1
ATOM 2794 C C . GLN A 1 368 ? -4.130 -4.334 -49.943 1.00 86.81 368 GLN A C 1
ATOM 2796 O O . GLN A 1 368 ? -4.983 -4.221 -50.822 1.00 86.81 368 GLN A O 1
ATOM 2801 N N . ILE A 1 369 ? -3.258 -5.341 -49.910 1.00 86.88 369 ILE A N 1
ATOM 2802 C CA . ILE A 1 369 ? -3.210 -6.420 -50.897 1.00 86.88 369 ILE A CA 1
ATOM 2803 C C . ILE A 1 369 ? -3.075 -7.735 -50.135 1.00 86.88 369 ILE A C 1
ATOM 2805 O O . ILE A 1 369 ? -1.987 -8.124 -49.726 1.00 86.88 369 ILE A O 1
ATOM 2809 N N . ALA A 1 370 ? -4.192 -8.431 -49.936 1.00 82.88 370 ALA A N 1
ATOM 2810 C CA . ALA A 1 370 ? -4.227 -9.685 -49.192 1.00 82.88 370 ALA A CA 1
ATOM 2811 C C . ALA A 1 370 ? -3.591 -10.838 -49.989 1.00 82.88 370 ALA A C 1
ATOM 2813 O O . ALA A 1 370 ? -4.253 -11.535 -50.763 1.00 82.88 370 ALA A O 1
ATOM 2814 N N . LEU A 1 371 ? -2.290 -11.051 -49.795 1.00 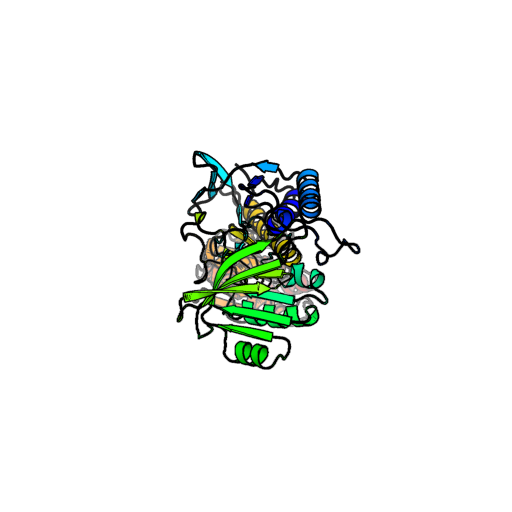79.81 371 LEU A N 1
ATOM 2815 C CA . LEU A 1 371 ? -1.570 -12.194 -50.348 1.00 79.81 371 LEU A CA 1
ATOM 2816 C C . LEU A 1 371 ? -1.806 -13.428 -49.476 1.00 79.81 371 LEU A C 1
ATOM 2818 O O . LEU A 1 371 ? -1.821 -13.336 -48.255 1.00 79.81 371 LEU A O 1
ATOM 2822 N N . SER A 1 372 ? -1.952 -14.604 -50.078 1.00 71.94 372 SER A N 1
ATOM 2823 C CA . SER A 1 372 ? -2.095 -15.874 -49.348 1.00 71.94 372 SER A CA 1
ATOM 2824 C C . SER A 1 372 ? -0.750 -16.583 -49.146 1.00 71.94 372 SER A C 1
ATOM 2826 O O . SER A 1 372 ? 0.190 -16.419 -49.927 1.00 71.94 372 SER A O 1
ATOM 2828 N N . ASP A 1 373 ? -0.660 -17.434 -48.121 1.00 63.16 373 ASP A N 1
ATOM 2829 C CA . ASP A 1 373 ? 0.541 -18.239 -47.853 1.00 63.16 373 ASP A CA 1
ATOM 2830 C C . ASP A 1 373 ? 0.722 -19.451 -48.769 1.00 63.16 373 ASP A C 1
ATOM 2832 O O . ASP A 1 373 ? 1.825 -20.008 -48.807 1.00 63.16 373 ASP A O 1
ATOM 2836 N N . GLU A 1 374 ? -0.340 -19.871 -49.460 1.00 59.56 374 GLU A N 1
ATOM 2837 C CA . GLU A 1 374 ? -0.388 -21.120 -50.228 1.00 59.56 374 GLU A CA 1
ATOM 2838 C C . GLU A 1 374 ? -0.119 -20.951 -51.727 1.00 59.56 374 GLU A C 1
ATOM 2840 O O . GLU A 1 374 ? 0.043 -21.962 -52.407 1.00 59.56 374 GLU A O 1
ATOM 2845 N N . GLY A 1 375 ? -0.010 -19.714 -52.233 1.00 56.31 375 GLY A N 1
ATOM 2846 C CA . GLY A 1 375 ? 0.476 -19.419 -53.588 1.00 56.31 375 GLY A CA 1
ATOM 2847 C C . GLY A 1 375 ? -0.282 -20.133 -54.716 1.00 56.31 375 GLY A C 1
ATOM 2848 O O . GLY A 1 375 ? 0.343 -20.772 -55.555 1.00 56.31 375 GLY A O 1
ATOM 2849 N N . ASN A 1 376 ? -1.615 -20.071 -54.727 1.00 57.12 376 ASN A N 1
ATOM 2850 C CA . ASN A 1 376 ? -2.436 -20.655 -55.799 1.00 57.12 376 ASN A CA 1
ATOM 2851 C C . ASN A 1 376 ? -2.385 -19.797 -57.088 1.00 57.12 376 ASN A C 1
ATOM 2853 O O . ASN A 1 376 ? -1.954 -18.647 -57.048 1.00 57.12 376 ASN A O 1
ATOM 2857 N N . SER A 1 377 ? -2.833 -20.332 -58.233 1.00 51.25 377 SER A N 1
ATOM 2858 C CA . SER A 1 377 ? -2.666 -19.738 -59.579 1.00 51.25 377 SER A CA 1
ATOM 2859 C C . SER A 1 377 ? -3.206 -18.309 -59.768 1.00 51.25 377 SER A C 1
ATOM 2861 O O . SER A 1 377 ? -2.705 -17.592 -60.629 1.00 51.25 377 SER A O 1
ATOM 2863 N N . ASP A 1 378 ? -4.173 -17.875 -58.954 1.00 59.66 378 ASP A N 1
ATOM 2864 C CA . ASP A 1 378 ? -4.727 -16.507 -58.958 1.00 59.66 378 ASP A CA 1
ATOM 2865 C C . ASP A 1 378 ? -3.836 -15.465 -58.249 1.00 59.66 378 ASP A C 1
ATOM 2867 O O . ASP A 1 378 ? -4.096 -14.264 -58.308 1.00 59.66 378 ASP A O 1
ATOM 2871 N N . GLN A 1 379 ? -2.763 -15.887 -57.572 1.00 68.06 379 GLN A N 1
ATOM 2872 C CA . GLN A 1 379 ? -1.930 -14.995 -56.755 1.00 68.06 379 GLN A CA 1
ATOM 2873 C C . GLN A 1 379 ? -0.811 -14.299 -57.541 1.00 68.06 379 GLN A C 1
ATOM 2875 O O . GLN A 1 379 ? -0.307 -13.283 -57.068 1.00 68.06 379 GLN A O 1
ATOM 2880 N N . SER A 1 380 ? -0.436 -14.768 -58.739 1.00 73.44 380 SER A N 1
ATOM 2881 C CA . SER A 1 380 ? 0.558 -14.074 -59.582 1.00 73.44 380 SER A CA 1
ATOM 2882 C C . SER A 1 380 ? 0.138 -12.630 -59.879 1.00 73.44 380 SER A C 1
ATOM 2884 O O . SER A 1 380 ? 0.962 -11.723 -59.815 1.00 73.44 380 SER A O 1
ATOM 2886 N N . THR A 1 381 ? -1.154 -12.396 -60.122 1.00 80.44 381 THR A N 1
ATOM 2887 C CA . THR A 1 381 ? -1.708 -11.055 -60.362 1.00 80.44 381 THR A CA 1
ATOM 2888 C C . THR A 1 381 ? -1.599 -10.157 -59.129 1.00 80.44 381 THR A C 1
ATOM 2890 O O . THR A 1 381 ? -1.262 -8.985 -59.256 1.00 80.44 381 THR A O 1
ATOM 2893 N N . LEU A 1 382 ? -1.814 -10.702 -57.928 1.00 85.06 382 LEU A N 1
ATOM 2894 C CA . LEU A 1 382 ? -1.721 -9.941 -56.678 1.00 85.06 382 LEU A CA 1
ATOM 2895 C C . LEU A 1 382 ? -0.269 -9.650 -56.280 1.00 85.06 382 LEU A C 1
ATOM 2897 O O . LEU A 1 382 ? 0.025 -8.557 -55.803 1.00 85.06 382 LEU A O 1
ATOM 2901 N N . PHE A 1 383 ? 0.657 -10.585 -56.522 1.00 86.12 383 PHE A N 1
ATOM 2902 C CA . PHE A 1 383 ? 2.090 -10.314 -56.380 1.00 86.12 383 PHE A CA 1
ATOM 2903 C C . PHE A 1 383 ? 2.536 -9.211 -57.336 1.00 86.12 383 PHE A C 1
ATOM 2905 O O . PHE A 1 383 ? 3.211 -8.279 -56.905 1.00 86.12 383 PHE A O 1
ATOM 2912 N N . LYS A 1 384 ? 2.108 -9.276 -58.604 1.00 87.81 384 LYS A N 1
ATOM 2913 C CA . LYS A 1 384 ? 2.363 -8.224 -59.593 1.00 87.81 384 LYS A CA 1
ATOM 2914 C C . LYS A 1 384 ? 1.840 -6.872 -59.115 1.00 87.81 384 LYS A C 1
ATOM 2916 O O . LYS A 1 384 ? 2.603 -5.915 -59.088 1.00 87.81 384 LYS A O 1
ATOM 2921 N N . GLN A 1 385 ? 0.592 -6.816 -58.656 1.00 90.00 385 GLN A N 1
ATOM 2922 C CA . GLN A 1 385 ? -0.014 -5.594 -58.129 1.00 90.00 385 GLN A CA 1
ATOM 2923 C C . GLN A 1 385 ? 0.768 -5.022 -56.934 1.00 90.00 385 GLN A C 1
ATOM 2925 O O . GLN A 1 385 ? 1.020 -3.821 -56.883 1.00 90.00 385 GLN A O 1
ATOM 2930 N N . ALA A 1 386 ? 1.187 -5.866 -55.985 1.00 90.94 386 ALA A N 1
ATOM 2931 C CA . ALA A 1 386 ? 1.966 -5.422 -54.828 1.00 90.94 386 ALA A CA 1
ATOM 2932 C C . ALA A 1 386 ? 3.329 -4.846 -55.230 1.00 90.94 386 ALA A C 1
ATOM 2934 O O . ALA A 1 386 ? 3.717 -3.786 -54.744 1.00 90.94 386 ALA A O 1
ATOM 2935 N N . ILE A 1 387 ? 4.028 -5.516 -56.148 1.00 93.31 387 ILE A N 1
ATOM 2936 C CA . ILE A 1 387 ? 5.307 -5.046 -56.690 1.00 93.31 387 ILE A CA 1
ATOM 2937 C C . ILE A 1 387 ? 5.115 -3.714 -57.429 1.00 93.31 387 ILE A C 1
ATOM 2939 O O . ILE A 1 387 ? 5.877 -2.773 -57.214 1.00 93.31 387 ILE A O 1
ATOM 2943 N N . GLU A 1 388 ? 4.085 -3.606 -58.269 1.00 93.25 388 GLU A N 1
ATOM 2944 C CA . GLU A 1 388 ? 3.789 -2.393 -59.035 1.00 93.25 388 GLU A CA 1
ATOM 2945 C C . GLU A 1 388 ? 3.492 -1.195 -58.132 1.00 93.25 388 GLU A C 1
ATOM 2947 O O . GLU A 1 388 ? 4.011 -0.112 -58.395 1.00 93.25 388 GLU A O 1
ATOM 2952 N N . GLU A 1 389 ? 2.728 -1.364 -57.051 1.00 94.31 389 GLU A N 1
ATOM 2953 C CA . GLU A 1 389 ? 2.435 -0.267 -56.120 1.00 94.31 389 GLU A CA 1
ATOM 2954 C C . GLU A 1 389 ? 3.680 0.190 -55.343 1.00 94.31 389 GLU A C 1
ATOM 2956 O O . GLU A 1 389 ? 3.909 1.397 -55.218 1.00 94.31 389 GLU A O 1
ATOM 2961 N N . VAL A 1 390 ? 4.547 -0.737 -54.912 1.00 94.81 390 VAL A N 1
ATOM 2962 C CA . VAL A 1 390 ? 5.843 -0.388 -54.297 1.00 94.81 390 VAL A CA 1
ATOM 2963 C C . VAL A 1 390 ? 6.722 0.384 -55.288 1.00 94.81 390 VAL A C 1
ATOM 2965 O O . VAL A 1 390 ? 7.225 1.466 -54.973 1.00 94.81 390 VAL A O 1
ATOM 2968 N N . VAL A 1 391 ? 6.873 -0.123 -56.515 1.00 93.88 391 VAL A N 1
ATOM 2969 C CA . VAL A 1 391 ? 7.698 0.498 -57.566 1.00 93.88 391 VAL A CA 1
ATOM 2970 C C . VAL A 1 391 ? 7.146 1.857 -57.989 1.00 93.88 391 VAL A C 1
ATOM 2972 O O . VAL A 1 391 ? 7.909 2.791 -58.233 1.00 93.88 391 VAL A O 1
ATOM 2975 N N . LYS A 1 392 ? 5.825 1.995 -58.078 1.00 94.88 392 LYS A N 1
ATOM 2976 C CA . LYS A 1 392 ? 5.146 3.248 -58.416 1.00 94.88 392 LYS A CA 1
ATOM 2977 C C . LYS A 1 392 ? 5.344 4.298 -57.330 1.00 94.88 392 LYS A C 1
ATOM 2979 O O . LYS A 1 392 ? 5.668 5.436 -57.661 1.00 94.88 392 LYS A O 1
ATOM 2984 N N . ALA A 1 393 ? 5.196 3.935 -56.055 1.00 92.75 393 ALA A N 1
ATOM 2985 C CA . ALA A 1 393 ? 5.476 4.838 -54.940 1.00 92.75 393 ALA A CA 1
ATOM 2986 C C . ALA A 1 393 ? 6.935 5.319 -54.974 1.00 92.75 393 ALA A C 1
ATOM 2988 O O . ALA A 1 393 ? 7.181 6.526 -54.948 1.00 92.75 393 ALA A O 1
ATOM 2989 N N . TYR A 1 394 ? 7.874 4.387 -55.160 1.00 92.88 394 TYR A N 1
ATOM 2990 C CA . TYR A 1 394 ? 9.298 4.684 -55.314 1.00 92.88 394 TYR A CA 1
ATOM 2991 C C . TYR A 1 394 ? 9.584 5.641 -56.485 1.00 92.88 394 TYR A C 1
ATOM 2993 O O . TYR A 1 394 ? 10.244 6.665 -56.305 1.00 92.88 394 TYR A O 1
ATOM 3001 N N . LYS A 1 395 ? 9.050 5.361 -57.683 1.00 92.00 395 LYS A N 1
ATOM 3002 C CA . LYS A 1 395 ? 9.245 6.202 -58.881 1.00 92.00 395 LYS A CA 1
ATOM 3003 C C . LYS A 1 395 ? 8.630 7.596 -58.745 1.00 92.00 395 LYS A C 1
ATOM 3005 O O . LYS A 1 395 ? 9.127 8.536 -59.355 1.00 92.00 395 LYS A O 1
ATOM 3010 N N . ASN A 1 396 ? 7.600 7.743 -57.915 1.00 92.81 396 ASN A N 1
ATOM 3011 C CA . ASN A 1 396 ? 7.005 9.035 -57.570 1.00 92.81 396 ASN A CA 1
ATOM 3012 C C . ASN A 1 396 ? 7.793 9.794 -56.484 1.00 92.81 396 ASN A C 1
ATOM 3014 O O . ASN A 1 396 ? 7.329 10.823 -56.001 1.00 92.81 396 ASN A O 1
ATOM 3018 N N . GLY A 1 397 ? 8.968 9.295 -56.088 1.00 90.56 397 GLY A N 1
ATOM 3019 C CA . GLY A 1 397 ? 9.864 9.931 -55.125 1.00 90.56 397 GLY A CA 1
ATOM 3020 C C . GLY A 1 397 ? 9.530 9.652 -53.661 1.00 90.56 397 GLY A C 1
ATOM 3021 O O . GLY A 1 397 ? 10.311 10.067 -52.798 1.00 90.56 397 GLY A O 1
ATOM 3022 N N . LYS A 1 398 ? 8.441 8.924 -53.388 1.00 93.62 398 LYS A N 1
ATOM 3023 C CA . LYS A 1 398 ? 7.953 8.658 -52.035 1.00 93.62 398 LYS A CA 1
ATOM 3024 C C . LYS A 1 398 ? 8.803 7.621 -51.313 1.00 93.62 398 LYS A C 1
ATOM 3026 O O . LYS A 1 398 ? 9.336 6.699 -51.936 1.00 93.62 398 LYS A O 1
ATOM 3031 N N . LYS A 1 399 ? 8.874 7.738 -49.988 1.00 94.38 399 LYS A N 1
ATOM 3032 C CA . LYS A 1 399 ? 9.375 6.660 -49.125 1.00 94.38 399 LYS A CA 1
ATOM 3033 C C . LYS A 1 399 ? 8.275 5.625 -48.903 1.00 94.38 399 LYS A C 1
ATOM 3035 O O . LYS A 1 399 ? 7.170 5.979 -48.489 1.00 94.38 399 LYS A O 1
ATOM 3040 N N . VAL A 1 400 ? 8.559 4.358 -49.194 1.00 94.44 400 VAL A N 1
ATOM 3041 C CA . VAL A 1 400 ? 7.567 3.272 -49.151 1.00 94.44 400 VAL A CA 1
ATOM 3042 C C . VAL A 1 400 ? 7.997 2.159 -48.203 1.00 94.44 400 VAL A C 1
ATOM 3044 O O . VAL A 1 400 ? 9.156 1.752 -48.203 1.00 94.44 400 VAL A O 1
ATOM 3047 N N . ALA A 1 401 ? 7.050 1.645 -47.423 1.00 91.75 401 ALA A N 1
ATOM 3048 C CA . ALA A 1 401 ? 7.205 0.431 -46.636 1.00 91.75 401 ALA A CA 1
ATOM 3049 C C . ALA A 1 401 ? 6.256 -0.660 -47.129 1.00 91.75 401 ALA A C 1
ATOM 3051 O O . ALA A 1 401 ? 5.120 -0.383 -47.514 1.00 91.75 401 ALA A O 1
ATOM 3052 N N . PHE A 1 402 ? 6.684 -1.917 -47.057 1.00 90.62 402 PHE A N 1
ATOM 3053 C CA . PHE A 1 402 ? 5.776 -3.054 -47.191 1.00 90.62 402 PHE A CA 1
ATOM 3054 C C . PHE A 1 402 ? 6.076 -4.127 -46.144 1.00 90.62 402 PHE A C 1
ATOM 3056 O O . PHE A 1 402 ? 7.226 -4.325 -45.741 1.00 90.62 402 PHE A O 1
ATOM 3063 N N . HIS A 1 403 ? 5.031 -4.820 -45.684 1.00 84.44 403 HIS A N 1
ATOM 3064 C CA . HIS A 1 403 ? 5.142 -5.750 -44.558 1.00 84.44 403 HIS A CA 1
ATOM 3065 C C . HIS A 1 403 ? 4.154 -6.923 -44.624 1.00 84.44 403 HIS A C 1
ATOM 3067 O O . HIS A 1 403 ? 3.160 -6.900 -45.346 1.00 84.44 403 HIS A O 1
ATOM 3073 N N . CYS A 1 404 ? 4.423 -7.954 -43.814 1.00 76.31 404 CYS A N 1
ATOM 3074 C CA . CYS A 1 404 ? 3.505 -9.058 -43.515 1.00 76.31 404 CYS A CA 1
ATOM 3075 C C . CYS A 1 404 ? 3.731 -9.547 -42.072 1.00 76.31 404 CYS A C 1
ATOM 3077 O O . CYS A 1 404 ? 4.873 -9.652 -41.620 1.00 76.31 404 CYS A O 1
ATOM 3079 N N . ASN A 1 405 ? 2.662 -9.893 -41.345 1.00 58.69 405 ASN A N 1
ATOM 3080 C CA . ASN A 1 405 ? 2.763 -10.446 -39.991 1.00 58.69 405 ASN A CA 1
ATOM 3081 C C . ASN A 1 405 ? 3.378 -11.867 -40.052 1.00 58.69 405 ASN A C 1
ATOM 3083 O O . ASN A 1 405 ? 2.876 -12.741 -40.769 1.00 58.69 405 ASN A O 1
ATOM 3087 N N . GLY A 1 406 ? 4.517 -12.060 -39.375 1.00 55.28 406 GLY A N 1
ATOM 3088 C CA . GLY A 1 406 ? 5.306 -13.303 -39.370 1.00 55.28 406 GLY A CA 1
ATOM 3089 C C . GLY A 1 406 ? 6.504 -13.382 -40.337 1.00 55.28 406 GLY A C 1
ATOM 3090 O O . GLY A 1 406 ? 7.162 -14.419 -40.372 1.00 55.28 406 GLY A O 1
ATOM 3091 N N . GLY A 1 407 ? 6.804 -12.335 -41.120 1.00 57.28 407 GLY A N 1
ATOM 3092 C CA . GLY A 1 407 ? 8.113 -12.142 -41.777 1.00 57.28 407 GLY A CA 1
ATOM 3093 C C . GLY A 1 407 ? 8.593 -13.182 -42.810 1.00 57.28 407 GLY A C 1
ATOM 3094 O O . GLY A 1 407 ? 9.757 -13.137 -43.196 1.00 57.28 407 GLY A O 1
ATOM 3095 N N . ARG A 1 408 ? 7.758 -14.122 -43.281 1.00 61.12 408 ARG A N 1
ATOM 3096 C CA . ARG A 1 408 ? 8.192 -15.216 -44.182 1.00 61.12 408 ARG A CA 1
ATOM 3097 C C . ARG A 1 408 ? 7.303 -15.354 -45.423 1.00 61.12 408 ARG A C 1
ATOM 3099 O O . ARG A 1 408 ? 6.101 -15.105 -45.379 1.00 61.12 408 ARG A O 1
ATOM 3106 N N . GLY A 1 409 ? 7.883 -15.775 -46.548 1.00 73.62 409 GLY A N 1
ATOM 3107 C CA . GLY A 1 409 ? 7.180 -16.032 -47.811 1.00 73.62 409 GLY A CA 1
ATOM 3108 C C . GLY A 1 409 ? 6.846 -14.770 -48.605 1.00 73.62 409 GLY A C 1
ATOM 3109 O O . GLY A 1 409 ? 7.530 -14.422 -49.565 1.00 73.62 409 GLY A O 1
ATOM 3110 N N . ARG A 1 410 ? 5.768 -14.085 -48.206 1.00 82.94 410 ARG A N 1
ATOM 3111 C CA . ARG A 1 410 ? 5.121 -13.012 -48.991 1.00 82.94 410 ARG A CA 1
ATOM 3112 C C . ARG A 1 410 ? 6.024 -11.786 -49.145 1.00 82.94 410 ARG A C 1
ATOM 3114 O O . ARG A 1 410 ? 6.250 -11.324 -50.258 1.00 82.94 410 ARG A O 1
ATOM 3121 N N . THR A 1 411 ? 6.601 -11.330 -48.033 1.00 86.00 411 THR A N 1
ATOM 3122 C CA . THR A 1 411 ? 7.544 -10.203 -47.988 1.00 86.00 411 THR A CA 1
ATOM 3123 C C . THR A 1 411 ? 8.763 -10.451 -48.873 1.00 86.00 411 THR A C 1
ATOM 3125 O O . THR A 1 411 ? 9.173 -9.570 -49.618 1.00 86.00 411 THR A O 1
ATOM 3128 N N . GLY A 1 412 ? 9.305 -11.672 -48.851 1.00 87.06 412 GLY A N 1
ATOM 3129 C CA . GLY A 1 412 ? 10.442 -12.038 -49.690 1.00 87.06 412 GLY A CA 1
ATOM 3130 C C . GLY A 1 412 ? 10.135 -11.988 -51.176 1.00 87.06 412 GLY A C 1
ATOM 3131 O O . GLY A 1 412 ? 10.927 -11.466 -51.954 1.00 87.06 412 GLY A O 1
ATOM 3132 N N . ALA A 1 413 ? 8.968 -12.498 -51.566 1.00 88.38 413 ALA A N 1
ATOM 3133 C CA . ALA A 1 413 ? 8.577 -12.533 -52.965 1.00 88.38 413 ALA A CA 1
ATOM 3134 C C . ALA A 1 413 ? 8.341 -11.121 -53.529 1.00 88.38 413 ALA A C 1
ATOM 3136 O O . ALA A 1 413 ? 8.797 -10.818 -54.631 1.00 88.38 413 ALA A O 1
ATOM 3137 N N . VAL A 1 414 ? 7.704 -10.234 -52.755 1.00 90.94 414 VAL A N 1
ATOM 3138 C CA . VAL A 1 414 ? 7.528 -8.823 -53.145 1.00 90.94 414 VAL A CA 1
ATOM 3139 C C . VAL A 1 414 ? 8.870 -8.086 -53.187 1.00 90.94 414 VAL A C 1
ATOM 3141 O O . VAL A 1 414 ? 9.115 -7.339 -54.132 1.00 90.94 414 VAL A O 1
ATOM 3144 N N . ALA A 1 415 ? 9.777 -8.335 -52.236 1.00 90.94 415 ALA A N 1
ATOM 3145 C CA . ALA A 1 415 ? 11.120 -7.751 -52.233 1.00 90.94 415 ALA A CA 1
ATOM 3146 C C . ALA A 1 415 ? 11.941 -8.153 -53.473 1.00 90.94 415 ALA A C 1
ATOM 3148 O O . ALA A 1 415 ? 12.472 -7.286 -54.168 1.00 90.94 415 ALA A O 1
ATOM 3149 N N . ALA A 1 416 ? 11.983 -9.448 -53.802 1.00 91.12 416 ALA A N 1
ATOM 3150 C CA . ALA A 1 416 ? 12.707 -9.950 -54.970 1.00 91.12 416 ALA A CA 1
ATOM 3151 C C . ALA A 1 416 ? 12.101 -9.432 -56.285 1.00 91.12 416 ALA A C 1
ATOM 3153 O O . ALA A 1 416 ? 12.822 -8.967 -57.167 1.00 91.12 416 ALA A O 1
ATOM 3154 N N . GLY A 1 417 ? 10.769 -9.427 -56.402 1.00 92.00 417 GLY A N 1
ATOM 3155 C CA . GLY A 1 417 ? 10.084 -8.861 -57.566 1.00 92.00 417 GLY A CA 1
ATOM 3156 C C . GLY A 1 417 ? 10.285 -7.348 -57.722 1.00 92.00 417 GLY A C 1
ATOM 3157 O O . GLY A 1 417 ? 10.390 -6.849 -58.845 1.00 92.00 417 GLY A O 1
ATOM 3158 N N . THR A 1 418 ? 10.408 -6.617 -56.610 1.00 93.81 418 THR A N 1
ATOM 3159 C CA . THR A 1 418 ? 10.745 -5.184 -56.608 1.00 93.81 418 THR A CA 1
ATOM 3160 C C . THR A 1 418 ? 12.170 -4.956 -57.116 1.00 93.81 418 THR A C 1
ATOM 3162 O O . THR A 1 418 ? 12.366 -4.100 -57.975 1.00 93.81 418 THR A O 1
ATOM 3165 N N . HIS A 1 419 ? 13.150 -5.760 -56.682 1.00 92.00 419 HIS A N 1
ATOM 3166 C CA . HIS A 1 419 ? 14.525 -5.705 -57.205 1.00 92.00 419 HIS A CA 1
ATOM 3167 C C . HIS A 1 419 ? 14.585 -5.890 -58.724 1.00 92.00 419 HIS A C 1
ATOM 3169 O O . HIS A 1 419 ? 15.249 -5.114 -59.413 1.00 92.00 419 HIS A O 1
ATOM 3175 N N . LEU A 1 420 ? 13.859 -6.882 -59.246 1.00 91.38 420 LEU A N 1
ATOM 3176 C CA . LEU A 1 420 ? 13.769 -7.141 -60.685 1.00 91.38 420 LEU A CA 1
ATOM 3177 C C . LEU A 1 420 ? 13.114 -5.971 -61.430 1.00 91.38 420 LEU A C 1
ATOM 3179 O O . LEU A 1 420 ? 13.653 -5.479 -62.417 1.00 91.38 420 LEU A O 1
ATOM 3183 N N . SER A 1 421 ? 11.986 -5.471 -60.924 1.00 92.88 421 SER A N 1
ATOM 3184 C CA . SER A 1 421 ? 11.219 -4.391 -61.567 1.00 92.88 421 SER A CA 1
ATOM 3185 C C . SER A 1 421 ? 11.935 -3.036 -61.562 1.00 92.88 421 SER A C 1
ATOM 3187 O O . SER A 1 421 ? 11.664 -2.183 -62.410 1.00 92.88 421 SER A O 1
ATOM 3189 N N . LEU A 1 422 ? 12.838 -2.822 -60.602 1.00 91.75 422 LEU A N 1
ATOM 3190 C CA . LEU A 1 422 ? 13.706 -1.646 -60.535 1.00 91.75 422 LEU A CA 1
ATOM 3191 C C . LEU A 1 422 ? 15.014 -1.817 -61.321 1.00 91.75 422 LEU A C 1
ATOM 3193 O O . LEU A 1 422 ? 15.781 -0.862 -61.414 1.00 91.75 422 LEU A O 1
ATOM 3197 N N . GLY A 1 423 ? 15.281 -3.000 -61.888 1.00 90.44 423 GLY A N 1
ATOM 3198 C CA . GLY A 1 423 ? 16.534 -3.295 -62.589 1.00 90.44 423 GLY A CA 1
ATOM 3199 C C . GLY A 1 423 ? 17.751 -3.409 -61.664 1.00 90.44 423 GLY A C 1
ATOM 3200 O O . GLY A 1 423 ? 18.884 -3.305 -62.125 1.00 90.44 423 GLY A O 1
ATOM 3201 N N . LEU A 1 424 ? 17.540 -3.624 -60.360 1.00 88.56 424 LEU A N 1
ATOM 3202 C CA . LEU A 1 424 ? 18.606 -3.820 -59.366 1.00 88.56 424 LEU A CA 1
ATOM 3203 C C . LEU A 1 424 ? 19.196 -5.238 -59.416 1.00 88.56 424 LEU A C 1
ATOM 3205 O O . LEU A 1 424 ? 20.196 -5.540 -58.756 1.00 88.56 424 LEU A O 1
ATOM 3209 N N . SER A 1 425 ? 18.544 -6.147 -60.137 1.00 91.12 425 SER A N 1
ATOM 3210 C CA . SER A 1 425 ? 18.959 -7.535 -60.349 1.00 91.12 425 SER A CA 1
ATOM 3211 C C . SER A 1 425 ? 18.496 -7.988 -61.729 1.00 91.12 425 SER A C 1
ATOM 3213 O O . SER A 1 425 ? 17.412 -7.608 -62.167 1.00 91.12 425 SER A O 1
ATOM 3215 N N . SER A 1 426 ? 19.313 -8.791 -62.409 1.00 87.75 426 SER A N 1
ATOM 3216 C CA . SER A 1 426 ? 19.044 -9.243 -63.783 1.00 87.75 426 SER A CA 1
ATOM 3217 C C . SER A 1 426 ? 18.326 -10.591 -63.829 1.00 87.75 426 SER A C 1
ATOM 3219 O O . SER A 1 426 ? 17.715 -10.938 -64.836 1.00 87.75 426 SER A O 1
ATOM 3221 N N . THR A 1 427 ? 18.406 -11.374 -62.751 1.00 90.50 427 THR A N 1
ATOM 3222 C CA . THR A 1 427 ? 17.764 -12.690 -62.644 1.00 90.50 427 THR A CA 1
ATOM 3223 C C . THR A 1 427 ? 17.071 -12.853 -61.299 1.00 90.50 427 THR A C 1
ATOM 3225 O O . THR A 1 427 ? 17.458 -12.228 -60.309 1.00 90.50 427 THR A O 1
ATOM 3228 N N . LEU A 1 428 ? 16.054 -13.721 -61.239 1.00 88.12 428 LEU A N 1
ATOM 3229 C CA . LEU A 1 428 ? 15.349 -14.000 -59.986 1.00 88.12 428 LEU A CA 1
ATOM 3230 C C . LEU A 1 428 ? 16.294 -14.568 -58.921 1.00 88.12 428 LEU A C 1
ATOM 3232 O O . LEU A 1 428 ? 16.188 -14.189 -57.764 1.00 88.12 428 LEU A O 1
ATOM 3236 N N . GLN A 1 429 ? 17.248 -15.418 -59.307 1.00 87.44 429 GLN A N 1
ATOM 3237 C CA . GLN A 1 429 ? 18.237 -15.952 -58.372 1.00 87.44 429 GLN A CA 1
ATOM 3238 C C . GLN A 1 429 ? 19.087 -14.838 -57.741 1.00 87.44 429 GLN A C 1
ATOM 3240 O O . GLN A 1 429 ? 19.229 -14.801 -56.524 1.00 87.44 429 GLN A O 1
ATOM 3245 N N . GLU A 1 430 ? 19.581 -13.901 -58.552 1.00 88.94 430 GLU A N 1
ATOM 3246 C CA . GLU A 1 430 ? 20.355 -12.752 -58.069 1.00 88.94 430 GLU A CA 1
ATOM 3247 C C . GLU A 1 430 ? 19.521 -11.860 -57.132 1.00 88.94 430 GLU A C 1
ATOM 3249 O O . GLU A 1 430 ? 20.010 -11.404 -56.099 1.00 88.94 430 GLU A O 1
ATOM 3254 N N . ALA A 1 431 ? 18.242 -11.642 -57.460 1.00 89.50 431 ALA A N 1
ATOM 3255 C CA . ALA A 1 431 ? 17.329 -10.879 -56.613 1.00 89.50 431 ALA A CA 1
ATOM 3256 C C . ALA A 1 431 ? 17.087 -11.571 -55.260 1.00 89.50 431 ALA A C 1
ATOM 3258 O O . ALA A 1 431 ? 17.072 -10.910 -54.225 1.00 89.50 431 ALA A O 1
ATOM 3259 N N . GLU A 1 432 ? 16.926 -12.898 -55.242 1.00 88.00 432 GLU A N 1
ATOM 3260 C CA . GLU A 1 432 ? 16.774 -13.673 -54.004 1.00 88.00 432 GLU A CA 1
ATOM 3261 C C . GLU A 1 432 ? 18.018 -13.596 -53.114 1.00 88.00 432 GLU A C 1
ATOM 3263 O O . GLU A 1 432 ? 17.889 -13.469 -51.896 1.00 88.00 432 GLU A O 1
ATOM 3268 N N . GLU A 1 433 ? 19.209 -13.687 -53.706 1.00 87.81 433 GLU A N 1
ATOM 3269 C CA . GLU A 1 433 ? 20.485 -13.589 -52.992 1.00 87.81 433 GLU A CA 1
ATOM 3270 C C . GLU A 1 433 ? 20.644 -12.201 -52.356 1.00 87.81 433 GLU A C 1
ATOM 3272 O O . GLU A 1 433 ? 20.810 -12.110 -51.140 1.00 87.81 433 GLU A O 1
ATOM 3277 N N . LYS A 1 434 ? 20.438 -11.125 -53.127 1.00 86.81 434 LYS A N 1
ATOM 3278 C CA . LYS A 1 434 ? 20.489 -9.737 -52.626 1.00 86.81 434 LYS A CA 1
ATOM 3279 C C . LYS A 1 434 ? 19.466 -9.458 -51.526 1.00 86.81 434 LYS A C 1
ATOM 3281 O O . LYS A 1 434 ? 19.773 -8.826 -50.522 1.00 86.81 434 LYS A O 1
ATOM 3286 N N . VAL A 1 435 ? 18.242 -9.962 -51.668 1.00 87.62 435 VAL A N 1
ATOM 3287 C CA . VAL A 1 435 ? 17.207 -9.801 -50.636 1.00 87.62 435 VAL A CA 1
ATOM 3288 C C . VAL A 1 435 ? 17.555 -10.571 -49.358 1.00 87.62 435 VAL A C 1
ATOM 3290 O O . VAL A 1 435 ? 17.227 -10.108 -48.268 1.00 87.62 435 VAL A O 1
ATOM 3293 N N . LYS A 1 436 ? 18.233 -11.721 -49.457 1.00 85.44 436 LYS A N 1
ATOM 3294 C CA . LYS A 1 436 ? 18.714 -12.482 -48.291 1.00 85.44 436 LYS A CA 1
ATOM 3295 C C . LYS A 1 436 ? 19.910 -11.833 -47.602 1.00 85.44 436 LYS A C 1
ATOM 3297 O O . LYS A 1 436 ? 20.015 -11.956 -46.385 1.00 85.44 436 LYS A O 1
ATOM 3302 N N . GLU A 1 437 ? 20.777 -11.152 -48.350 1.00 84.94 437 GLU A N 1
ATOM 3303 C CA . GLU A 1 437 ? 21.843 -10.316 -47.778 1.00 84.94 437 GLU A CA 1
ATOM 3304 C C . GLU A 1 437 ? 21.252 -9.192 -46.926 1.00 84.94 437 GLU A C 1
ATOM 3306 O O . GLU A 1 437 ? 21.747 -8.921 -45.835 1.00 84.94 437 GLU A O 1
ATOM 3311 N N . ILE A 1 438 ? 20.144 -8.608 -47.389 1.00 80.69 438 ILE A N 1
ATOM 3312 C CA . ILE A 1 438 ? 19.390 -7.600 -46.644 1.00 80.69 438 ILE A CA 1
ATOM 3313 C C . ILE A 1 438 ? 18.648 -8.257 -45.478 1.00 80.69 438 ILE A C 1
ATOM 3315 O O . ILE A 1 438 ? 18.707 -7.779 -44.368 1.00 80.69 438 ILE A O 1
ATOM 3319 N N . ARG A 1 439 ? 17.953 -9.385 -45.628 1.00 78.75 439 ARG A N 1
ATOM 3320 C CA . ARG A 1 439 ? 17.306 -10.031 -44.471 1.00 78.75 439 ARG A CA 1
ATOM 3321 C C . ARG A 1 439 ? 17.402 -11.542 -44.557 1.00 78.75 439 ARG A C 1
ATOM 3323 O O . ARG A 1 439 ? 16.654 -12.185 -45.290 1.00 78.75 439 ARG A O 1
ATOM 3330 N N . SER A 1 440 ? 18.261 -12.112 -43.717 1.00 74.81 440 SER A N 1
ATOM 3331 C CA . SER A 1 440 ? 18.579 -13.546 -43.695 1.00 74.81 440 SER A CA 1
ATOM 3332 C C . SER A 1 440 ? 17.377 -14.454 -43.396 1.00 74.81 440 SER A C 1
ATOM 3334 O O . SER A 1 440 ? 17.348 -15.607 -43.821 1.00 74.81 440 SER A O 1
ATOM 3336 N N . GLU A 1 441 ? 16.355 -13.937 -42.710 1.00 69.44 441 GLU A N 1
ATOM 3337 C CA . GLU A 1 441 ? 15.107 -14.653 -42.405 1.00 69.44 441 GLU A CA 1
ATOM 3338 C C . GLU A 1 441 ? 14.134 -14.746 -43.593 1.00 69.44 441 GLU A C 1
ATOM 3340 O O . GLU A 1 441 ? 13.134 -15.474 -43.523 1.00 69.44 441 GLU A O 1
ATOM 3345 N N . ILE A 1 442 ? 14.392 -14.013 -44.683 1.00 70.62 442 ILE A N 1
ATOM 3346 C CA . ILE A 1 442 ? 13.544 -14.052 -45.870 1.00 70.62 442 ILE A CA 1
ATOM 3347 C C . ILE A 1 442 ? 13.680 -15.413 -46.556 1.00 70.62 442 ILE A C 1
ATOM 3349 O O . ILE A 1 442 ? 14.727 -15.800 -47.075 1.00 70.62 442 ILE A O 1
ATOM 3353 N N . ASN A 1 443 ? 12.553 -16.116 -46.630 1.00 75.31 443 ASN A N 1
ATOM 3354 C CA . ASN A 1 443 ? 12.421 -17.346 -47.394 1.00 75.31 443 ASN A CA 1
ATOM 3355 C C . ASN A 1 443 ? 11.225 -17.244 -48.344 1.00 75.31 443 ASN A C 1
ATOM 3357 O O . ASN A 1 443 ? 10.111 -16.987 -47.888 1.00 75.31 443 ASN A O 1
ATOM 3361 N N . ILE A 1 444 ? 11.450 -17.457 -49.640 1.00 81.75 444 ILE A N 1
ATOM 3362 C CA . ILE A 1 444 ? 10.412 -17.465 -50.678 1.00 81.75 444 ILE A CA 1
ATOM 3363 C C . ILE A 1 444 ? 9.968 -18.910 -50.887 1.00 81.75 444 ILE A C 1
ATOM 3365 O O . ILE A 1 444 ? 10.785 -19.792 -51.149 1.00 81.75 444 ILE A O 1
ATOM 3369 N N . LYS A 1 445 ? 8.665 -19.178 -50.758 1.00 82.25 445 LYS A N 1
ATOM 3370 C CA . LYS A 1 445 ? 8.143 -20.544 -50.906 1.00 82.25 445 LYS A CA 1
ATOM 3371 C C . LYS A 1 445 ? 8.182 -20.987 -52.380 1.00 82.25 445 LYS A C 1
ATOM 3373 O O . LYS A 1 445 ? 7.980 -20.148 -53.257 1.00 82.25 445 LYS A O 1
ATOM 3378 N N . PRO A 1 446 ? 8.315 -22.296 -52.680 1.00 82.62 446 PRO A N 1
ATOM 3379 C CA . PRO A 1 446 ? 8.403 -22.802 -54.057 1.00 82.62 446 PRO A CA 1
ATOM 3380 C C . PRO A 1 446 ? 7.303 -22.296 -55.005 1.00 82.62 446 PRO A C 1
ATOM 3382 O O . PRO A 1 446 ? 7.601 -21.837 -56.101 1.00 82.62 446 PRO A O 1
ATOM 3385 N N . LYS A 1 447 ? 6.041 -22.276 -54.559 1.00 78.94 447 LYS A N 1
ATOM 3386 C CA . LYS A 1 447 ? 4.915 -21.760 -55.358 1.00 78.94 447 LYS A CA 1
ATOM 3387 C C . LYS A 1 447 ? 4.986 -20.250 -55.631 1.00 78.94 447 LYS A C 1
ATOM 3389 O O . LYS A 1 447 ? 4.550 -19.781 -56.674 1.00 78.94 447 LYS A O 1
ATOM 3394 N N . GLN A 1 448 ? 5.549 -19.473 -54.705 1.00 81.44 448 GLN A N 1
ATOM 3395 C CA . GLN A 1 448 ? 5.763 -18.033 -54.897 1.00 81.44 448 GLN A CA 1
ATOM 3396 C C . GLN A 1 448 ? 6.897 -17.788 -55.897 1.00 81.44 448 GLN A C 1
ATOM 3398 O O . GLN A 1 448 ? 6.811 -16.880 -56.717 1.00 81.44 448 GLN A O 1
ATOM 3403 N N . LYS A 1 449 ? 7.926 -18.642 -55.877 1.00 83.00 449 LYS A N 1
ATOM 3404 C CA .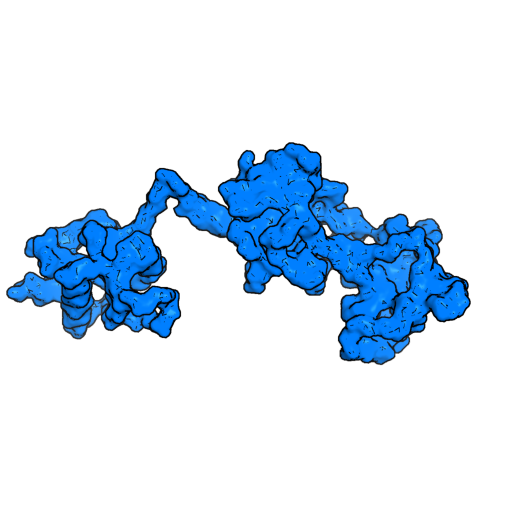 LYS A 1 449 ? 9.010 -18.626 -56.860 1.00 83.00 449 LYS A CA 1
ATOM 3405 C C . LYS A 1 449 ? 8.510 -18.954 -58.267 1.00 83.00 449 LYS A C 1
ATOM 3407 O O . LYS A 1 449 ? 8.882 -18.269 -59.210 1.00 83.00 449 LYS A O 1
ATOM 3412 N N . GLU A 1 450 ? 7.626 -19.941 -58.406 1.00 82.00 450 GLU A N 1
ATOM 3413 C CA . GLU A 1 450 ? 6.959 -20.256 -59.678 1.00 82.00 450 GLU A CA 1
ATOM 3414 C C . GLU A 1 450 ? 6.137 -19.065 -60.200 1.00 82.00 450 GLU A C 1
ATOM 3416 O O . GLU A 1 450 ? 6.234 -18.710 -61.375 1.00 82.00 450 GLU A O 1
ATOM 3421 N N . ALA A 1 451 ? 5.399 -18.385 -59.315 1.00 81.00 451 ALA A N 1
ATOM 3422 C CA . ALA A 1 451 ? 4.658 -17.177 -59.666 1.00 81.00 451 ALA A CA 1
ATOM 3423 C C . ALA A 1 451 ? 5.577 -16.037 -60.135 1.00 81.00 451 ALA A C 1
ATOM 3425 O O . ALA A 1 451 ? 5.265 -15.394 -61.134 1.00 81.00 451 ALA A O 1
ATOM 3426 N N . LEU A 1 452 ? 6.706 -15.801 -59.456 1.00 83.50 452 LEU A N 1
ATOM 3427 C CA . LEU A 1 452 ? 7.697 -14.804 -59.873 1.00 83.50 452 LEU A CA 1
ATOM 3428 C C . LEU A 1 452 ? 8.368 -15.184 -61.194 1.00 83.50 452 LEU A C 1
ATOM 3430 O O . LEU A 1 452 ? 8.509 -14.328 -62.057 1.00 83.50 452 LEU A O 1
ATOM 3434 N N . HIS A 1 453 ? 8.726 -16.455 -61.395 1.00 82.94 453 HIS A N 1
ATOM 3435 C CA . HIS A 1 453 ? 9.247 -16.909 -62.682 1.00 82.94 453 HIS A CA 1
ATOM 3436 C C . HIS A 1 453 ? 8.270 -16.581 -63.802 1.00 82.94 453 HIS A C 1
ATOM 3438 O O . HIS A 1 453 ? 8.664 -15.895 -64.731 1.00 82.94 453 HIS A O 1
ATOM 3444 N N . LYS A 1 454 ? 6.994 -16.952 -63.663 1.00 81.69 454 LYS A N 1
ATOM 3445 C CA . LYS A 1 454 ? 5.963 -16.649 -64.663 1.00 81.69 454 LYS A CA 1
ATOM 3446 C C . LYS A 1 454 ? 5.807 -15.147 -64.943 1.00 81.69 454 LYS A C 1
ATOM 3448 O O . LYS A 1 454 ? 5.495 -14.779 -66.065 1.00 81.69 454 LYS A O 1
ATOM 3453 N N . LEU A 1 455 ? 6.007 -14.290 -63.939 1.00 82.38 455 LEU A N 1
ATOM 3454 C CA . LEU A 1 455 ? 5.893 -12.833 -64.074 1.00 82.38 455 LEU A CA 1
ATOM 3455 C C . LEU A 1 455 ? 7.078 -12.173 -64.793 1.00 82.38 455 LEU A C 1
ATOM 3457 O O . LEU A 1 455 ? 6.894 -11.101 -65.357 1.00 82.38 455 LEU A O 1
ATOM 3461 N N . PHE A 1 456 ? 8.268 -12.776 -64.733 1.00 81.62 456 PHE A N 1
ATOM 3462 C CA . PHE A 1 456 ? 9.521 -12.193 -65.235 1.00 81.62 456 PHE A CA 1
ATOM 3463 C C . PHE A 1 456 ? 10.218 -13.060 -66.307 1.00 81.62 456 PHE A C 1
ATOM 3465 O O . PHE A 1 456 ? 11.349 -12.765 -66.687 1.00 81.62 456 PHE A O 1
ATOM 3472 N N . SER A 1 457 ? 9.590 -14.154 -66.760 1.00 70.81 457 SER A N 1
ATOM 3473 C CA . SER A 1 457 ? 10.057 -15.017 -67.862 1.00 70.81 457 SER A CA 1
ATOM 3474 C C . SER A 1 457 ? 9.407 -14.705 -69.217 1.00 70.81 457 SER A C 1
ATOM 3476 O O . SER A 1 457 ? 9.729 -15.365 -70.204 1.00 70.81 457 SER A O 1
ATOM 3478 N N . GLU A 1 458 ? 8.475 -13.753 -69.242 1.00 50.75 458 GLU A N 1
ATOM 3479 C CA . GLU A 1 458 ? 7.967 -13.071 -70.442 1.00 50.75 458 GLU A CA 1
ATOM 3480 C C . GLU A 1 458 ? 8.679 -11.723 -70.583 1.00 50.75 458 GLU A C 1
ATOM 3482 O O . GLU A 1 458 ? 8.938 -11.323 -71.741 1.00 50.75 458 GLU A O 1
#

pLDDT: mean 89.09, std 12.74, range [32.25, 98.88]